Protein AF-A0A1V9Y6N4-F1 (afdb_monomer_lite)

Foldseek 3Di:
DFDWDKDFPVVVLVLQLLLVVLLVDDSVRSVQVQLLQCLQQLLVHPQHPLCSLPCVQRADPQCVPDPWDWPDDDLAETFIEHSRGRQSVRLLVQLVVQLVSCVVPQKHKYKYWDAGGQVLSSQLVLQLSQKKKKKWWFDPFAADAFPDQGRQGALTKMKIWHHAPPSNDTFMAIGGQAPDHPVVLVVCQVVVHFADWPFFAAPVRHIGRGSVRGPHTYGPPHNVSSVSRVVSCCSFCVVNVFDRPPNVVVVTIMMMMMIGRCCVVPVDSVVVNVVVVVVVVCQFPDDDDPPDPTRDGHPRSSVVSSVVCVVVSIDIDRPVSVVSSVQCSVVSNDDDDDDDDDYDDDDDDDDDDDDDDDDDDPDDDLQDQFAEEEEWQFDDQAFTFDLLLLVLLVVLNVVNNYHYAYEYAFAKTQFDAPPVVRDTDPDIDTHQVRVCVSVVNRYYYLVPDDLVVGQEYEYGDGCSLCGPQKVCVPQPLNMDGDVSSLVNVLVCQVVVGAYEYEALNVLVVLQNPAAAEEELADLDDPQAPCVSNQVSSVSSNYHYDHDHQQDWDAPNVSNYIYHNQCSRVPDDSVSSSNRSSVRSVSSSNRD

Secondary structure (DSSP, 8-state):
---EEEEEHHHHHHHHHHHHHHTT--HHHHHHHHHHHHHHHTTT-TTSGGGGTTTTTPPPGGGGTS--EEEEE-SSEEEEE-TT--HHHHHHHHHHHHHHHHHHHSEEEEEES---S-THHHHHHHHHTTSEEEEEE--SS-BPPTT--S--B----EEEEE--SSTTS-EEEEE-SBSS-HHHHHHHHHHTPPPPTTSEE-TTS-B---GGG-SEEPBTTTHHHHHHHHHHHIIIIIHHT--SSSHHHHT---EEEEEE-GGGTSSSHHHHHHHHHHHHHHHHTSPPPTT---PPPTTHHHHHHHHHHHHHTEEEEEHHHHHHHHHHHHTTT--------------------------S----------EEEEE---SSTTTS--HHHHHHHHHHHHHTT-EEEEEE--SB-S--B-TTT-PBPS---BHHHHHHHHTTT-EEEGGG--GGG-SEEEE--SHHHHHTSBSHHHHGGG--B-HHHHHHHHHHHHTT--EEEETTTHHHHHHHSTT-EE--S-SSBTTB--HHHHHHHHHTT-EE----TT--EEETTTTEEEE-GGGBTT--HHHHHHHHHHHHHHHHH--

Organism: NCBI:txid74557

Structure (mmCIF, N/CA/C/O backbone):
data_AF-A0A1V9Y6N4-F1
#
_entry.id   AF-A0A1V9Y6N4-F1
#
loop_
_atom_site.group_PDB
_atom_site.id
_atom_site.type_symbol
_atom_site.label_atom_id
_atom_site.label_alt_id
_atom_site.label_comp_id
_atom_site.label_asym_id
_atom_site.label_entity_id
_atom_site.label_seq_id
_atom_site.pdbx_PDB_ins_code
_atom_site.Cartn_x
_atom_site.Cartn_y
_atom_site.Cartn_z
_atom_site.occupancy
_atom_site.B_iso_or_equiv
_atom_site.auth_seq_id
_atom_site.auth_comp_id
_atom_site.auth_asym_id
_atom_site.auth_atom_id
_atom_site.pdbx_PDB_model_num
ATOM 1 N N . MET A 1 1 ? -0.474 -28.580 0.707 1.00 49.38 1 MET A N 1
ATOM 2 C CA . MET A 1 1 ? -0.864 -27.989 2.004 1.00 49.38 1 MET A CA 1
ATOM 3 C C . MET A 1 1 ? 0.300 -27.152 2.492 1.00 49.38 1 MET A C 1
ATOM 5 O O . MET A 1 1 ? 1.415 -27.664 2.476 1.00 49.38 1 MET A O 1
ATOM 9 N N . SER A 1 2 ? 0.067 -25.895 2.868 1.00 62.22 2 SER A N 1
ATOM 10 C CA . SER A 1 2 ? 1.105 -25.051 3.471 1.00 62.22 2 SER A CA 1
ATOM 11 C C . SER A 1 2 ? 1.609 -25.685 4.769 1.00 62.22 2 SER A C 1
ATOM 13 O O . SER A 1 2 ? 0.811 -26.102 5.612 1.00 62.22 2 SER A O 1
ATOM 15 N N . LYS A 1 3 ? 2.931 -25.797 4.918 1.00 84.81 3 LYS A N 1
ATOM 16 C CA . LYS A 1 3 ? 3.570 -26.317 6.130 1.00 84.81 3 LYS A CA 1
ATOM 17 C C . LYS A 1 3 ? 3.645 -25.201 7.172 1.00 84.81 3 LYS A C 1
ATOM 19 O O . LYS A 1 3 ? 4.099 -24.100 6.868 1.00 84.81 3 LYS A O 1
ATOM 24 N N . PHE A 1 4 ? 3.182 -25.486 8.388 1.00 90.62 4 PHE A N 1
ATOM 25 C CA . PHE A 1 4 ? 3.252 -24.564 9.522 1.00 90.62 4 PHE A CA 1
ATOM 26 C C . PHE A 1 4 ? 4.351 -24.996 10.486 1.00 90.62 4 PHE A C 1
ATOM 28 O O . PHE A 1 4 ? 4.463 -26.179 10.814 1.00 90.62 4 PHE A O 1
ATOM 35 N N . ILE A 1 5 ? 5.134 -24.031 10.959 1.00 93.62 5 ILE A N 1
ATOM 36 C CA . ILE A 1 5 ? 6.229 -24.235 11.906 1.00 93.62 5 ILE A CA 1
ATOM 37 C C . ILE A 1 5 ? 6.001 -23.407 13.179 1.00 93.62 5 ILE A C 1
ATOM 39 O O . ILE A 1 5 ? 5.442 -22.310 13.107 1.00 93.62 5 ILE A O 1
ATOM 43 N N . PRO A 1 6 ? 6.400 -23.910 14.359 1.00 96.06 6 PRO A N 1
ATOM 44 C CA . PRO A 1 6 ? 6.301 -23.151 15.598 1.00 96.06 6 PRO A CA 1
ATOM 45 C C . PRO A 1 6 ? 7.420 -22.103 15.678 1.00 96.06 6 PRO A C 1
ATOM 47 O O . PRO A 1 6 ? 8.599 -22.449 15.703 1.00 96.06 6 PRO A O 1
ATOM 50 N N . VAL A 1 7 ? 7.051 -20.828 15.778 1.00 96.00 7 VAL A N 1
ATOM 51 C CA . VAL A 1 7 ? 7.978 -19.692 15.885 1.00 96.00 7 VAL A CA 1
ATOM 52 C C . VAL A 1 7 ? 7.859 -19.060 17.275 1.00 96.00 7 VAL A C 1
ATOM 54 O O . VAL A 1 7 ? 6.737 -18.772 17.693 1.00 96.00 7 VAL A O 1
ATOM 57 N N . PRO A 1 8 ? 8.963 -18.828 18.015 1.00 97.25 8 PRO A N 1
ATOM 58 C CA . PRO A 1 8 ? 8.918 -18.088 19.276 1.00 97.25 8 PRO A CA 1
ATOM 59 C C . PRO A 1 8 ? 8.349 -16.677 19.098 1.00 97.25 8 PRO A C 1
ATOM 61 O O . PRO A 1 8 ? 8.761 -15.952 18.194 1.00 97.25 8 PRO A O 1
ATOM 64 N N . VAL A 1 9 ? 7.431 -16.264 19.975 1.00 95.81 9 VAL A N 1
ATOM 65 C CA . VAL A 1 9 ? 6.796 -14.933 19.902 1.00 95.81 9 VAL A CA 1
ATOM 66 C C . VAL A 1 9 ? 7.833 -13.817 20.055 1.00 95.81 9 VAL A C 1
ATOM 68 O O . VAL A 1 9 ? 7.803 -12.856 19.293 1.00 95.81 9 VAL A O 1
ATOM 71 N N . SER A 1 10 ? 8.803 -13.982 20.959 1.00 95.12 10 SER A N 1
ATOM 72 C CA . SER A 1 10 ? 9.911 -13.034 21.138 1.00 95.12 10 SER A CA 1
ATOM 73 C C . SER A 1 10 ? 10.754 -12.868 19.871 1.00 95.12 10 SER A C 1
ATOM 75 O O . SER A 1 10 ? 11.117 -11.754 19.504 1.00 95.12 10 SER A O 1
ATOM 77 N N . LEU A 1 11 ? 11.017 -13.966 19.159 1.00 94.75 11 LEU A N 1
ATOM 78 C CA . LEU A 1 11 ? 11.772 -13.933 17.909 1.00 94.75 11 LEU A CA 1
ATOM 79 C C . LEU A 1 11 ? 10.968 -13.262 16.786 1.00 94.75 11 LEU A C 1
ATOM 81 O O . LEU A 1 11 ? 11.525 -12.517 15.984 1.00 94.75 11 LEU A O 1
ATOM 85 N N . LEU A 1 12 ? 9.652 -13.486 16.734 1.00 95.31 12 LEU A N 1
ATOM 86 C CA . LEU A 1 12 ? 8.766 -12.789 15.802 1.00 95.31 12 LEU A CA 1
ATOM 87 C C . LEU A 1 12 ? 8.739 -11.274 16.069 1.00 95.31 12 LEU A C 1
ATOM 89 O O . LEU A 1 12 ? 8.775 -10.485 15.125 1.00 95.31 12 LEU A O 1
ATOM 93 N N . GLU A 1 13 ? 8.693 -10.864 17.338 1.00 94.75 13 GLU A N 1
ATOM 94 C CA . GLU A 1 13 ? 8.766 -9.461 17.767 1.00 94.75 13 GLU A CA 1
ATOM 95 C C . GLU A 1 13 ? 10.083 -8.795 17.360 1.00 94.75 13 GLU A C 1
ATOM 97 O O . GLU A 1 13 ? 10.074 -7.691 16.802 1.00 94.75 13 GLU A O 1
ATOM 102 N N . GLU A 1 14 ? 11.202 -9.480 17.599 1.00 93.69 14 GLU A N 1
ATOM 103 C CA . GLU A 1 14 ? 12.542 -9.043 17.207 1.00 93.69 14 GLU A CA 1
ATOM 104 C C . GLU A 1 14 ? 12.618 -8.843 15.690 1.00 93.69 14 GLU A C 1
ATOM 106 O O . GLU A 1 14 ? 12.914 -7.741 15.225 1.00 93.69 14 GLU A O 1
ATOM 111 N N . ARG A 1 15 ? 12.253 -9.869 14.910 1.00 93.44 15 ARG A N 1
ATOM 112 C CA . ARG A 1 15 ? 12.297 -9.827 13.440 1.00 93.44 15 ARG A CA 1
ATOM 113 C C . ARG A 1 15 ? 11.358 -8.777 12.858 1.00 93.44 15 ARG A C 1
ATOM 115 O O . ARG A 1 15 ? 11.724 -8.091 11.911 1.00 93.44 15 ARG A O 1
ATOM 122 N N . THR A 1 16 ? 10.181 -8.588 13.452 1.00 95.06 16 THR A N 1
ATOM 123 C CA . THR A 1 16 ? 9.254 -7.519 13.048 1.00 95.06 16 THR A CA 1
ATOM 124 C C . THR A 1 16 ? 9.869 -6.139 13.271 1.00 95.06 16 THR A C 1
ATOM 126 O O . THR A 1 16 ? 9.783 -5.279 12.400 1.00 95.06 16 THR A O 1
ATOM 129 N N . THR A 1 17 ? 10.508 -5.922 14.424 1.00 93.81 17 THR A N 1
ATOM 130 C CA . THR A 1 17 ? 11.173 -4.647 14.737 1.00 93.81 17 THR A CA 1
ATOM 131 C C . THR A 1 17 ? 12.322 -4.391 13.766 1.00 93.81 17 THR A C 1
ATOM 133 O O . THR A 1 17 ? 12.402 -3.321 13.174 1.00 93.81 17 THR A O 1
ATOM 136 N N . GLN A 1 18 ? 13.157 -5.406 13.545 1.00 91.75 18 GLN A N 1
ATOM 137 C CA . GLN A 1 18 ? 14.301 -5.337 12.645 1.00 91.75 18 GLN A CA 1
ATOM 138 C C . GLN A 1 18 ? 13.876 -5.032 11.201 1.00 91.75 18 GLN A C 1
ATOM 140 O O . GLN A 1 18 ? 14.476 -4.179 10.554 1.00 91.75 18 GLN A O 1
ATOM 145 N N . ALA A 1 19 ? 12.798 -5.661 10.721 1.00 91.75 19 ALA A N 1
ATOM 146 C CA . ALA A 1 19 ? 12.221 -5.375 9.411 1.00 91.75 19 ALA A CA 1
ATOM 147 C C . ALA A 1 19 ? 11.767 -3.910 9.286 1.00 91.75 19 ALA A C 1
ATOM 149 O O . ALA A 1 19 ? 12.049 -3.255 8.289 1.00 91.75 19 ALA A O 1
ATOM 150 N N . LEU A 1 20 ? 11.107 -3.361 10.309 1.00 93.75 20 LEU A N 1
ATOM 151 C CA . LEU A 1 20 ? 10.662 -1.964 10.299 1.00 93.75 20 LEU A CA 1
ATOM 152 C C . LEU A 1 20 ? 11.837 -0.976 10.323 1.00 93.75 20 LEU A C 1
ATOM 154 O O . LEU A 1 20 ? 11.789 0.040 9.636 1.00 93.75 20 LEU A O 1
ATOM 158 N N . THR A 1 21 ? 12.908 -1.287 11.055 1.00 91.06 21 THR A N 1
ATOM 159 C CA . THR A 1 21 ? 14.140 -0.486 11.033 1.00 91.06 21 THR A CA 1
ATOM 160 C C . THR A 1 21 ? 14.784 -0.483 9.647 1.00 91.06 21 THR A C 1
ATOM 162 O O . THR A 1 21 ? 15.179 0.573 9.164 1.00 91.06 21 THR A O 1
ATOM 165 N N . ILE A 1 22 ? 14.839 -1.639 8.980 1.00 89.19 22 ILE A N 1
ATOM 166 C CA . ILE A 1 22 ? 15.335 -1.764 7.600 1.00 89.19 22 ILE A CA 1
ATOM 167 C C . ILE A 1 22 ? 14.505 -0.918 6.624 1.00 89.19 22 ILE A C 1
ATOM 169 O O . ILE A 1 22 ? 15.060 -0.284 5.733 1.00 89.19 22 ILE A O 1
ATOM 173 N N . LEU A 1 23 ? 13.186 -0.854 6.824 1.00 88.44 23 LEU A N 1
ATOM 174 C CA . LEU A 1 23 ? 12.279 -0.007 6.040 1.00 88.44 23 LEU A CA 1
ATOM 175 C C . LEU A 1 23 ? 12.427 1.499 6.344 1.00 88.44 23 LEU A C 1
ATOM 177 O O . LEU A 1 23 ? 11.723 2.309 5.748 1.00 88.44 23 LEU A O 1
ATOM 181 N N . GLY A 1 24 ? 13.326 1.894 7.253 1.00 91.38 24 GLY A N 1
ATOM 182 C CA . GLY A 1 24 ? 13.641 3.292 7.554 1.00 91.38 24 GLY A CA 1
ATOM 183 C C . GLY A 1 24 ? 12.744 3.947 8.609 1.00 91.38 24 GLY A C 1
ATOM 184 O O . GLY A 1 24 ? 12.758 5.174 8.750 1.00 91.38 24 GLY A O 1
ATOM 185 N N . TYR A 1 25 ? 11.945 3.174 9.350 1.00 94.31 25 TYR A N 1
ATOM 186 C CA . TYR A 1 25 ? 11.146 3.703 10.461 1.00 94.31 25 TYR A CA 1
ATOM 187 C C . TYR A 1 25 ? 12.007 3.975 11.699 1.00 94.31 25 TYR A C 1
ATOM 189 O O . TYR A 1 25 ? 12.908 3.196 12.022 1.00 94.31 25 TYR A O 1
ATOM 197 N N . THR A 1 26 ? 11.707 5.057 12.426 1.00 93.81 26 THR A N 1
ATOM 198 C CA . THR A 1 26 ? 12.345 5.317 13.727 1.00 93.81 26 THR A CA 1
ATOM 199 C C . THR A 1 26 ? 11.920 4.269 14.758 1.00 93.81 26 THR A C 1
ATOM 201 O O . THR A 1 26 ? 10.938 3.548 14.570 1.00 93.81 26 THR A O 1
ATOM 204 N N . SER A 1 27 ? 12.627 4.190 15.885 1.00 94.06 27 SER A N 1
ATOM 205 C CA . SER A 1 27 ? 12.276 3.283 16.987 1.00 94.06 27 SER A CA 1
ATOM 206 C C . SER A 1 27 ? 10.843 3.495 17.496 1.00 94.06 27 SER A C 1
ATOM 208 O O . SER A 1 27 ? 10.132 2.529 17.799 1.00 94.06 27 SER A O 1
ATOM 210 N N . GLU A 1 28 ? 10.393 4.748 17.565 1.00 94.75 28 GLU A N 1
ATOM 211 C CA . GLU A 1 28 ? 9.040 5.121 17.978 1.00 94.75 28 GLU A CA 1
ATOM 212 C C . GLU A 1 28 ? 8.001 4.669 16.944 1.00 94.75 28 GLU A C 1
ATOM 214 O O . GLU A 1 28 ? 7.022 4.005 17.293 1.00 94.75 28 GLU A O 1
ATOM 219 N N . GLU A 1 29 ? 8.237 4.965 15.663 1.00 95.50 29 GLU A N 1
ATOM 220 C CA . GLU A 1 29 ? 7.353 4.568 14.563 1.00 95.50 29 GLU A CA 1
ATOM 221 C C . GLU A 1 29 ? 7.244 3.042 14.452 1.00 95.50 29 GLU A C 1
ATOM 223 O O . GLU A 1 29 ? 6.142 2.486 14.392 1.00 95.50 29 GLU A O 1
ATOM 228 N N . ALA A 1 30 ? 8.385 2.351 14.496 1.00 95.94 30 ALA A N 1
ATOM 229 C CA . ALA A 1 30 ? 8.461 0.899 14.442 1.00 95.94 30 ALA A CA 1
ATOM 230 C C . ALA A 1 30 ? 7.699 0.258 15.608 1.00 95.94 30 ALA A C 1
ATOM 232 O O . ALA A 1 30 ? 7.005 -0.743 15.423 1.00 95.94 30 ALA A O 1
ATOM 233 N N . THR A 1 31 ? 7.757 0.856 16.801 1.00 96.88 31 THR A N 1
ATOM 234 C CA . THR A 1 31 ? 6.995 0.380 17.962 1.00 96.88 31 THR A CA 1
ATOM 235 C C . THR A 1 31 ? 5.490 0.446 17.712 1.00 96.88 31 THR A C 1
ATOM 237 O O . THR A 1 31 ? 4.784 -0.521 18.011 1.00 96.88 31 THR A O 1
ATOM 240 N N . ILE A 1 32 ? 4.987 1.543 17.140 1.00 96.69 32 ILE A N 1
ATOM 241 C CA . ILE A 1 32 ? 3.559 1.702 16.827 1.00 96.69 32 ILE A CA 1
ATOM 242 C C . ILE A 1 32 ? 3.132 0.686 15.763 1.00 96.69 32 ILE A C 1
ATOM 244 O O . ILE A 1 32 ? 2.191 -0.078 15.983 1.00 96.69 32 ILE A O 1
ATOM 248 N N . ILE A 1 33 ? 3.852 0.621 14.640 1.00 96.94 33 ILE A N 1
ATOM 249 C CA . ILE A 1 33 ? 3.525 -0.278 13.524 1.00 96.94 33 ILE A CA 1
ATOM 250 C C . ILE A 1 33 ? 3.557 -1.743 13.984 1.00 96.94 33 ILE A C 1
ATOM 252 O O . ILE A 1 33 ? 2.618 -2.502 13.731 1.00 96.94 33 ILE A O 1
ATOM 256 N N . ARG A 1 34 ? 4.586 -2.140 14.746 1.00 96.88 34 ARG A N 1
ATOM 257 C CA . ARG A 1 34 ? 4.704 -3.490 15.313 1.00 96.88 34 ARG A CA 1
ATOM 258 C C . ARG A 1 34 ? 3.501 -3.858 16.178 1.00 96.88 34 ARG A C 1
ATOM 260 O O . ARG A 1 34 ? 3.019 -4.984 16.071 1.00 96.88 34 ARG A O 1
ATOM 267 N N . ARG A 1 35 ? 2.999 -2.950 17.027 1.00 96.69 35 ARG A N 1
ATOM 268 C CA . ARG A 1 35 ? 1.832 -3.231 17.890 1.00 96.69 35 ARG A CA 1
ATOM 269 C C . ARG A 1 35 ? 0.592 -3.566 17.064 1.00 96.69 35 ARG A C 1
ATOM 271 O O . ARG A 1 35 ? -0.084 -4.543 17.380 1.00 96.69 35 ARG A O 1
ATOM 278 N N . VAL A 1 36 ? 0.348 -2.833 15.976 1.00 96.81 36 VAL A N 1
ATOM 279 C CA . VAL A 1 36 ? -0.774 -3.096 15.057 1.00 96.81 36 VAL A CA 1
ATOM 280 C C . VAL A 1 36 ? -0.609 -4.452 14.359 1.00 96.81 36 VAL A C 1
ATOM 282 O O . VAL A 1 36 ? -1.537 -5.263 14.341 1.00 96.81 36 VAL A O 1
ATOM 285 N N . LEU A 1 37 ? 0.584 -4.735 13.822 1.00 96.12 37 LEU A N 1
ATOM 286 C CA . LEU A 1 37 ? 0.870 -5.992 13.120 1.00 96.12 37 LEU A CA 1
ATOM 287 C C . LEU A 1 37 ? 0.733 -7.211 14.040 1.00 96.12 37 LEU A C 1
ATOM 289 O O . LEU A 1 37 ? 0.093 -8.201 13.678 1.00 96.12 37 LEU A O 1
ATOM 293 N N . LEU A 1 38 ? 1.302 -7.147 15.244 1.00 96.38 38 LEU A N 1
ATOM 294 C CA . LEU A 1 38 ? 1.264 -8.258 16.194 1.00 96.38 38 LEU A CA 1
ATOM 295 C C . LEU A 1 38 ? -0.103 -8.426 16.849 1.00 96.38 38 LEU A C 1
ATOM 297 O O . LEU A 1 38 ? -0.488 -9.558 17.144 1.00 96.38 38 LEU A O 1
ATOM 301 N N . TYR A 1 39 ? -0.876 -7.345 17.008 1.00 96.06 39 TYR A N 1
ATOM 302 C CA . TYR A 1 39 ? -2.275 -7.449 17.417 1.00 96.06 39 TYR A CA 1
ATOM 303 C C . TYR A 1 39 ? -3.050 -8.381 16.482 1.00 96.06 39 TYR A C 1
ATOM 305 O O . TYR A 1 39 ? -3.769 -9.261 16.965 1.00 96.06 39 TYR A O 1
ATOM 313 N N . ALA A 1 40 ? -2.866 -8.214 15.167 1.00 94.25 40 ALA A N 1
ATOM 314 C CA . ALA A 1 40 ? -3.484 -9.053 14.151 1.00 94.25 40 ALA A CA 1
ATOM 315 C C . ALA A 1 40 ? -2.888 -10.470 14.145 1.00 94.25 40 ALA A C 1
ATOM 317 O O . ALA A 1 40 ? -3.621 -11.455 14.274 1.00 94.25 40 ALA A O 1
ATOM 318 N N . GLN A 1 41 ? -1.558 -10.572 14.053 1.00 94.38 41 GLN A N 1
ATOM 319 C CA . GLN A 1 41 ? -0.854 -11.843 13.889 1.00 94.38 41 GLN A CA 1
ATOM 320 C C . GLN A 1 41 ? -1.141 -12.812 15.041 1.00 94.38 41 GLN A C 1
ATOM 322 O O . GLN A 1 41 ? -1.514 -13.964 14.820 1.00 94.38 41 GLN A O 1
ATOM 327 N N . LEU A 1 42 ? -1.045 -12.335 16.284 1.00 95.31 42 LEU A N 1
ATOM 328 C CA . LEU A 1 42 ? -1.229 -13.178 17.463 1.00 95.31 42 LEU A CA 1
ATOM 329 C C . LEU A 1 42 ? -2.691 -13.592 17.684 1.00 95.31 42 LEU A C 1
ATOM 331 O O . LEU A 1 42 ? -2.933 -14.532 18.434 1.00 95.31 42 LEU A O 1
ATOM 335 N N . ARG A 1 43 ? -3.655 -12.942 17.019 1.00 94.50 43 ARG A N 1
ATOM 336 C CA . ARG A 1 43 ? -5.089 -13.287 17.047 1.00 94.50 43 ARG A CA 1
ATOM 337 C C . ARG A 1 43 ? -5.536 -14.123 15.844 1.00 94.50 43 ARG A C 1
ATOM 339 O O . ARG A 1 43 ? -6.724 -14.421 15.730 1.00 94.50 43 ARG A O 1
ATOM 346 N N . GLY A 1 44 ? -4.610 -14.506 14.961 1.00 89.56 44 GLY A N 1
ATOM 347 C CA . GLY A 1 44 ? -4.913 -15.267 13.745 1.00 89.56 44 GLY A CA 1
ATOM 348 C C . GLY A 1 44 ? -5.604 -14.441 12.653 1.00 89.56 44 GLY A C 1
ATOM 349 O O . GLY A 1 44 ? -6.357 -14.995 11.856 1.00 89.56 44 GLY A O 1
ATOM 350 N N . ASN A 1 45 ? -5.393 -13.123 12.633 1.00 86.88 45 ASN A N 1
ATOM 351 C CA . ASN A 1 45 ? -5.901 -12.220 11.600 1.00 86.88 45 ASN A CA 1
ATOM 352 C C . ASN A 1 45 ? -4.853 -12.046 10.481 1.00 86.88 45 ASN A C 1
ATOM 354 O O . ASN A 1 45 ? -3.652 -11.986 10.738 1.00 86.88 45 ASN A O 1
ATOM 358 N N . THR A 1 46 ? -5.307 -11.935 9.230 1.00 80.94 46 THR A N 1
ATOM 359 C CA . THR A 1 46 ? -4.458 -11.835 8.032 1.00 80.94 46 THR A CA 1
ATOM 360 C C . THR A 1 46 ? -3.811 -10.460 7.819 1.00 80.94 46 THR A C 1
ATOM 362 O O . THR A 1 46 ? -3.028 -10.303 6.891 1.00 80.94 46 THR A O 1
ATOM 365 N N . GLN A 1 47 ? -4.117 -9.451 8.641 1.00 86.06 47 GLN A N 1
ATOM 366 C CA . GLN A 1 47 ? -3.524 -8.104 8.562 1.00 86.06 47 GLN A CA 1
ATOM 367 C C . GLN A 1 47 ? -2.200 -7.965 9.352 1.00 86.06 47 GLN A C 1
ATOM 369 O O . GLN A 1 47 ? -1.805 -6.849 9.687 1.00 86.06 47 GLN A O 1
ATOM 374 N N . GLY A 1 48 ? -1.548 -9.088 9.683 1.00 89.88 48 GLY A N 1
ATOM 375 C CA . GLY A 1 48 ? -0.311 -9.157 10.469 1.00 89.88 48 GLY A CA 1
ATOM 376 C C . GLY A 1 48 ? 0.976 -9.006 9.650 1.00 89.88 48 GLY A C 1
ATOM 377 O O . GLY A 1 48 ? 1.035 -8.243 8.686 1.00 89.88 48 GLY A O 1
ATOM 378 N N . VAL A 1 49 ? 2.022 -9.751 10.027 1.00 91.56 49 VAL A N 1
ATOM 379 C CA . VAL A 1 49 ? 3.410 -9.540 9.553 1.00 91.56 49 VAL A CA 1
ATOM 380 C C . VAL A 1 49 ? 3.625 -9.782 8.058 1.00 91.56 49 VAL A C 1
ATOM 382 O O . VAL A 1 49 ? 4.633 -9.345 7.515 1.00 91.56 49 VAL A O 1
ATOM 385 N N . VAL A 1 50 ? 2.659 -10.391 7.363 1.00 84.81 50 VAL A N 1
ATOM 386 C CA . VAL A 1 50 ? 2.670 -10.518 5.895 1.00 84.81 50 VAL A CA 1
ATOM 387 C C . VAL A 1 50 ? 2.850 -9.169 5.193 1.00 84.81 50 VAL A C 1
ATOM 389 O O . VAL A 1 50 ? 3.494 -9.101 4.155 1.00 84.81 50 VAL A O 1
ATOM 392 N N . LYS A 1 51 ? 2.370 -8.069 5.788 1.00 86.06 51 LYS A N 1
ATOM 393 C CA . LYS A 1 51 ? 2.524 -6.724 5.217 1.00 86.06 51 LYS A CA 1
ATOM 394 C C . LYS A 1 51 ? 3.981 -6.254 5.113 1.00 86.06 51 LYS A C 1
ATOM 396 O O . LYS A 1 51 ? 4.255 -5.404 4.272 1.00 86.06 51 LYS A O 1
ATOM 401 N N . LEU A 1 52 ? 4.892 -6.804 5.922 1.00 86.38 52 LEU A N 1
ATOM 402 C CA . LEU A 1 52 ? 6.323 -6.464 5.896 1.00 86.38 52 LEU A CA 1
ATOM 403 C C . LEU A 1 52 ? 7.027 -6.996 4.645 1.00 86.38 52 LEU A C 1
ATOM 405 O O . LEU A 1 52 ? 8.010 -6.415 4.213 1.00 86.38 52 LEU A O 1
ATOM 409 N N . VAL A 1 53 ? 6.523 -8.086 4.057 1.00 77.56 53 VAL A N 1
ATOM 410 C CA . VAL A 1 53 ? 7.170 -8.765 2.920 1.00 77.56 53 VAL A CA 1
ATOM 411 C C . VAL A 1 53 ? 6.479 -8.483 1.580 1.00 77.56 53 VAL A C 1
ATOM 413 O O . VAL A 1 53 ? 6.893 -8.991 0.544 1.00 77.56 53 VAL A O 1
ATOM 416 N N . THR A 1 54 ? 5.426 -7.657 1.570 1.00 69.06 54 THR A N 1
ATOM 417 C CA . THR A 1 54 ? 4.623 -7.356 0.369 1.00 69.06 54 THR A CA 1
ATOM 418 C C . THR A 1 54 ? 4.777 -5.914 -0.134 1.00 69.06 54 THR A C 1
ATOM 420 O O . THR A 1 54 ? 3.862 -5.429 -0.792 1.00 69.06 54 THR A O 1
ATOM 423 N N . LYS A 1 55 ? 5.860 -5.197 0.217 1.00 69.00 55 LYS A N 1
ATOM 424 C CA . LYS A 1 55 ? 6.103 -3.759 -0.090 1.00 69.00 55 LYS A CA 1
ATOM 425 C C . LYS A 1 55 ? 5.018 -2.768 0.376 1.00 69.00 55 LYS A C 1
ATOM 427 O O . LYS A 1 55 ? 5.082 -1.575 0.115 1.00 69.00 55 LYS A O 1
ATOM 432 N N . ASN A 1 56 ? 4.011 -3.242 1.110 1.00 69.44 56 ASN A N 1
ATOM 433 C CA . ASN A 1 56 ? 2.868 -2.437 1.561 1.00 69.44 56 ASN A CA 1
ATOM 434 C C . ASN A 1 56 ? 3.206 -1.516 2.747 1.00 69.44 56 ASN A C 1
ATOM 436 O O . ASN A 1 56 ? 2.330 -0.800 3.230 1.00 69.44 56 ASN A O 1
ATOM 440 N N . LEU A 1 57 ? 4.433 -1.594 3.264 1.00 83.12 57 LEU A N 1
ATOM 441 C CA . LEU A 1 57 ? 4.942 -0.795 4.379 1.00 83.12 57 LEU A CA 1
ATOM 442 C C . LEU A 1 57 ? 6.262 -0.102 4.015 1.00 83.12 57 LEU A C 1
ATOM 444 O O . LEU A 1 57 ? 7.017 0.262 4.909 1.00 83.12 57 LEU A O 1
ATOM 448 N N . ASP A 1 58 ? 6.558 0.068 2.726 1.00 80.56 58 ASP A N 1
ATOM 449 C CA . ASP A 1 58 ? 7.721 0.850 2.309 1.00 80.56 58 ASP A CA 1
ATOM 450 C C . ASP A 1 58 ? 7.523 2.307 2.763 1.00 80.56 58 ASP A C 1
ATOM 452 O O . ASP A 1 58 ? 6.456 2.902 2.569 1.00 80.56 58 ASP A O 1
ATOM 456 N N . LYS A 1 59 ? 8.528 2.879 3.435 1.00 83.62 59 LYS A N 1
ATOM 457 C CA . LYS A 1 59 ? 8.430 4.235 3.978 1.00 83.62 59 LYS A CA 1
ATOM 458 C C . LYS A 1 59 ? 8.563 5.262 2.853 1.00 83.62 59 LYS A C 1
ATOM 460 O O . LYS A 1 59 ? 9.562 5.285 2.139 1.00 83.62 59 LYS A O 1
ATOM 465 N N . SER A 1 60 ? 7.565 6.136 2.717 1.00 85.56 60 SER A N 1
ATOM 466 C CA . SER A 1 60 ? 7.607 7.250 1.761 1.00 85.56 60 SER A CA 1
ATOM 467 C C . SER A 1 60 ? 8.714 8.247 2.146 1.00 85.56 60 SER A C 1
ATOM 469 O O . SER A 1 60 ? 8.778 8.649 3.314 1.00 85.56 60 SER A O 1
ATOM 471 N N . PRO A 1 61 ? 9.560 8.698 1.201 1.00 83.19 61 PRO A N 1
ATOM 472 C CA . PRO A 1 61 ? 10.547 9.749 1.454 1.00 83.19 61 PRO A CA 1
ATOM 473 C C . PRO A 1 61 ? 9.932 11.046 1.997 1.00 83.19 61 PRO A C 1
ATOM 475 O O . PRO A 1 61 ? 10.512 11.688 2.869 1.00 83.19 61 PRO A O 1
ATOM 478 N N . GLU A 1 62 ? 8.730 11.402 1.546 1.00 80.50 62 GLU A N 1
ATOM 479 C CA . GLU A 1 62 ? 7.990 12.596 1.959 1.00 80.50 62 GLU A CA 1
ATOM 480 C C . GLU A 1 62 ? 7.642 12.580 3.450 1.00 80.50 62 GLU A C 1
ATOM 482 O O . GLU A 1 62 ? 7.626 13.641 4.081 1.00 80.50 62 GLU A O 1
ATOM 487 N N . SER A 1 63 ? 7.451 11.388 4.029 1.00 85.12 63 SER A N 1
ATOM 488 C CA . SER A 1 63 ? 7.217 11.226 5.467 1.00 85.12 63 SER A CA 1
ATOM 489 C C . SER A 1 63 ? 8.434 11.589 6.329 1.00 85.12 63 SER A C 1
ATOM 491 O O . SER A 1 63 ? 8.270 11.948 7.490 1.00 85.12 63 SER A O 1
ATOM 493 N N . ASN A 1 64 ? 9.652 11.586 5.770 1.00 81.06 64 ASN A N 1
ATOM 494 C CA . ASN A 1 64 ? 10.854 12.016 6.498 1.00 81.06 64 ASN A CA 1
ATOM 495 C C . ASN A 1 64 ? 10.977 13.541 6.607 1.00 81.06 64 ASN A C 1
ATOM 497 O O . ASN A 1 64 ? 11.726 14.034 7.447 1.00 81.06 64 ASN A O 1
ATOM 501 N N . VAL A 1 65 ? 10.280 14.286 5.745 1.00 85.56 65 VAL A N 1
ATOM 502 C CA . VAL A 1 65 ? 10.433 15.744 5.628 1.00 85.56 65 VAL A CA 1
ATOM 503 C C . VAL A 1 65 ? 9.228 16.481 6.209 1.00 85.56 65 VAL A C 1
ATOM 505 O O . VAL A 1 65 ? 9.385 17.550 6.795 1.00 85.56 65 VAL A O 1
ATOM 508 N N . ASN A 1 66 ? 8.025 15.912 6.083 1.00 88.69 66 ASN A N 1
ATOM 509 C CA . ASN A 1 66 ? 6.779 16.572 6.469 1.00 88.69 66 ASN A CA 1
ATOM 510 C C . ASN A 1 66 ? 6.049 15.785 7.561 1.00 88.69 66 ASN A C 1
ATOM 512 O O . ASN A 1 66 ? 5.623 14.674 7.274 1.00 88.69 66 ASN A O 1
ATOM 516 N N . PRO A 1 67 ? 5.812 16.336 8.767 1.00 92.62 67 PRO A N 1
ATOM 517 C CA . PRO A 1 67 ? 5.192 15.598 9.868 1.00 92.62 67 PRO A CA 1
ATOM 518 C C . PRO A 1 67 ? 3.699 15.329 9.634 1.00 92.62 67 PRO A C 1
ATOM 520 O O . PRO A 1 67 ? 3.038 16.032 8.871 1.00 92.62 67 PRO A O 1
ATOM 523 N N . ILE A 1 68 ? 3.135 14.362 10.361 1.00 94.94 68 ILE A N 1
ATOM 524 C CA . ILE A 1 68 ? 1.676 14.207 10.498 1.00 94.94 68 ILE A CA 1
ATOM 525 C C . ILE A 1 68 ? 1.125 15.421 11.263 1.00 94.94 68 ILE A C 1
ATOM 527 O O . ILE A 1 68 ? 1.607 15.727 12.357 1.00 94.94 68 ILE A O 1
ATOM 531 N N . TYR A 1 69 ? 0.093 16.087 10.740 1.00 94.75 69 TYR A N 1
ATOM 532 C CA . TYR A 1 69 ? -0.475 17.290 11.362 1.00 94.75 69 TYR A CA 1
ATOM 533 C C . TYR A 1 69 ? -2.006 17.355 11.265 1.00 94.75 69 TYR A C 1
ATOM 535 O O . TYR A 1 69 ? -2.641 16.601 10.528 1.00 94.75 69 TYR A O 1
ATOM 543 N N . ILE A 1 70 ? -2.609 18.247 12.056 1.00 97.62 70 ILE A N 1
ATOM 544 C CA . ILE A 1 70 ? -4.053 18.506 12.052 1.00 97.62 70 ILE A CA 1
ATOM 545 C C . ILE A 1 70 ? -4.333 19.659 11.080 1.00 97.62 70 ILE A C 1
ATOM 547 O O . ILE A 1 70 ? -3.835 20.763 11.276 1.00 97.62 70 ILE A O 1
ATOM 551 N N . GLU A 1 71 ? -5.130 19.413 10.043 1.00 95.44 71 GLU A N 1
ATOM 552 C CA . GLU A 1 71 ? -5.521 20.424 9.048 1.00 95.44 71 GLU A CA 1
ATOM 553 C C . GLU A 1 71 ? -6.664 21.312 9.529 1.00 95.44 71 GLU A C 1
ATOM 555 O O . GLU A 1 71 ? -6.707 22.506 9.240 1.00 95.44 71 GLU A O 1
ATOM 560 N N . LYS A 1 72 ? -7.629 20.710 10.227 1.00 95.75 72 LYS A N 1
ATOM 561 C CA . LYS A 1 72 ? -8.814 21.386 10.756 1.00 95.75 72 LYS A CA 1
ATOM 562 C C . LYS A 1 72 ? -9.117 20.847 12.135 1.00 95.75 72 LYS A C 1
ATOM 564 O O . LYS A 1 72 ? -9.068 19.636 12.340 1.00 95.75 72 LYS A O 1
ATOM 569 N N . GLU A 1 73 ? -9.472 21.736 13.053 1.00 97.50 73 GLU A N 1
ATOM 570 C CA . GLU A 1 73 ? -9.728 21.376 14.442 1.00 97.50 73 GLU A CA 1
ATOM 571 C C . GLU A 1 73 ? -10.899 22.164 15.035 1.00 97.50 73 GLU A C 1
ATOM 573 O O . GLU A 1 73 ? -11.047 23.365 14.820 1.00 97.50 73 GLU A O 1
ATOM 578 N N . SER A 1 74 ? -11.717 21.468 15.819 1.00 97.81 74 SER A N 1
ATOM 579 C CA . SER A 1 74 ? -12.667 22.034 16.776 1.00 97.81 74 SER A CA 1
ATOM 580 C C . SER A 1 74 ? -12.556 21.261 18.104 1.00 97.81 74 SER A C 1
ATOM 582 O O . SER A 1 74 ? -11.799 20.284 18.180 1.00 97.81 74 SER A O 1
ATOM 584 N N . PRO A 1 75 ? -13.289 21.633 19.171 1.00 98.38 75 PRO A N 1
ATOM 585 C CA . PRO A 1 75 ? -13.252 20.885 20.429 1.00 98.38 75 PRO A CA 1
ATOM 586 C C . PRO A 1 75 ? -13.549 19.385 20.263 1.00 98.38 75 PRO A C 1
ATOM 588 O O . PRO A 1 75 ? -12.894 18.560 20.897 1.00 98.38 75 PRO A O 1
ATOM 591 N N . THR A 1 76 ? -14.471 19.026 19.367 1.00 98.50 76 THR A N 1
ATOM 592 C CA . THR A 1 76 ? -14.919 17.641 19.146 1.00 98.50 76 THR A CA 1
ATOM 593 C C . THR A 1 76 ? -14.486 17.058 17.798 1.00 98.50 76 THR A C 1
ATOM 595 O O . THR A 1 76 ? -14.614 15.856 17.599 1.00 98.50 76 THR A O 1
ATOM 598 N N . ILE A 1 77 ? -13.954 17.852 16.863 1.00 98.25 77 ILE A N 1
ATOM 599 C CA . ILE A 1 77 ? -13.627 17.389 15.503 1.00 98.25 77 ILE A CA 1
ATOM 600 C C . ILE A 1 77 ? -12.146 17.606 15.185 1.00 98.25 77 ILE A C 1
ATOM 602 O O . ILE A 1 77 ? -11.559 18.606 15.600 1.00 98.25 77 ILE A O 1
ATOM 606 N N . ALA A 1 78 ? -11.546 16.694 14.417 1.00 98.31 78 ALA A N 1
ATOM 607 C CA . ALA A 1 78 ? -10.281 16.951 13.728 1.00 98.31 78 ALA A CA 1
ATOM 608 C C . ALA A 1 78 ? -10.208 16.288 12.341 1.00 98.31 78 ALA A C 1
ATOM 610 O O . ALA A 1 78 ? -10.748 15.203 12.122 1.00 98.31 78 ALA A O 1
ATOM 611 N N . THR A 1 79 ? -9.479 16.917 11.423 1.00 97.88 79 THR A N 1
ATOM 612 C CA . THR A 1 79 ? -9.015 16.301 10.172 1.00 97.88 79 THR A CA 1
ATOM 613 C C . THR A 1 79 ? -7.499 16.217 10.209 1.00 97.88 79 THR A C 1
ATOM 615 O O . THR A 1 79 ? -6.830 17.228 10.409 1.00 97.88 79 THR A O 1
ATOM 618 N N . VAL A 1 80 ? -6.961 15.009 10.061 1.00 97.31 80 VAL A N 1
ATOM 619 C CA . VAL A 1 80 ? -5.531 14.709 10.155 1.00 97.31 80 VAL A CA 1
ATOM 620 C C . VAL A 1 80 ? -4.981 14.415 8.766 1.00 97.31 80 VAL A C 1
ATOM 622 O O . VAL A 1 80 ? -5.453 13.504 8.079 1.00 97.31 80 VAL A O 1
ATOM 625 N N . ASN A 1 81 ? -3.937 15.145 8.386 1.00 93.19 81 ASN A N 1
ATOM 626 C CA . ASN A 1 81 ? -3.160 14.865 7.190 1.00 93.19 81 ASN A CA 1
ATOM 627 C C . ASN A 1 81 ? -1.940 14.021 7.552 1.00 93.19 81 ASN A C 1
ATOM 629 O O . ASN A 1 81 ? -1.149 14.365 8.433 1.00 93.19 81 ASN A O 1
ATOM 633 N N . GLY A 1 82 ? -1.821 12.884 6.871 1.00 91.19 82 GLY A N 1
ATOM 634 C CA . GLY A 1 82 ? -0.748 11.929 7.090 1.00 91.19 82 GLY A CA 1
ATOM 635 C C . GLY A 1 82 ? 0.573 12.286 6.413 1.00 91.19 82 GLY A C 1
ATOM 636 O O . GLY A 1 82 ? 1.573 11.672 6.757 1.00 91.19 82 GLY A O 1
ATOM 637 N N . ASN A 1 83 ? 0.609 13.216 5.452 1.00 89.56 83 ASN A N 1
ATOM 638 C CA . ASN A 1 83 ? 1.798 13.537 4.651 1.00 89.56 83 ASN A CA 1
ATOM 639 C C . ASN A 1 83 ? 2.528 12.276 4.147 1.00 89.56 83 ASN A C 1
ATOM 641 O O . ASN A 1 83 ? 3.731 12.118 4.327 1.00 89.56 83 ASN A O 1
ATOM 645 N N . GLN A 1 84 ? 1.760 11.341 3.575 1.00 86.62 84 GLN A N 1
ATOM 646 C CA . GLN A 1 84 ? 2.238 10.051 3.054 1.00 86.62 84 GLN A CA 1
ATOM 647 C C . GLN A 1 84 ? 2.918 9.121 4.083 1.00 86.62 84 GLN A C 1
ATOM 649 O O . GLN A 1 84 ? 3.509 8.109 3.710 1.00 86.62 84 GLN A O 1
ATOM 654 N N . HIS A 1 85 ? 2.799 9.396 5.386 1.00 92.25 85 HIS A N 1
ATOM 655 C CA . HIS A 1 85 ? 3.210 8.446 6.418 1.00 92.25 85 HIS A CA 1
ATOM 656 C C . HIS A 1 85 ? 2.446 7.126 6.306 1.00 92.25 85 HIS A C 1
ATOM 658 O O . HIS A 1 85 ? 1.299 7.071 5.853 1.00 92.25 85 HIS A O 1
ATOM 664 N N . CYS A 1 86 ? 3.062 6.065 6.833 1.00 92.75 86 CYS A N 1
ATOM 665 C CA . CYS A 1 86 ? 2.407 4.775 7.005 1.00 92.75 86 CYS A CA 1
ATOM 666 C C . CYS A 1 86 ? 1.044 4.949 7.678 1.00 92.75 86 CYS A C 1
ATOM 668 O O . CYS A 1 86 ? 0.940 5.527 8.765 1.00 92.75 86 CYS A O 1
ATOM 670 N N . GLY A 1 87 ? 0.004 4.382 7.066 1.00 93.12 87 GLY A N 1
ATOM 671 C CA . GLY A 1 87 ? -1.358 4.526 7.564 1.00 93.12 87 GLY A CA 1
ATOM 672 C C . GLY A 1 87 ? -1.542 4.075 9.012 1.00 93.12 87 GLY A C 1
ATOM 673 O O . GLY A 1 87 ? -2.398 4.605 9.712 1.00 93.12 87 GLY A O 1
ATOM 674 N N . MET A 1 88 ? -0.704 3.150 9.502 1.00 95.44 88 MET A N 1
ATOM 675 C CA . MET A 1 88 ? -0.777 2.688 10.887 1.00 95.44 88 MET A CA 1
ATOM 676 C C . MET A 1 88 ? -0.397 3.789 11.880 1.00 95.44 88 MET A C 1
ATOM 678 O O . MET A 1 88 ? -1.003 3.867 12.947 1.00 95.44 88 MET A O 1
ATOM 682 N N . LEU A 1 89 ? 0.555 4.652 11.509 1.00 95.88 89 LEU A N 1
ATOM 683 C CA . LEU A 1 89 ? 0.976 5.815 12.293 1.00 95.88 89 LEU A CA 1
ATOM 684 C C . LEU A 1 89 ? -0.099 6.902 12.267 1.00 95.88 89 LEU A C 1
ATOM 686 O O . LEU A 1 89 ? -0.478 7.435 13.308 1.00 95.88 89 LEU A O 1
ATOM 690 N N . VAL A 1 90 ? -0.636 7.193 11.080 1.00 96.06 90 VAL A N 1
ATOM 691 C CA . VAL A 1 90 ? -1.660 8.230 10.886 1.00 96.06 90 VAL A CA 1
ATOM 692 C C . VAL A 1 90 ? -2.957 7.862 11.609 1.00 96.06 90 VAL A C 1
ATOM 694 O O . VAL A 1 90 ? -3.550 8.701 12.292 1.00 96.06 90 VAL A O 1
ATOM 697 N N . LEU A 1 91 ? -3.385 6.600 11.521 1.00 96.69 91 LEU A N 1
ATOM 698 C CA . LEU A 1 91 ? -4.597 6.125 12.184 1.00 96.69 91 LEU A CA 1
ATOM 699 C C . LEU A 1 91 ? -4.405 5.984 13.703 1.00 96.69 91 LEU A C 1
ATOM 701 O O . LEU A 1 91 ? -5.330 6.302 14.451 1.00 96.69 91 LEU A O 1
ATOM 705 N N . GLN A 1 92 ? -3.201 5.634 14.184 1.00 97.69 92 GLN A N 1
ATOM 706 C CA . GLN A 1 92 ? -2.866 5.725 15.614 1.00 97.69 92 GLN A CA 1
ATOM 707 C C . GLN A 1 92 ? -2.967 7.173 16.105 1.00 97.69 92 GLN A C 1
ATOM 709 O O . GLN A 1 92 ? -3.669 7.438 17.075 1.00 97.69 92 GLN A O 1
ATOM 714 N N . ARG A 1 93 ? -2.343 8.128 15.403 1.00 97.69 93 ARG A N 1
ATOM 715 C CA . ARG A 1 93 ? -2.398 9.548 15.775 1.00 97.69 93 ARG A CA 1
ATOM 716 C C . ARG A 1 93 ? -3.835 10.071 15.802 1.00 97.69 93 ARG A C 1
ATOM 718 O O . ARG A 1 93 ? -4.212 10.787 16.726 1.00 97.69 93 ARG A O 1
ATOM 725 N N . SER A 1 94 ? -4.641 9.679 14.817 1.00 98.25 94 SER A N 1
ATOM 726 C CA . SER A 1 94 ? -6.070 10.012 14.748 1.00 98.25 94 SER A CA 1
ATOM 727 C C . SER A 1 94 ? -6.848 9.427 15.932 1.00 98.25 94 SER A C 1
ATOM 729 O O . SER A 1 94 ? -7.704 10.098 16.504 1.00 98.25 94 SER A O 1
ATOM 731 N N . THR A 1 95 ? -6.506 8.203 16.339 1.00 98.56 95 THR A N 1
ATOM 732 C CA . THR A 1 95 ? -7.082 7.519 17.505 1.00 98.56 95 THR A CA 1
ATOM 733 C C . THR A 1 95 ? -6.747 8.239 18.809 1.00 98.56 95 THR A C 1
ATOM 735 O O . THR A 1 95 ? -7.645 8.503 19.607 1.00 98.56 95 THR A O 1
ATOM 738 N N . ASP A 1 96 ? -5.489 8.635 19.004 1.00 98.56 96 ASP A N 1
ATOM 739 C CA . ASP A 1 96 ? -5.053 9.361 20.202 1.00 98.56 96 ASP A CA 1
ATOM 740 C C . ASP A 1 96 ? -5.773 10.713 20.333 1.00 98.56 96 ASP A C 1
ATOM 742 O O . ASP A 1 96 ? -6.257 11.070 21.411 1.00 98.56 96 ASP A O 1
ATOM 746 N N . ILE A 1 97 ? -5.908 11.443 19.217 1.00 98.75 97 ILE A N 1
ATOM 747 C CA . ILE A 1 97 ? -6.658 12.706 19.155 1.00 98.75 97 ILE A CA 1
ATOM 748 C C . ILE A 1 97 ? -8.133 12.470 19.500 1.00 98.75 97 ILE A C 1
ATOM 750 O O . ILE A 1 97 ? -8.709 13.231 20.282 1.00 98.75 97 ILE A O 1
ATOM 754 N N . ALA A 1 98 ? -8.746 11.414 18.956 1.00 98.81 98 ALA A N 1
ATOM 755 C CA . ALA A 1 98 ? -10.142 11.089 19.225 1.00 98.81 98 ALA A CA 1
ATOM 756 C C . ALA A 1 98 ? -10.377 10.798 20.715 1.00 98.81 98 ALA A C 1
ATOM 758 O O . ALA A 1 98 ? -11.314 11.343 21.302 1.00 98.81 98 ALA A O 1
ATOM 759 N N . ILE A 1 99 ? -9.505 10.006 21.346 1.00 98.81 99 ILE A N 1
ATOM 760 C CA . ILE A 1 99 ? -9.578 9.686 22.779 1.00 98.81 99 ILE A CA 1
ATOM 761 C C . ILE A 1 99 ? -9.445 10.957 23.620 1.00 98.81 99 ILE A C 1
ATOM 763 O O . ILE A 1 99 ? -10.269 11.196 24.503 1.00 98.81 99 ILE A O 1
ATOM 767 N N . ALA A 1 100 ? -8.439 11.790 23.339 1.00 98.75 100 ALA A N 1
ATOM 768 C CA . ALA A 1 100 ? -8.208 13.025 24.084 1.00 98.75 100 ALA A CA 1
ATOM 769 C C . ALA A 1 100 ? -9.416 13.973 24.005 1.00 98.75 100 ALA A C 1
ATOM 771 O O . ALA A 1 100 ? -9.885 14.468 25.031 1.00 98.75 100 ALA A O 1
ATOM 772 N N . LYS A 1 101 ? -9.968 14.175 22.803 1.00 98.69 101 LYS A N 1
ATOM 773 C CA . LYS A 1 101 ? -11.150 15.024 22.594 1.00 98.69 101 LYS A CA 1
ATOM 774 C C . LYS A 1 101 ? -12.405 14.447 23.243 1.00 98.69 101 LYS A C 1
ATOM 776 O O . LYS A 1 101 ? -13.140 15.195 23.877 1.00 98.69 101 LYS A O 1
ATOM 781 N N . ALA A 1 102 ? -12.633 13.136 23.150 1.00 98.69 102 ALA A N 1
ATOM 782 C CA . ALA A 1 102 ? -13.794 12.499 23.771 1.00 98.69 102 ALA A CA 1
ATOM 783 C C . ALA A 1 102 ? -13.746 12.585 25.301 1.00 98.69 102 ALA A C 1
ATOM 785 O O . ALA A 1 102 ? -14.759 12.892 25.913 1.00 98.69 102 ALA A O 1
ATOM 786 N N . LYS A 1 103 ? -12.575 12.416 25.924 1.00 98.06 103 LYS A N 1
ATOM 787 C CA . LYS A 1 103 ? -12.422 12.621 27.376 1.00 98.06 103 LYS A CA 1
ATOM 788 C C . LYS A 1 103 ? -12.645 14.075 27.795 1.00 98.06 103 LYS A C 1
ATOM 790 O O . LYS A 1 103 ? -13.122 14.334 28.893 1.00 98.06 103 LYS A O 1
ATOM 795 N N . ALA A 1 104 ? -12.289 15.027 26.935 1.00 98.06 104 ALA A N 1
ATOM 796 C CA . ALA A 1 104 ? -12.448 16.447 27.230 1.00 98.06 104 ALA A CA 1
ATOM 797 C C . ALA A 1 104 ? -13.877 16.965 26.987 1.00 98.06 104 ALA A C 1
ATOM 799 O O . ALA A 1 104 ? -14.324 17.859 27.697 1.00 98.06 104 ALA A O 1
ATOM 800 N N . GLN A 1 105 ? -14.567 16.454 25.963 1.00 98.19 105 GLN A N 1
ATOM 801 C CA . GLN A 1 105 ? -15.819 17.023 25.438 1.00 98.19 105 GLN A CA 1
ATOM 802 C C . GLN A 1 105 ? -16.976 16.018 25.369 1.00 98.19 105 GLN A C 1
ATOM 804 O O . GLN A 1 105 ? -18.056 16.336 24.879 1.00 98.19 105 GLN A O 1
ATOM 809 N N . GLY A 1 106 ? -16.755 14.780 25.798 1.00 97.94 106 GLY A N 1
ATOM 810 C CA . GLY A 1 106 ? -17.737 13.705 25.774 1.00 97.94 106 GLY A CA 1
ATOM 811 C C . GLY A 1 106 ? -17.816 12.915 24.468 1.00 97.94 106 GLY A C 1
ATOM 812 O O . GLY A 1 106 ? -18.067 11.712 24.493 1.00 97.94 106 GLY A O 1
ATOM 813 N N . VAL A 1 107 ? -17.583 13.557 23.323 1.00 98.62 107 VAL A N 1
ATOM 814 C CA . VAL A 1 107 ? -17.611 12.913 22.002 1.00 98.62 107 VAL A CA 1
ATOM 815 C C . VAL A 1 107 ? -16.565 13.517 21.076 1.00 98.62 107 VAL A C 1
ATOM 817 O O . VAL A 1 107 ? -16.254 14.705 21.165 1.00 98.62 107 VAL A O 1
ATOM 820 N N . SER A 1 108 ? -16.033 12.710 20.162 1.00 98.81 108 SER A N 1
ATOM 821 C CA . SER A 1 108 ? -15.168 13.191 19.095 1.00 98.81 108 SER A CA 1
ATOM 822 C C . SER A 1 108 ? -15.394 12.486 17.761 1.00 98.81 108 SER A C 1
ATOM 824 O O . SER A 1 108 ? -15.829 11.336 17.722 1.00 98.81 108 SER A O 1
ATOM 826 N N . VAL A 1 109 ? -15.078 13.189 16.669 1.00 98.69 109 VAL A N 1
ATOM 827 C CA . VAL A 1 109 ? -15.033 12.662 15.299 1.00 98.69 109 VAL A CA 1
ATOM 828 C C . VAL A 1 109 ? -13.728 13.111 14.647 1.00 98.69 109 VAL A C 1
ATOM 830 O O . VAL A 1 109 ? -13.494 14.303 14.454 1.00 98.69 109 VAL A O 1
ATOM 833 N N . VAL A 1 110 ? -12.866 12.162 14.303 1.00 98.75 110 VAL A N 1
ATOM 834 C CA . VAL A 1 110 ? -11.558 12.421 13.699 1.00 98.75 110 VAL A CA 1
ATOM 835 C C . VAL A 1 110 ? -11.464 11.710 12.360 1.00 98.75 110 VAL A C 1
ATOM 837 O O . VAL A 1 110 ? -11.740 10.519 12.258 1.00 98.75 110 VAL A O 1
ATOM 840 N N . THR A 1 111 ? -11.066 12.439 11.326 1.00 98.19 111 THR A N 1
ATOM 841 C CA . THR A 1 111 ? -10.923 11.927 9.957 1.00 98.19 111 THR A CA 1
ATOM 842 C C . THR A 1 111 ? -9.469 11.953 9.522 1.00 98.19 111 THR A C 1
ATOM 844 O O . THR A 1 111 ? -8.716 12.831 9.943 1.00 98.19 111 THR A O 1
ATOM 847 N N . CYS A 1 112 ? -9.065 11.011 8.673 1.00 96.31 112 CYS A N 1
ATOM 848 C CA . CYS A 1 112 ? -7.743 11.019 8.055 1.00 96.31 112 CYS A CA 1
ATOM 849 C C . CYS A 1 112 ? -7.749 10.332 6.689 1.00 96.31 112 CYS A C 1
ATOM 851 O O . CYS A 1 112 ? -8.520 9.402 6.450 1.00 96.31 112 CYS A O 1
ATOM 853 N N . ARG A 1 113 ? -6.864 10.775 5.791 1.00 90.19 113 ARG A N 1
ATOM 854 C CA . ARG A 1 113 ? -6.678 10.184 4.456 1.00 90.19 113 ARG A CA 1
ATOM 855 C C . ARG A 1 113 ? -5.688 9.026 4.509 1.00 90.19 113 ARG A C 1
ATOM 857 O O . ARG A 1 113 ? -4.533 9.141 4.111 1.00 90.19 113 ARG A O 1
ATOM 864 N N . THR A 1 114 ? -6.126 7.933 5.121 1.00 86.00 114 THR A N 1
ATOM 865 C CA . THR A 1 114 ? -5.461 6.633 5.034 1.00 86.00 114 THR A CA 1
ATOM 866 C C . THR A 1 114 ? -6.432 5.497 5.367 1.00 86.00 114 THR A C 1
ATOM 868 O O . THR A 1 114 ? -7.503 5.730 5.928 1.00 86.00 114 THR A O 1
ATOM 871 N N . SER A 1 115 ? -6.042 4.253 5.099 1.00 80.69 115 SER A N 1
ATOM 872 C CA . SER A 1 115 ? -6.699 3.046 5.609 1.00 80.69 115 SER A CA 1
ATOM 873 C C . SER A 1 115 ? -5.694 1.897 5.656 1.00 80.69 115 SER A C 1
ATOM 875 O O . SER A 1 115 ? -5.013 1.625 4.671 1.00 80.69 115 SER A O 1
ATOM 877 N N . THR A 1 116 ? -5.546 1.230 6.807 1.00 83.62 116 THR A N 1
ATOM 878 C CA . THR A 1 116 ? -4.679 0.046 6.920 1.00 83.62 116 THR A CA 1
ATOM 879 C C . THR A 1 116 ? -4.857 -0.692 8.253 1.00 83.62 116 THR A C 1
ATOM 881 O O . THR A 1 116 ? -5.435 -0.181 9.209 1.00 83.62 116 THR A O 1
ATOM 884 N N . GLY A 1 117 ? -4.277 -1.893 8.318 1.00 84.50 117 GLY A N 1
ATOM 885 C CA . GLY A 1 117 ? -4.159 -2.709 9.526 1.00 84.50 117 GLY A CA 1
ATOM 886 C C . GLY A 1 117 ? -5.435 -3.443 9.934 1.00 84.50 117 GLY A C 1
ATOM 887 O O . GLY A 1 117 ? -6.440 -3.449 9.226 1.00 84.50 117 GLY A O 1
ATOM 888 N N . ALA A 1 118 ? -5.371 -4.114 11.085 1.00 92.25 118 ALA A N 1
ATOM 889 C CA . ALA A 1 118 ? -6.556 -4.650 11.745 1.00 92.25 118 ALA A CA 1
ATOM 890 C C . ALA A 1 118 ? -7.233 -3.517 12.519 1.00 92.25 118 ALA A C 1
ATOM 892 O O . ALA A 1 118 ? -6.761 -3.138 13.591 1.00 92.25 118 ALA A O 1
ATOM 893 N N . ILE A 1 119 ? -8.323 -2.966 11.983 1.00 95.94 119 ILE A N 1
ATOM 894 C CA . ILE A 1 119 ? -8.955 -1.774 12.563 1.00 95.94 119 ILE A CA 1
ATOM 895 C C . ILE A 1 119 ? -9.540 -2.015 13.965 1.00 95.94 119 ILE A C 1
ATOM 897 O O . ILE A 1 119 ? -9.666 -1.072 14.750 1.00 95.94 119 ILE A O 1
ATOM 901 N N . GLY A 1 120 ? -9.794 -3.278 14.334 1.00 96.94 120 GLY A N 1
ATOM 902 C CA . GLY A 1 120 ? -10.117 -3.678 15.702 1.00 96.94 120 GLY A CA 1
ATOM 903 C C . GLY A 1 120 ? -9.050 -3.298 16.734 1.00 96.94 120 GLY A C 1
ATOM 904 O O . GLY A 1 120 ? -9.393 -3.090 17.894 1.00 96.94 120 GLY A O 1
ATOM 905 N N . TYR A 1 121 ? -7.782 -3.132 16.335 1.00 97.69 121 TYR A N 1
ATOM 906 C CA . TYR A 1 121 ? -6.722 -2.624 17.213 1.00 97.69 121 TYR A CA 1
ATOM 907 C C . TYR A 1 121 ? -7.032 -1.205 17.712 1.00 97.69 121 TYR A C 1
ATOM 909 O O . TYR A 1 121 ? -6.959 -0.946 18.909 1.00 97.69 121 TYR A O 1
ATOM 917 N N . TYR A 1 122 ? -7.443 -0.295 16.827 1.00 98.25 122 TYR A N 1
ATOM 918 C CA . TYR A 1 122 ? -7.736 1.090 17.210 1.00 98.25 122 TYR A CA 1
ATOM 919 C C . TYR A 1 122 ? -8.998 1.173 18.071 1.00 98.25 122 TYR A C 1
ATOM 921 O O . TYR A 1 122 ? -9.009 1.849 19.097 1.00 98.25 122 TYR A O 1
ATOM 929 N N . ALA A 1 123 ? -10.037 0.406 17.720 1.00 98.38 123 ALA A N 1
ATOM 930 C CA . ALA A 1 123 ? -11.239 0.279 18.544 1.00 98.38 123 ALA A CA 1
ATOM 931 C C . ALA A 1 123 ? -10.920 -0.279 19.946 1.00 98.38 123 ALA A C 1
ATOM 933 O O . ALA A 1 123 ? -11.456 0.199 20.947 1.00 98.38 123 ALA A O 1
ATOM 934 N N . ASN A 1 124 ? -10.014 -1.261 20.024 1.00 97.88 124 ASN A N 1
ATOM 935 C CA . ASN A 1 124 ? -9.504 -1.813 21.275 1.00 97.88 124 ASN A CA 1
ATOM 936 C C . ASN A 1 124 ? -8.795 -0.744 22.117 1.00 97.88 124 ASN A C 1
ATOM 938 O O . ASN A 1 124 ? -9.093 -0.630 23.301 1.00 97.88 124 ASN A O 1
ATOM 942 N N . GLU A 1 125 ? -7.905 0.059 21.528 1.00 98.12 125 GLU A N 1
ATOM 943 C CA . GLU A 1 125 ? -7.200 1.125 22.255 1.00 98.12 125 GLU A CA 1
ATOM 944 C C . GLU A 1 125 ? -8.162 2.182 22.819 1.00 98.12 125 GLU A C 1
ATOM 946 O O . GLU A 1 125 ? -8.039 2.558 23.986 1.00 98.12 125 GLU A O 1
ATOM 951 N N . ILE A 1 126 ? -9.173 2.600 22.048 1.00 98.75 126 ILE A N 1
ATOM 952 C CA . ILE A 1 126 ? -10.207 3.537 22.526 1.00 98.75 126 ILE A CA 1
ATOM 953 C C . ILE A 1 126 ? -10.955 2.945 23.732 1.00 98.75 126 ILE A C 1
ATOM 955 O O . ILE A 1 126 ? -11.113 3.612 24.759 1.00 98.75 126 ILE A O 1
ATOM 959 N N . ALA A 1 127 ? -11.346 1.671 23.644 1.00 98.62 127 ALA A N 1
ATOM 960 C CA . ALA A 1 127 ? -12.067 0.964 24.702 1.00 98.62 127 ALA A CA 1
ATOM 961 C C . ALA A 1 127 ? -11.245 0.764 25.977 1.00 98.62 127 ALA A C 1
ATOM 963 O O . ALA A 1 127 ? -11.761 0.957 27.080 1.00 98.62 127 ALA A O 1
ATOM 964 N N . ARG A 1 128 ? -9.952 0.450 25.842 1.00 97.81 128 ARG A N 1
ATOM 965 C CA . ARG A 1 128 ? -9.011 0.359 26.971 1.00 97.81 128 ARG A CA 1
ATOM 966 C C . ARG A 1 128 ? -8.859 1.686 27.708 1.00 97.81 128 ARG A C 1
ATOM 968 O O . ARG A 1 128 ? -8.613 1.698 28.908 1.00 97.81 128 ARG A O 1
ATOM 975 N N . GLN A 1 129 ? -9.041 2.800 27.003 1.00 98.00 129 GLN A N 1
ATOM 976 C CA . GLN A 1 129 ? -9.012 4.144 27.575 1.00 98.00 129 GLN A CA 1
ATOM 977 C C . GLN A 1 129 ? -10.346 4.579 28.199 1.00 98.00 129 GLN A C 1
ATOM 979 O O . GLN A 1 129 ? -10.453 5.724 28.642 1.00 98.00 129 GLN A O 1
ATOM 984 N N . GLY A 1 130 ? -11.333 3.680 28.274 1.00 97.81 130 GLY A N 1
ATOM 985 C CA . GLY A 1 130 ? -12.639 3.937 28.875 1.00 97.81 130 GLY A CA 1
ATOM 986 C C . GLY A 1 130 ? -13.648 4.585 27.928 1.00 97.81 130 GLY A C 1
ATOM 987 O O . GLY A 1 130 ? -14.738 4.923 28.367 1.00 97.81 130 GLY A O 1
ATOM 988 N N . CYS A 1 131 ? -13.335 4.737 26.641 1.00 98.69 131 CYS A N 1
ATOM 989 C CA . CYS A 1 131 ? -14.248 5.319 25.657 1.00 98.69 131 CYS A CA 1
ATOM 990 C C . CYS A 1 131 ? -14.885 4.232 24.780 1.00 98.69 131 CYS A C 1
ATOM 992 O O . CYS A 1 131 ? -14.267 3.217 24.489 1.00 98.69 131 CYS A O 1
ATOM 994 N N . ILE A 1 132 ? -16.106 4.435 24.295 1.00 98.81 132 ILE A N 1
ATOM 995 C CA . ILE A 1 132 ? -16.654 3.622 23.201 1.00 98.81 132 ILE A CA 1
ATOM 996 C C . ILE A 1 132 ? -16.014 4.109 21.903 1.00 98.81 132 ILE A C 1
ATOM 998 O O . ILE A 1 132 ? -16.030 5.309 21.634 1.00 98.81 132 ILE A O 1
ATOM 1002 N N . GLY A 1 133 ? -15.457 3.197 21.110 1.00 98.69 133 GLY A N 1
ATOM 1003 C CA . GLY A 1 133 ? -14.795 3.519 19.846 1.00 98.69 133 GLY A CA 1
ATOM 1004 C C . GLY A 1 133 ? -15.547 2.977 18.640 1.00 98.69 133 GLY A C 1
ATOM 1005 O O . GLY A 1 133 ? -15.997 1.835 18.672 1.00 98.69 133 GLY A O 1
ATOM 1006 N N . PHE A 1 134 ? -15.623 3.764 17.569 1.00 98.69 134 PHE A N 1
ATOM 1007 C CA . PHE A 1 134 ? -16.066 3.331 16.245 1.00 98.69 134 PHE A CA 1
ATOM 1008 C C . PHE A 1 134 ? -14.998 3.693 15.218 1.00 98.69 134 PHE A C 1
ATOM 1010 O O . PHE A 1 134 ? -14.541 4.834 15.181 1.00 98.69 134 PHE A O 1
ATOM 1017 N N . ILE A 1 135 ? -14.623 2.734 14.378 1.00 98.31 135 ILE A N 1
ATOM 1018 C CA . ILE A 1 135 ? -13.666 2.922 13.288 1.00 98.31 135 ILE A CA 1
ATOM 1019 C C . ILE A 1 135 ? -14.350 2.532 11.984 1.00 98.31 135 ILE A C 1
ATOM 1021 O O . ILE A 1 135 ? -14.879 1.425 11.877 1.00 98.31 135 ILE A O 1
ATOM 1025 N N . PHE A 1 136 ? -14.314 3.423 10.999 1.00 97.88 136 PHE A N 1
ATOM 1026 C CA . PHE A 1 136 ? -14.824 3.198 9.650 1.00 97.88 136 PHE A CA 1
ATOM 1027 C C . PHE A 1 136 ? -13.703 3.453 8.653 1.00 97.88 136 PHE A C 1
ATOM 1029 O O . PHE A 1 136 ? -13.098 4.522 8.671 1.00 97.88 136 PHE A O 1
ATOM 1036 N N . THR A 1 137 ? -13.431 2.487 7.782 1.00 95.69 137 THR A N 1
ATOM 1037 C CA . THR A 1 137 ? -12.269 2.527 6.891 1.00 95.69 137 THR A CA 1
ATOM 1038 C C . THR A 1 137 ? -12.686 2.183 5.461 1.00 95.69 137 THR A C 1
ATOM 1040 O O . THR A 1 137 ? -13.307 1.147 5.225 1.00 95.69 137 THR A O 1
ATOM 1043 N N . GLY A 1 138 ? -12.320 3.036 4.503 1.00 92.69 138 GLY A N 1
ATOM 1044 C CA . GLY A 1 138 ? -12.476 2.778 3.071 1.00 92.69 138 GLY A CA 1
ATOM 1045 C C . GLY A 1 138 ? -11.382 1.852 2.528 1.00 92.69 138 GLY A C 1
ATOM 1046 O O . GLY A 1 138 ? -10.321 1.691 3.127 1.00 92.69 138 GLY A O 1
ATOM 1047 N N . SER A 1 139 ? -11.623 1.208 1.387 1.00 89.62 139 SER A N 1
ATOM 1048 C CA . SER A 1 139 ? -10.612 0.393 0.684 1.00 89.62 139 SER A CA 1
ATOM 1049 C C . SER A 1 139 ? -10.881 0.379 -0.832 1.00 89.62 139 SER A C 1
ATOM 1051 O O . SER A 1 139 ? -11.958 0.831 -1.236 1.00 89.62 139 SER A O 1
ATOM 1053 N N . PRO A 1 140 ? -9.941 -0.113 -1.667 1.00 89.25 140 PRO A N 1
ATOM 1054 C CA . PRO A 1 140 ? -10.125 -0.214 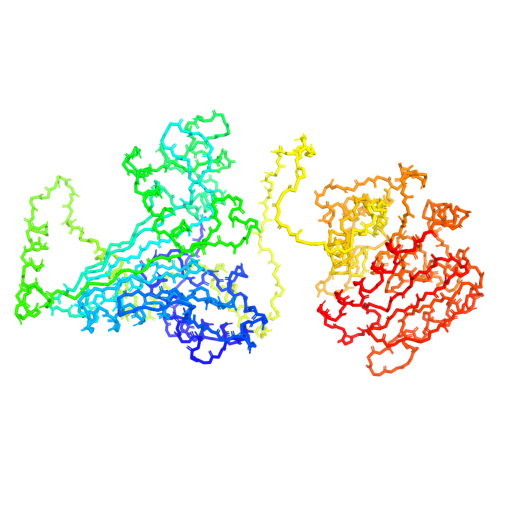-3.119 1.00 89.25 140 PRO A CA 1
ATOM 1055 C C . PRO A 1 140 ? -11.391 -0.970 -3.527 1.00 89.25 140 PRO A C 1
ATOM 1057 O O . PRO A 1 140 ? -11.824 -1.868 -2.805 1.00 89.25 140 PRO A O 1
ATOM 1060 N N . GLU A 1 141 ? -11.971 -0.640 -4.683 1.00 92.81 141 GLU A N 1
ATOM 1061 C CA . GLU A 1 141 ? -13.234 -1.203 -5.166 1.00 92.81 141 GLU A CA 1
ATOM 1062 C C . GLU A 1 141 ? -13.134 -2.710 -5.463 1.00 92.81 141 GLU A C 1
ATOM 1064 O O . GLU A 1 141 ? -12.546 -3.151 -6.449 1.00 92.81 141 GLU A O 1
ATOM 1069 N N . LEU A 1 142 ? -13.753 -3.522 -4.604 1.00 94.44 142 LEU A N 1
ATOM 1070 C CA . LEU A 1 142 ? -13.695 -4.990 -4.635 1.00 94.44 142 LEU A CA 1
ATOM 1071 C C . LEU A 1 142 ? -15.069 -5.651 -4.449 1.00 94.44 142 LEU A C 1
ATOM 1073 O O . LEU A 1 142 ? -15.244 -6.832 -4.757 1.00 94.44 142 LEU A O 1
ATOM 1077 N N . VAL A 1 143 ? -16.042 -4.909 -3.923 1.00 96.88 143 VAL A N 1
ATOM 1078 C CA . VAL A 1 143 ? -17.355 -5.396 -3.500 1.00 96.88 143 VAL A CA 1
ATOM 1079 C C . VAL A 1 143 ? -18.439 -4.743 -4.348 1.00 96.88 143 VAL A C 1
ATOM 1081 O O . VAL A 1 143 ? -18.485 -3.518 -4.495 1.00 96.88 143 VAL A O 1
ATOM 1084 N N . ALA A 1 144 ? -19.329 -5.566 -4.900 1.00 97.56 144 ALA A N 1
ATOM 1085 C CA . ALA A 1 144 ? -20.491 -5.085 -5.631 1.00 97.56 144 ALA A CA 1
ATOM 1086 C C . ALA A 1 144 ? -21.661 -4.824 -4.666 1.00 97.56 144 ALA A C 1
ATOM 1088 O O . ALA A 1 144 ? -21.974 -5.691 -3.845 1.00 97.56 144 ALA A O 1
ATOM 1089 N N . PRO A 1 145 ? -22.343 -3.665 -4.742 1.00 96.88 145 PRO A N 1
ATOM 1090 C CA . PRO A 1 145 ? -23.572 -3.458 -3.989 1.00 96.88 145 PRO A CA 1
ATOM 1091 C C . PRO A 1 145 ? -24.637 -4.473 -4.399 1.00 96.88 145 PRO A C 1
ATOM 1093 O O . PRO A 1 145 ? -24.647 -4.979 -5.523 1.00 96.88 145 PRO A O 1
ATOM 1096 N N . THR A 1 146 ? -25.576 -4.751 -3.494 1.00 96.00 146 THR A N 1
ATOM 1097 C CA . THR A 1 146 ? -26.683 -5.669 -3.797 1.00 96.00 146 THR A CA 1
ATOM 1098 C C . THR A 1 146 ? -27.463 -5.188 -5.021 1.00 96.00 146 THR A C 1
ATOM 1100 O O . THR A 1 146 ? -27.892 -4.040 -5.072 1.00 96.00 146 THR A O 1
ATOM 1103 N N . GLY A 1 147 ? -27.644 -6.079 -6.000 1.00 93.62 147 GLY A N 1
ATOM 1104 C CA . GLY A 1 147 ? -28.282 -5.770 -7.285 1.00 93.62 147 GLY A CA 1
ATOM 1105 C C . GLY A 1 147 ? -27.312 -5.345 -8.395 1.00 93.62 147 GLY A C 1
ATOM 1106 O O . GLY A 1 147 ? -27.738 -5.200 -9.536 1.00 93.62 147 GLY A O 1
ATOM 1107 N N . SER A 1 148 ? -26.019 -5.192 -8.098 1.00 95.94 148 SER A N 1
ATOM 1108 C CA . SER A 1 148 ? -24.969 -4.895 -9.076 1.00 95.94 148 SER A CA 1
ATOM 1109 C C . SER A 1 148 ? -23.982 -6.057 -9.207 1.00 95.94 148 SER A C 1
ATOM 1111 O O . SER A 1 148 ? -23.815 -6.862 -8.294 1.00 95.94 148 SER A O 1
ATOM 1113 N N . LYS A 1 149 ? -23.286 -6.109 -10.344 1.00 94.00 149 LYS A N 1
ATOM 1114 C CA . LYS A 1 149 ? -22.087 -6.939 -10.556 1.00 94.00 149 LYS A CA 1
ATOM 1115 C C . LYS A 1 149 ? -20.792 -6.127 -10.619 1.00 94.00 149 LYS A C 1
ATOM 1117 O O . LYS A 1 149 ? -19.716 -6.702 -10.708 1.00 94.00 149 LYS A O 1
ATOM 1122 N N . MET A 1 150 ? -20.905 -4.800 -10.624 1.00 95.50 150 MET A N 1
ATOM 1123 C CA . MET A 1 150 ? -19.773 -3.883 -10.697 1.00 95.50 150 MET A CA 1
ATOM 1124 C C . MET A 1 150 ? -19.199 -3.675 -9.290 1.00 95.50 150 MET A C 1
ATOM 1126 O O . MET A 1 150 ? -19.971 -3.306 -8.399 1.00 95.50 150 MET A O 1
ATOM 1130 N N . PRO A 1 151 ? -17.888 -3.882 -9.070 1.00 94.94 151 PRO A N 1
ATOM 1131 C CA . PRO A 1 151 ? -17.255 -3.533 -7.805 1.00 94.94 151 PRO A CA 1
ATOM 1132 C C . PRO A 1 151 ? -17.242 -2.007 -7.654 1.00 94.94 151 PRO A C 1
ATOM 1134 O O . PRO A 1 151 ? -16.749 -1.303 -8.529 1.00 94.94 151 PRO A O 1
ATOM 1137 N N . LEU A 1 152 ? -17.824 -1.503 -6.566 1.00 93.38 152 LEU A N 1
ATOM 1138 C CA . LEU A 1 152 ? -17.942 -0.061 -6.285 1.00 93.38 152 LEU A CA 1
ATOM 1139 C C . LEU A 1 152 ? -17.476 0.299 -4.873 1.00 93.38 152 LEU A C 1
ATOM 1141 O O . LEU A 1 152 ? -16.969 1.393 -4.629 1.00 93.38 152 LEU A O 1
ATOM 1145 N N . PHE A 1 153 ? -17.649 -0.625 -3.931 1.00 93.75 153 PHE A N 1
ATOM 1146 C CA . PHE A 1 153 ? -17.187 -0.467 -2.560 1.00 93.75 153 PHE A CA 1
ATOM 1147 C C . PHE A 1 153 ? -15.925 -1.275 -2.351 1.00 93.75 153 PHE A C 1
ATOM 1149 O O . PHE A 1 153 ? -15.707 -2.286 -3.021 1.00 93.75 153 PHE A O 1
ATOM 1156 N N . GLY A 1 154 ? -15.117 -0.878 -1.381 1.00 92.88 154 GLY A N 1
ATOM 1157 C CA . GLY A 1 154 ? -14.128 -1.794 -0.854 1.00 92.88 154 GLY A CA 1
ATOM 1158 C C . GLY A 1 154 ? -14.734 -2.824 0.085 1.00 92.88 154 GLY A C 1
ATOM 1159 O O . GLY A 1 154 ? -15.946 -2.909 0.283 1.00 92.88 154 GLY A O 1
ATOM 1160 N N . THR A 1 155 ? -13.866 -3.617 0.710 1.00 93.62 155 THR A N 1
ATOM 1161 C CA . THR A 1 155 ? -14.283 -4.504 1.811 1.00 93.62 155 THR A CA 1
ATOM 1162 C C . THR A 1 155 ? -14.814 -3.734 3.024 1.00 93.62 155 THR A C 1
ATOM 1164 O O . THR A 1 155 ? -15.433 -4.353 3.893 1.00 93.62 155 THR A O 1
ATOM 1167 N N . ASN A 1 156 ? -14.571 -2.415 3.046 1.00 94.94 156 ASN A N 1
ATOM 1168 C CA . ASN A 1 156 ? -15.169 -1.386 3.892 1.00 94.94 156 ASN A CA 1
ATOM 1169 C C . ASN A 1 156 ? -15.439 -1.883 5.316 1.00 94.94 156 ASN A C 1
ATOM 1171 O O . ASN A 1 156 ? -16.602 -2.077 5.688 1.00 94.94 156 ASN A O 1
ATOM 1175 N N . PRO A 1 157 ? -14.380 -2.202 6.080 1.00 95.38 157 PRO A N 1
ATOM 1176 C CA . PRO A 1 157 ? -14.536 -2.725 7.420 1.00 95.38 157 PRO A CA 1
ATOM 1177 C C . PRO A 1 157 ? -15.027 -1.656 8.398 1.00 95.38 157 PRO A C 1
ATOM 1179 O O . PRO A 1 157 ? -14.775 -0.456 8.243 1.00 95.38 157 PRO A O 1
ATOM 1182 N N . LEU A 1 158 ? -15.712 -2.135 9.435 1.00 96.62 158 LEU A N 1
ATOM 1183 C CA . LEU A 1 158 ? -16.088 -1.354 10.604 1.00 96.62 158 LEU A CA 1
ATOM 1184 C C . LEU A 1 158 ? -15.676 -2.084 11.883 1.00 96.62 158 LEU A C 1
ATOM 1186 O O . LEU A 1 158 ? -15.827 -3.305 11.990 1.00 96.62 158 LEU A O 1
ATOM 1190 N N . ALA A 1 159 ? -15.177 -1.328 12.858 1.00 97.94 159 ALA A N 1
ATOM 1191 C CA . ALA A 1 159 ? -14.836 -1.858 14.169 1.00 97.94 159 ALA A CA 1
ATOM 1192 C C . ALA A 1 159 ? -15.466 -1.048 15.297 1.00 97.94 159 ALA A C 1
ATOM 1194 O O . ALA A 1 159 ? -15.549 0.176 15.221 1.00 97.94 159 ALA A O 1
ATOM 1195 N N . LEU A 1 160 ? -15.919 -1.750 16.336 1.00 98.56 160 LEU A N 1
ATOM 1196 C CA . LEU A 1 160 ? -16.509 -1.166 17.534 1.00 98.56 160 LEU A CA 1
ATOM 1197 C C . LEU A 1 160 ? -15.805 -1.699 18.775 1.00 98.56 160 LEU A C 1
ATOM 1199 O O . LEU A 1 160 ? -15.623 -2.909 18.910 1.00 98.56 160 LEU A O 1
ATOM 1203 N N . GLY A 1 161 ? -15.453 -0.805 19.692 1.00 98.44 161 GLY A N 1
ATOM 1204 C CA . GLY A 1 161 ? -14.824 -1.129 20.967 1.00 98.44 161 GLY A CA 1
ATOM 1205 C C . GLY A 1 161 ? -15.686 -0.655 22.127 1.00 98.44 161 GLY A C 1
ATOM 1206 O O . GLY A 1 161 ? -16.079 0.509 22.156 1.00 98.44 161 GLY A O 1
ATOM 1207 N N . PHE A 1 162 ? -15.960 -1.535 23.091 1.00 98.56 162 PHE A N 1
ATOM 1208 C CA . PHE A 1 162 ? -16.714 -1.198 24.299 1.00 98.56 162 PHE A CA 1
ATOM 1209 C C . PHE A 1 162 ? -15.884 -1.479 25.559 1.00 98.56 162 PHE A C 1
ATOM 1211 O O . PHE A 1 162 ? -15.395 -2.607 25.719 1.00 98.56 162 PHE A O 1
ATOM 1218 N N . PRO A 1 163 ? -15.748 -0.491 26.466 1.00 98.06 163 PRO A N 1
ATOM 1219 C CA . PRO A 1 163 ? -15.135 -0.693 27.773 1.00 98.06 163 PRO A CA 1
ATOM 1220 C C . PRO A 1 163 ? -15.844 -1.792 28.569 1.00 98.06 163 PRO A C 1
ATOM 1222 O O . PRO A 1 163 ? -17.072 -1.901 28.558 1.00 98.06 163 PRO A O 1
ATOM 1225 N N . ARG A 1 164 ? -15.053 -2.587 29.286 1.00 96.94 164 ARG A N 1
ATOM 1226 C CA . ARG A 1 164 ? -15.505 -3.662 30.177 1.00 96.94 164 ARG A CA 1
ATOM 1227 C C . ARG A 1 164 ? -14.985 -3.439 31.588 1.00 96.94 164 ARG A C 1
ATOM 1229 O O . ARG A 1 164 ? -14.162 -2.553 31.810 1.00 96.94 164 ARG A O 1
ATOM 1236 N N . SER A 1 165 ? -15.479 -4.220 32.548 1.00 96.06 165 SER A N 1
ATOM 1237 C CA . SER A 1 165 ? -15.029 -4.108 33.944 1.00 96.06 165 SER A CA 1
ATOM 1238 C C . SER A 1 165 ? -13.532 -4.411 34.078 1.00 96.06 165 SER A C 1
ATOM 1240 O O . SER A 1 165 ? -12.825 -3.728 34.814 1.00 96.06 165 SER A O 1
ATOM 1242 N N . ASN A 1 166 ? -13.039 -5.378 33.299 1.00 93.31 166 ASN A N 1
ATOM 1243 C CA . ASN A 1 166 ? -11.620 -5.560 33.035 1.00 93.31 166 ASN A CA 1
ATOM 1244 C C . ASN A 1 166 ? -11.196 -4.674 31.854 1.00 93.31 166 ASN A C 1
ATOM 1246 O O . ASN A 1 166 ? -11.471 -5.006 30.697 1.00 93.31 166 ASN A O 1
ATOM 1250 N N . SER A 1 167 ? -10.493 -3.575 32.139 1.00 88.19 167 SER A N 1
ATOM 1251 C CA . SER A 1 167 ? -10.001 -2.641 31.117 1.00 88.19 167 SER A CA 1
ATOM 1252 C C . SER A 1 167 ? -9.032 -3.285 30.127 1.00 88.19 167 SER A C 1
ATOM 1254 O O . SER A 1 167 ? -8.862 -2.766 29.029 1.00 88.19 167 SER A O 1
ATOM 1256 N N . GLU A 1 168 ? -8.413 -4.417 30.478 1.00 89.06 168 GLU A N 1
ATOM 1257 C CA . GLU A 1 168 ? -7.466 -5.114 29.608 1.00 89.06 168 GLU A CA 1
ATOM 1258 C C . GLU A 1 168 ? -8.137 -5.954 28.513 1.00 89.06 168 GLU A C 1
ATOM 1260 O O . GLU A 1 168 ? -7.505 -6.256 27.498 1.00 89.06 168 GLU A O 1
ATOM 1265 N N . GLU A 1 169 ? -9.413 -6.309 28.686 1.00 91.06 169 GLU A N 1
ATOM 1266 C CA . GLU A 1 169 ? -10.162 -7.185 27.780 1.00 91.06 169 GLU A CA 1
ATOM 1267 C C . GLU A 1 169 ? -11.462 -6.520 27.290 1.00 91.06 169 GLU A C 1
ATOM 1269 O O . GLU A 1 169 ? -12.548 -7.038 27.565 1.00 91.06 169 GLU A O 1
ATOM 1274 N N . PRO A 1 170 ? -11.399 -5.391 26.556 1.00 96.00 170 PRO A N 1
ATOM 1275 C CA . PRO A 1 170 ? -12.597 -4.766 26.004 1.00 96.00 170 PRO A CA 1
ATOM 1276 C C . PRO A 1 170 ? -13.330 -5.702 25.034 1.00 96.00 170 PRO A C 1
ATOM 1278 O O . PRO A 1 170 ? -12.747 -6.615 24.438 1.00 96.00 170 PRO A O 1
ATOM 1281 N N . LEU A 1 171 ? -14.624 -5.451 24.836 1.00 97.75 171 LEU A N 1
ATOM 1282 C CA . LEU A 1 171 ? -15.372 -6.108 23.767 1.00 97.75 171 LEU A CA 1
ATOM 1283 C C . LEU A 1 171 ? -15.034 -5.421 22.443 1.00 97.75 171 LEU A C 1
ATOM 1285 O O . LEU A 1 171 ? -15.270 -4.223 22.304 1.00 97.75 171 LEU A O 1
ATOM 1289 N N . VAL A 1 172 ? -14.531 -6.183 21.471 1.00 97.88 172 VAL A N 1
ATOM 1290 C CA . VAL A 1 172 ? -14.150 -5.655 20.156 1.00 97.88 172 VAL A CA 1
ATOM 1291 C C . VAL A 1 172 ? -14.886 -6.411 19.061 1.00 97.88 172 VAL A C 1
ATOM 1293 O O . VAL A 1 172 ? -14.771 -7.631 18.931 1.00 97.88 172 VAL A O 1
ATOM 1296 N N . MET A 1 173 ? -15.636 -5.669 18.258 1.00 96.56 173 MET A N 1
ATOM 1297 C CA . MET A 1 173 ? -16.216 -6.132 17.004 1.00 96.56 173 MET A CA 1
ATOM 1298 C C . MET A 1 173 ? -15.317 -5.623 15.882 1.00 96.56 173 MET A C 1
ATOM 1300 O O . MET A 1 173 ? -15.050 -4.431 15.834 1.00 96.56 173 MET A O 1
ATOM 1304 N N . ASP A 1 174 ? -14.844 -6.505 15.009 1.00 95.25 174 ASP A N 1
ATOM 1305 C CA . ASP A 1 174 ? -14.006 -6.157 13.856 1.00 95.25 174 ASP A CA 1
ATOM 1306 C C . ASP A 1 174 ? -14.451 -7.030 12.682 1.00 95.25 174 ASP A C 1
ATOM 1308 O O . ASP A 1 174 ? -14.319 -8.258 12.732 1.00 95.25 174 ASP A O 1
ATOM 1312 N N . LEU A 1 175 ? -15.081 -6.413 11.681 1.00 92.88 175 LEU A N 1
ATOM 1313 C CA . LEU A 1 175 ? -15.649 -7.121 10.541 1.00 92.88 175 LEU A CA 1
ATOM 1314 C C . LEU A 1 175 ? -15.558 -6.311 9.247 1.00 92.88 175 LEU A C 1
ATOM 1316 O O . LEU A 1 175 ? -15.729 -5.093 9.230 1.00 92.88 175 LEU A O 1
ATOM 1320 N N . ALA A 1 176 ? -15.358 -7.025 8.141 1.00 94.38 176 ALA A N 1
ATOM 1321 C CA . ALA A 1 176 ? -15.586 -6.493 6.805 1.00 94.38 176 ALA A CA 1
ATOM 1322 C C . ALA A 1 176 ? -17.090 -6.460 6.486 1.00 94.38 176 ALA A C 1
ATOM 1324 O O . ALA A 1 176 ? -17.867 -7.251 7.023 1.00 94.38 176 ALA A O 1
ATOM 1325 N N . THR A 1 177 ? -17.498 -5.586 5.564 1.00 96.94 177 THR A N 1
ATOM 1326 C CA . THR A 1 177 ? -18.871 -5.561 5.015 1.00 96.94 177 THR A CA 1
ATOM 1327 C C . THR A 1 177 ? -19.082 -6.536 3.854 1.00 96.94 177 THR A C 1
ATOM 1329 O O . THR A 1 177 ? -20.212 -6.814 3.445 1.00 96.94 177 THR A O 1
ATOM 1332 N N . SER A 1 178 ? -17.991 -7.133 3.378 1.00 96.62 178 SER A N 1
ATOM 1333 C CA . SER A 1 178 ? -17.972 -8.230 2.411 1.00 96.62 178 SER A CA 1
ATOM 1334 C C . SER A 1 178 ? -18.271 -9.588 3.056 1.00 96.62 178 SER A C 1
ATOM 1336 O O . SER A 1 178 ? -17.970 -9.823 4.223 1.00 96.62 178 SER A O 1
ATOM 1338 N N . ALA A 1 179 ? -18.842 -10.507 2.276 1.00 96.25 179 ALA A N 1
ATOM 1339 C CA . ALA A 1 179 ? -19.132 -11.878 2.701 1.00 96.25 179 ALA A CA 1
ATOM 1340 C C . ALA A 1 179 ? -17.865 -12.729 2.907 1.00 96.25 179 ALA A C 1
ATOM 1342 O O . ALA A 1 179 ? -17.889 -13.722 3.631 1.00 96.25 179 ALA A O 1
ATOM 1343 N N . ILE A 1 180 ? -16.757 -12.341 2.274 1.00 92.50 180 ILE A N 1
ATOM 1344 C CA . ILE A 1 180 ? -15.440 -12.959 2.408 1.00 92.50 180 ILE A CA 1
ATOM 1345 C C . ILE A 1 180 ? -14.364 -11.880 2.255 1.00 92.50 180 ILE A C 1
ATOM 1347 O O . ILE A 1 180 ? -14.554 -10.914 1.518 1.00 92.50 180 ILE A O 1
ATOM 1351 N N . SER A 1 181 ? -13.222 -12.032 2.928 1.00 88.00 181 SER A N 1
ATOM 1352 C CA . SER A 1 181 ? -12.108 -11.101 2.741 1.00 88.00 181 SER A CA 1
ATOM 1353 C C . SER A 1 181 ? -11.461 -11.281 1.365 1.00 88.00 181 SER A C 1
ATOM 1355 O O . SER A 1 181 ? -11.369 -12.392 0.840 1.00 88.00 181 SER A O 1
ATOM 1357 N N . TYR A 1 182 ? -10.936 -10.192 0.800 1.00 86.00 182 TYR A N 1
ATOM 1358 C CA . TYR A 1 182 ? -10.194 -10.246 -0.462 1.00 86.00 182 TYR A CA 1
ATOM 1359 C C . TYR A 1 182 ? -9.007 -11.217 -0.397 1.00 86.00 182 TYR A C 1
ATOM 1361 O O . TYR A 1 182 ? -8.834 -12.057 -1.277 1.00 86.00 182 TYR A O 1
ATOM 1369 N N . PHE A 1 183 ? -8.241 -11.184 0.697 1.00 81.12 183 PHE A N 1
ATOM 1370 C CA . PHE A 1 183 ? -7.123 -12.107 0.892 1.00 81.12 183 PHE A CA 1
ATOM 1371 C C . PHE A 1 183 ? -7.557 -13.575 0.961 1.00 81.12 183 PHE A C 1
ATOM 1373 O O . PHE A 1 183 ? -6.823 -14.428 0.476 1.00 81.12 183 PHE A O 1
ATOM 1380 N N . ALA A 1 184 ? -8.744 -13.896 1.483 1.00 82.06 184 ALA A N 1
ATOM 1381 C CA . ALA A 1 184 ? -9.242 -15.270 1.447 1.00 82.06 184 ALA A CA 1
ATOM 1382 C C . ALA A 1 184 ? -9.554 -15.738 0.012 1.00 82.06 184 ALA A C 1
ATOM 1384 O O . ALA A 1 184 ? -9.289 -16.893 -0.314 1.00 82.06 184 ALA A O 1
ATOM 1385 N N . VAL A 1 185 ? -10.022 -14.848 -0.874 1.00 87.44 185 VAL A N 1
ATOM 1386 C CA . VAL A 1 185 ? -10.164 -15.157 -2.312 1.00 87.44 185 VAL A CA 1
ATOM 1387 C C . VAL A 1 185 ? -8.795 -15.403 -2.955 1.00 87.44 185 VAL A C 1
ATOM 1389 O O . VAL A 1 185 ? -8.631 -16.369 -3.701 1.00 87.44 185 VAL A O 1
ATOM 1392 N N . ILE A 1 186 ? -7.794 -14.575 -2.635 1.00 80.94 186 ILE A N 1
ATOM 1393 C CA . ILE A 1 186 ? -6.418 -14.746 -3.127 1.00 80.94 186 ILE A CA 1
ATOM 1394 C C . ILE A 1 186 ? -5.819 -16.078 -2.660 1.00 80.94 186 ILE A C 1
ATOM 1396 O O . ILE A 1 186 ? -5.285 -16.825 -3.480 1.00 80.94 186 ILE A O 1
ATOM 1400 N N . LEU A 1 187 ? -5.957 -16.417 -1.377 1.00 74.31 187 LEU A N 1
ATOM 1401 C CA . LEU A 1 187 ? -5.474 -17.684 -0.824 1.00 74.31 187 LEU A CA 1
ATOM 1402 C C . LEU A 1 187 ? -6.161 -18.885 -1.482 1.00 74.31 187 LEU A C 1
ATOM 1404 O O . LEU A 1 187 ? -5.475 -19.818 -1.893 1.00 74.31 187 LEU A O 1
ATOM 1408 N N . ALA A 1 188 ? -7.483 -18.840 -1.673 1.00 82.06 188 ALA A N 1
ATOM 1409 C CA . ALA A 1 188 ? -8.211 -19.890 -2.384 1.00 82.06 188 ALA A CA 1
ATOM 1410 C C . ALA A 1 188 ? -7.730 -20.038 -3.840 1.00 82.06 188 ALA A C 1
ATOM 1412 O O . ALA A 1 188 ? -7.579 -21.157 -4.331 1.00 82.06 188 ALA A O 1
ATOM 1413 N N . LYS A 1 189 ? -7.419 -18.926 -4.526 1.00 83.81 189 LYS A N 1
ATOM 1414 C CA . LYS A 1 189 ? -6.848 -18.944 -5.884 1.00 83.81 189 LYS A CA 1
ATOM 1415 C C . LYS A 1 189 ? -5.490 -19.648 -5.921 1.00 83.81 189 LYS A C 1
ATOM 1417 O O . LYS A 1 189 ? -5.267 -20.471 -6.806 1.00 83.81 189 LYS A O 1
ATOM 1422 N N . ILE A 1 190 ? -4.610 -19.346 -4.965 1.00 72.50 190 ILE A N 1
ATOM 1423 C CA . ILE A 1 190 ? -3.277 -19.959 -4.845 1.00 72.50 190 ILE A CA 1
ATOM 1424 C C . ILE A 1 190 ? -3.398 -21.453 -4.523 1.00 72.50 190 ILE A C 1
ATOM 1426 O O . ILE A 1 190 ? -2.765 -22.282 -5.176 1.00 72.50 190 ILE A O 1
ATOM 1430 N N . ALA A 1 191 ? -4.255 -21.803 -3.562 1.00 76.25 191 ALA A N 1
ATOM 1431 C CA . ALA A 1 191 ? -4.499 -23.181 -3.146 1.00 76.25 191 ALA A CA 1
ATOM 1432 C C . ALA A 1 191 ? -5.277 -24.006 -4.189 1.00 76.25 191 ALA A C 1
ATOM 1434 O O . ALA A 1 191 ? -5.354 -25.227 -4.066 1.00 76.25 191 ALA A O 1
ATOM 1435 N N . LYS A 1 192 ? -5.832 -23.356 -5.225 1.00 86.50 192 LYS A N 1
ATOM 1436 C CA . LYS A 1 192 ? -6.762 -23.946 -6.203 1.00 86.50 192 LYS A CA 1
ATOM 1437 C C . LYS A 1 192 ? -7.991 -24.573 -5.528 1.00 86.50 192 LYS A C 1
ATOM 1439 O O . LYS A 1 192 ? -8.521 -25.583 -5.987 1.00 86.50 192 LYS A O 1
ATOM 1444 N N . GLU A 1 193 ? -8.447 -23.953 -4.445 1.00 88.62 193 GLU A N 1
ATOM 1445 C CA . GLU A 1 193 ? -9.609 -24.373 -3.666 1.00 88.62 193 GLU A CA 1
ATOM 1446 C C . GLU A 1 193 ? -10.842 -23.535 -4.023 1.00 88.62 193 GLU A C 1
ATOM 1448 O O . GLU A 1 193 ? -10.743 -22.411 -4.517 1.00 88.62 193 GLU A O 1
ATOM 1453 N N . LYS A 1 194 ? -12.036 -24.086 -3.788 1.00 95.19 194 LYS A N 1
ATOM 1454 C CA . LYS A 1 194 ? -13.289 -23.352 -3.992 1.00 95.19 194 LYS A CA 1
ATOM 1455 C C . LYS A 1 194 ? -13.523 -22.373 -2.842 1.00 95.19 194 LYS A C 1
ATOM 1457 O O . LYS A 1 194 ? -13.334 -22.731 -1.683 1.00 95.19 194 LYS A O 1
ATOM 1462 N N . ILE A 1 195 ? -14.006 -21.172 -3.158 1.00 95.94 195 ILE A N 1
ATOM 1463 C CA . ILE A 1 195 ? -14.578 -20.268 -2.148 1.00 95.94 195 ILE A CA 1
ATOM 1464 C C . ILE A 1 195 ? -16.014 -20.701 -1.813 1.00 95.94 195 ILE A C 1
ATOM 1466 O O . ILE A 1 195 ? -16.645 -21.375 -2.635 1.00 95.94 195 ILE A O 1
ATOM 1470 N N . PRO A 1 196 ? -16.548 -20.334 -0.632 1.00 96.69 196 PRO A N 1
ATOM 1471 C CA . PRO A 1 196 ? -17.929 -20.639 -0.273 1.00 96.69 196 PRO A CA 1
ATOM 1472 C C . PRO A 1 196 ? -18.933 -20.126 -1.312 1.00 96.69 196 PRO A C 1
ATOM 1474 O O . PRO A 1 196 ? -18.709 -19.112 -1.970 1.00 96.69 196 PRO A O 1
ATOM 1477 N N . GLU A 1 197 ? -20.057 -20.818 -1.456 1.00 95.00 197 GLU A N 1
ATOM 1478 C CA . GLU A 1 197 ? -21.129 -20.384 -2.350 1.00 95.00 197 GLU A CA 1
ATOM 1479 C C . GLU A 1 197 ? -21.770 -19.072 -1.867 1.00 95.00 197 GLU A C 1
ATOM 1481 O O . GLU A 1 197 ? -21.855 -18.807 -0.668 1.00 95.00 197 GLU A O 1
ATOM 1486 N N . GLY A 1 198 ? -22.207 -18.230 -2.809 1.00 94.00 198 GLY A N 1
ATOM 1487 C CA . GLY A 1 198 ? -22.933 -16.992 -2.508 1.00 94.00 198 GLY A CA 1
ATOM 1488 C C . GLY A 1 198 ? -22.077 -15.817 -2.021 1.00 94.00 198 GLY A C 1
ATOM 1489 O O . GLY A 1 198 ? -22.638 -14.796 -1.631 1.00 94.00 198 GLY A O 1
ATOM 1490 N N . VAL A 1 199 ? -20.742 -15.919 -2.050 1.00 97.06 199 VAL A N 1
ATOM 1491 C CA . VAL A 1 199 ? -19.846 -14.844 -1.571 1.00 97.06 199 VAL A CA 1
ATOM 1492 C C . VAL A 1 199 ? -19.252 -13.976 -2.682 1.00 97.06 199 VAL A C 1
ATOM 1494 O O . VAL A 1 199 ? -18.678 -12.933 -2.382 1.00 97.06 199 VAL A O 1
ATOM 1497 N N . ALA A 1 200 ? -19.358 -14.377 -3.951 1.00 97.56 200 ALA A N 1
ATOM 1498 C CA . ALA A 1 200 ? -18.765 -13.657 -5.077 1.00 97.56 200 ALA A CA 1
ATOM 1499 C C . ALA A 1 200 ? -19.486 -13.940 -6.403 1.00 97.56 200 ALA A C 1
ATOM 1501 O O . ALA A 1 200 ? -20.164 -14.962 -6.551 1.00 97.56 200 ALA A O 1
ATOM 1502 N N . VAL A 1 201 ? -19.291 -13.044 -7.374 1.00 97.75 201 VAL A N 1
ATOM 1503 C CA . VAL A 1 201 ? -19.826 -13.146 -8.739 1.00 97.75 201 VAL A CA 1
ATOM 1504 C C . VAL A 1 201 ? -18.737 -12.997 -9.800 1.00 97.75 201 VAL A C 1
ATOM 1506 O O . VAL A 1 201 ? -17.695 -12.384 -9.559 1.00 97.75 201 VAL A O 1
ATOM 1509 N N . ASP A 1 202 ? -18.983 -13.560 -10.981 1.00 97.31 202 ASP A N 1
ATOM 1510 C CA . ASP A 1 202 ? -18.150 -13.393 -12.175 1.00 97.31 202 ASP A CA 1
ATOM 1511 C C . ASP A 1 202 ? -18.454 -12.087 -12.946 1.00 97.31 202 ASP A C 1
ATOM 1513 O O . ASP A 1 202 ? -19.271 -11.259 -12.535 1.00 97.31 202 ASP A O 1
ATOM 1517 N N . LYS A 1 203 ? -17.792 -11.883 -14.096 1.00 96.56 203 LYS A N 1
ATOM 1518 C CA . LYS A 1 203 ? -17.980 -10.691 -14.953 1.00 96.56 203 LYS A CA 1
ATOM 1519 C C . LYS A 1 203 ? -19.400 -10.580 -15.534 1.00 96.56 203 LYS A C 1
ATOM 1521 O O . LYS A 1 203 ? -19.844 -9.499 -15.940 1.00 96.56 203 LYS A O 1
ATOM 1526 N N . GLN A 1 204 ? -20.122 -11.691 -15.625 1.00 96.69 204 GLN A N 1
ATOM 1527 C CA . GLN A 1 204 ? -21.494 -11.745 -16.117 1.00 96.69 204 GLN A CA 1
ATOM 1528 C C . GLN A 1 204 ? -22.495 -11.448 -14.994 1.00 96.69 204 GLN A C 1
ATOM 1530 O O . GLN A 1 204 ? -23.580 -10.954 -15.297 1.00 96.69 204 GLN A O 1
ATOM 1535 N N . GLY A 1 205 ? -22.084 -11.600 -13.733 1.00 95.69 205 GLY A N 1
ATOM 1536 C CA . GLY A 1 205 ? -22.908 -11.433 -12.539 1.00 95.69 205 GLY A CA 1
ATOM 1537 C C . GLY A 1 205 ? -23.424 -12.760 -11.979 1.00 95.69 205 GLY A C 1
ATOM 1538 O O . GLY A 1 205 ? -24.260 -12.744 -11.079 1.00 95.69 205 GLY A O 1
ATOM 1539 N N . ASN A 1 206 ? -22.948 -13.901 -12.487 1.00 97.31 206 ASN A N 1
ATOM 1540 C CA . ASN A 1 206 ? -23.331 -15.210 -11.965 1.00 97.31 206 ASN A CA 1
ATOM 1541 C C . ASN A 1 206 ? -22.544 -15.511 -10.689 1.00 97.31 206 ASN A C 1
ATOM 1543 O O . ASN A 1 206 ? -21.351 -15.210 -10.608 1.00 97.31 206 ASN A O 1
ATOM 1547 N N . VAL A 1 207 ? -23.190 -16.148 -9.709 1.00 96.75 207 VAL A N 1
ATOM 1548 C CA . VAL A 1 207 ? -22.517 -16.628 -8.494 1.00 96.75 207 VAL A CA 1
ATOM 1549 C C . VAL A 1 207 ? -21.420 -17.621 -8.876 1.00 96.75 207 VAL A C 1
ATOM 1551 O O . VAL A 1 207 ? -21.644 -18.524 -9.680 1.00 96.75 207 VAL A O 1
ATOM 1554 N N . THR A 1 208 ? -20.233 -17.471 -8.287 1.00 97.12 208 THR A N 1
ATOM 1555 C CA . THR A 1 208 ? -19.092 -18.351 -8.557 1.00 97.12 208 THR A CA 1
ATOM 1556 C C . THR A 1 208 ? -18.420 -18.817 -7.272 1.00 97.12 208 THR A C 1
ATOM 1558 O O . THR A 1 208 ? -18.187 -18.038 -6.351 1.00 97.12 208 THR A O 1
ATOM 1561 N N . THR A 1 209 ? -18.061 -20.101 -7.230 1.00 97.44 209 THR A N 1
ATOM 1562 C CA . THR A 1 209 ? -17.170 -20.674 -6.208 1.00 97.44 209 THR A CA 1
ATOM 1563 C C . THR A 1 209 ? -15.727 -20.783 -6.703 1.00 97.44 209 THR A C 1
ATOM 1565 O O . THR A 1 209 ? -14.862 -21.270 -5.980 1.00 97.44 209 THR A O 1
ATOM 1568 N N . ASN A 1 210 ? -15.456 -20.418 -7.961 1.00 96.88 210 ASN A N 1
ATOM 1569 C CA . ASN A 1 210 ? -14.117 -20.460 -8.535 1.00 96.88 210 ASN A CA 1
ATOM 1570 C C . ASN A 1 210 ? -13.407 -19.124 -8.253 1.00 96.88 210 ASN A C 1
ATOM 1572 O O . ASN A 1 210 ? -13.763 -18.123 -8.883 1.00 96.88 210 ASN A O 1
ATOM 1576 N N . PRO A 1 211 ? -12.381 -19.085 -7.381 1.00 94.00 211 PRO A N 1
ATOM 1577 C CA . PRO A 1 211 ? -11.689 -17.842 -7.038 1.00 94.00 211 PRO A CA 1
ATOM 1578 C C . PRO A 1 211 ? -11.021 -17.161 -8.243 1.00 94.00 211 PRO A C 1
ATOM 1580 O O . PRO A 1 211 ? -10.862 -15.945 -8.246 1.00 94.00 211 PRO A O 1
ATOM 1583 N N . ALA A 1 212 ? -10.660 -17.902 -9.298 1.00 94.56 212 ALA A N 1
ATOM 1584 C CA . ALA A 1 212 ? -10.079 -17.322 -10.510 1.00 94.56 212 ALA A CA 1
ATOM 1585 C C . ALA A 1 212 ? -11.109 -16.605 -11.404 1.00 94.56 212 ALA A C 1
ATOM 1587 O O . ALA A 1 212 ? -10.719 -15.799 -12.246 1.00 94.56 212 ALA A O 1
ATOM 1588 N N . ALA A 1 213 ? -12.402 -16.894 -11.228 1.00 96.06 213 ALA A N 1
ATOM 1589 C CA . ALA A 1 213 ? -13.494 -16.277 -11.978 1.00 96.06 213 ALA A CA 1
ATOM 1590 C C . ALA A 1 213 ? -14.115 -15.069 -11.256 1.00 96.06 213 ALA A C 1
ATOM 1592 O O . ALA A 1 213 ? -14.980 -14.410 -11.829 1.00 96.06 213 ALA A O 1
ATOM 1593 N N . VAL A 1 214 ? -13.699 -14.782 -10.017 1.00 96.94 214 VAL A N 1
ATOM 1594 C CA . VAL A 1 214 ? -14.245 -13.683 -9.212 1.00 96.94 214 VAL A CA 1
ATOM 1595 C C . VAL A 1 214 ? -13.976 -12.345 -9.895 1.00 96.94 214 VAL A C 1
ATOM 1597 O O . VAL A 1 214 ? -12.828 -11.967 -10.125 1.00 96.94 214 VAL A O 1
ATOM 1600 N N . HIS A 1 215 ? -15.054 -11.626 -10.198 1.00 95.81 215 HIS A N 1
ATOM 1601 C CA . HIS A 1 215 ? -15.024 -10.237 -10.640 1.00 95.81 215 HIS A CA 1
ATOM 1602 C C . HIS A 1 215 ? -15.300 -9.274 -9.485 1.00 95.81 215 HIS A C 1
ATOM 1604 O O . HIS A 1 215 ? -14.612 -8.264 -9.370 1.00 95.81 215 HIS A O 1
ATOM 1610 N N . ALA A 1 216 ? -16.275 -9.602 -8.634 1.00 97.38 216 ALA A N 1
ATOM 1611 C CA . ALA A 1 216 ? -16.623 -8.821 -7.455 1.00 97.38 216 ALA A CA 1
ATOM 1612 C C . ALA A 1 216 ? -17.042 -9.734 -6.296 1.00 97.38 216 ALA A C 1
ATOM 1614 O O . ALA A 1 216 ? -17.664 -10.782 -6.494 1.00 97.38 216 ALA A O 1
ATOM 1615 N N . ILE A 1 217 ? -16.713 -9.317 -5.077 1.00 97.94 217 ILE A N 1
ATOM 1616 C CA . ILE A 1 217 ? -17.185 -9.943 -3.841 1.00 97.94 217 ILE A CA 1
ATOM 1617 C C . ILE A 1 217 ? -18.595 -9.421 -3.532 1.00 97.94 217 ILE A C 1
ATOM 1619 O O . ILE A 1 217 ? -18.920 -8.270 -3.827 1.00 97.94 217 ILE A O 1
ATOM 1623 N N . LEU A 1 218 ? -19.443 -10.260 -2.940 1.00 98.00 218 LEU A N 1
ATOM 1624 C CA . LEU A 1 218 ? -20.777 -9.873 -2.491 1.00 98.00 218 LEU A CA 1
ATOM 1625 C C . LEU A 1 218 ? -20.763 -9.397 -1.028 1.00 98.00 218 LEU A C 1
ATOM 1627 O O . LEU A 1 218 ? -19.922 -9.844 -0.242 1.00 98.00 218 LEU A O 1
ATOM 1631 N N . PRO A 1 219 ? -21.691 -8.518 -0.616 1.00 97.62 219 PRO A N 1
ATOM 1632 C CA . PRO A 1 219 ? -21.798 -8.083 0.771 1.00 97.62 219 PRO A CA 1
ATOM 1633 C C . PRO A 1 219 ? -22.336 -9.200 1.671 1.00 97.62 219 PRO A C 1
ATOM 1635 O O . PRO A 1 219 ? -23.165 -10.011 1.242 1.00 97.62 219 PRO A O 1
ATOM 1638 N N . PHE A 1 220 ? -21.927 -9.230 2.942 1.00 96.25 220 PHE A N 1
ATOM 1639 C CA . PHE A 1 220 ? -22.489 -10.206 3.877 1.00 96.25 220 PHE A CA 1
ATOM 1640 C C . PHE A 1 220 ? -23.990 -9.947 4.078 1.00 96.25 220 PHE A C 1
ATOM 1642 O O . PHE A 1 220 ? -24.441 -8.805 4.167 1.00 96.25 220 PHE A O 1
ATOM 1649 N N . GLY A 1 221 ? -24.800 -11.003 4.157 1.00 94.88 221 GLY A N 1
ATOM 1650 C CA . GLY A 1 221 ? -26.242 -10.850 4.387 1.00 94.88 221 GLY A CA 1
ATOM 1651 C C . GLY A 1 221 ? -26.977 -10.014 3.322 1.00 94.88 221 GLY A C 1
ATOM 1652 O O . GLY A 1 221 ? -28.032 -9.449 3.618 1.00 94.88 221 GLY A O 1
ATOM 1653 N N . GLY A 1 222 ? -26.428 -9.902 2.105 1.00 95.06 222 GLY A N 1
ATOM 1654 C CA . GLY A 1 222 ? -27.043 -9.195 0.980 1.00 95.06 222 GLY A CA 1
ATOM 1655 C C . GLY A 1 222 ? -27.209 -7.693 1.229 1.00 95.06 222 GLY A C 1
ATOM 1656 O O . GLY A 1 222 ? -26.253 -6.995 1.570 1.00 95.06 222 GLY A O 1
ATOM 1657 N N . HIS A 1 223 ? -28.438 -7.183 1.075 1.00 96.44 223 HIS A N 1
ATOM 1658 C CA . HIS A 1 223 ? -28.729 -5.743 1.136 1.00 96.44 223 HIS A CA 1
ATOM 1659 C C . HIS A 1 223 ? -28.300 -5.081 2.456 1.00 96.44 223 HIS A C 1
ATOM 1661 O O . HIS A 1 223 ? -27.980 -3.896 2.462 1.00 96.44 223 HIS A O 1
ATOM 1667 N N . LYS A 1 224 ? -28.240 -5.831 3.566 1.00 97.56 224 LYS A N 1
ATOM 1668 C CA . LYS A 1 224 ? -27.798 -5.307 4.869 1.00 97.56 224 LYS A CA 1
ATOM 1669 C C . LYS A 1 224 ? -26.298 -5.015 4.894 1.00 97.56 224 LYS A C 1
ATOM 1671 O O . LYS A 1 224 ? -25.911 -3.913 5.273 1.00 97.56 224 LYS A O 1
ATOM 1676 N N . GLY A 1 225 ? -25.463 -5.954 4.442 1.00 97.12 225 GLY A N 1
ATOM 1677 C CA . GLY A 1 225 ? -24.027 -5.709 4.288 1.00 97.12 225 GLY A CA 1
ATOM 1678 C C . GLY A 1 225 ? -23.756 -4.620 3.257 1.00 97.12 225 GLY A C 1
ATOM 1679 O O . GLY A 1 225 ? -22.893 -3.780 3.475 1.00 97.12 225 GLY A O 1
ATOM 1680 N N . SER A 1 226 ? -24.556 -4.561 2.186 1.00 97.75 226 SER A N 1
ATOM 1681 C CA . SER A 1 226 ? -24.469 -3.492 1.183 1.00 97.75 226 SER A CA 1
ATOM 1682 C C . SER A 1 226 ? -24.752 -2.110 1.777 1.00 97.75 226 SER A C 1
ATOM 1684 O O . SER A 1 226 ? -24.060 -1.152 1.445 1.00 97.75 226 SER A O 1
ATOM 1686 N N . ALA A 1 227 ? -25.759 -1.997 2.648 1.00 98.00 227 ALA A N 1
ATOM 1687 C CA . ALA A 1 227 ? -26.095 -0.745 3.321 1.00 98.00 227 ALA A CA 1
ATOM 1688 C C . ALA A 1 227 ? -24.989 -0.311 4.295 1.00 98.00 227 ALA A C 1
ATOM 1690 O O . ALA A 1 227 ? -24.642 0.867 4.347 1.00 98.00 227 ALA A O 1
ATOM 1691 N N . LEU A 1 228 ? -24.391 -1.260 5.022 1.00 98.00 228 LEU A N 1
ATOM 1692 C CA . LEU A 1 228 ? -23.252 -0.979 5.895 1.00 98.00 228 LEU A CA 1
ATOM 1693 C C . LEU A 1 228 ? -21.999 -0.588 5.099 1.00 98.00 228 LEU A C 1
ATOM 1695 O O . LEU A 1 228 ? -21.324 0.361 5.484 1.00 98.00 228 LEU A O 1
ATOM 1699 N N . ALA A 1 229 ? -21.720 -1.247 3.969 1.00 97.31 229 ALA A N 1
ATOM 1700 C CA . ALA A 1 229 ? -20.611 -0.885 3.084 1.00 97.31 229 ALA A CA 1
ATOM 1701 C C . ALA A 1 229 ? -20.737 0.562 2.586 1.00 97.31 229 ALA A C 1
ATOM 1703 O O . ALA A 1 229 ? -19.751 1.298 2.604 1.00 97.31 229 ALA A O 1
ATOM 1704 N N . LEU A 1 230 ? -21.954 0.981 2.212 1.00 97.50 230 LEU A N 1
ATOM 1705 C CA . LEU A 1 230 ? -22.254 2.359 1.825 1.00 97.50 230 LEU A CA 1
ATOM 1706 C C . LEU A 1 230 ? -22.091 3.337 2.997 1.00 97.50 230 LEU A C 1
ATOM 1708 O O . LEU A 1 230 ? -21.522 4.408 2.821 1.00 97.50 230 LEU A O 1
ATOM 1712 N N . ALA A 1 231 ? -22.554 2.982 4.198 1.00 97.88 231 ALA A N 1
ATOM 1713 C CA . ALA A 1 231 ? -22.376 3.829 5.376 1.00 97.88 231 ALA A CA 1
ATOM 1714 C C . ALA A 1 231 ? -20.888 4.053 5.694 1.00 97.88 231 ALA A C 1
ATOM 1716 O O . ALA A 1 231 ? -20.482 5.185 5.946 1.00 97.88 231 ALA A O 1
ATOM 1717 N N . VAL A 1 232 ? -20.069 2.997 5.619 1.00 97.19 232 VAL A N 1
ATOM 1718 C CA . VAL A 1 232 ? -18.611 3.099 5.771 1.00 97.19 232 VAL A CA 1
ATOM 1719 C C . VAL A 1 232 ? -18.021 3.989 4.683 1.00 97.19 232 VAL A C 1
ATOM 1721 O O . VAL A 1 232 ? -17.234 4.869 5.002 1.00 97.19 232 VAL A O 1
ATOM 1724 N N . GLU A 1 233 ? -18.417 3.811 3.422 1.00 95.31 233 GLU A N 1
ATOM 1725 C CA . GLU A 1 233 ? -17.946 4.620 2.289 1.00 95.31 233 GLU A CA 1
ATOM 1726 C C . GLU A 1 233 ? -18.203 6.123 2.504 1.00 95.31 233 GLU A C 1
ATOM 1728 O O . GLU A 1 233 ? -17.322 6.954 2.284 1.00 95.31 233 GLU A O 1
ATOM 1733 N N . LEU A 1 234 ? -19.398 6.468 2.994 1.00 96.81 234 LEU A N 1
ATOM 1734 C CA . LEU A 1 234 ? -19.791 7.851 3.260 1.00 96.81 234 LEU A CA 1
ATOM 1735 C C . LEU A 1 234 ? -19.075 8.438 4.482 1.00 96.81 234 LEU A C 1
ATOM 1737 O O . LEU A 1 234 ? -18.614 9.575 4.435 1.00 96.81 234 LEU A O 1
ATOM 1741 N N . LEU A 1 235 ? -18.965 7.672 5.571 1.00 96.06 235 LEU A N 1
ATOM 1742 C CA . LEU A 1 235 ? -18.308 8.121 6.804 1.00 96.06 235 LEU A CA 1
ATOM 1743 C C . LEU A 1 235 ? -16.787 8.186 6.680 1.00 96.06 235 LEU A C 1
ATOM 1745 O O . LEU A 1 235 ? -16.163 8.950 7.406 1.00 96.06 235 LEU A O 1
ATOM 1749 N N . SER A 1 236 ? -16.197 7.385 5.796 1.00 94.06 236 SER A N 1
ATOM 1750 C CA . SER A 1 236 ? -14.763 7.389 5.522 1.00 94.06 236 SER A CA 1
ATOM 1751 C C . SER A 1 236 ? -14.447 8.288 4.327 1.00 94.06 236 SER A C 1
ATOM 1753 O O . SER A 1 236 ? -14.250 9.482 4.517 1.00 94.06 236 SER A O 1
ATOM 1755 N N . ASN A 1 237 ? -14.437 7.759 3.105 1.00 92.31 237 ASN A N 1
ATOM 1756 C CA . ASN A 1 237 ? -13.973 8.459 1.907 1.00 92.31 237 ASN A CA 1
ATOM 1757 C C . ASN A 1 237 ? -14.721 9.772 1.644 1.00 92.31 237 ASN A C 1
ATOM 1759 O O . ASN A 1 237 ? -14.072 10.802 1.488 1.00 92.31 237 ASN A O 1
ATOM 1763 N N . ALA A 1 238 ? -16.058 9.783 1.656 1.00 94.38 238 ALA A N 1
ATOM 1764 C CA . ALA A 1 238 ? -16.792 11.012 1.335 1.00 94.38 238 ALA A CA 1
ATOM 1765 C C . ALA A 1 238 ? -16.607 12.108 2.402 1.00 94.38 238 ALA A C 1
ATOM 1767 O O . ALA A 1 238 ? -16.379 13.268 2.062 1.00 94.38 238 ALA A O 1
ATOM 1768 N N . LEU A 1 239 ? -16.674 11.751 3.690 1.00 94.44 239 LEU A N 1
ATOM 1769 C CA . LEU A 1 239 ? -16.520 12.703 4.795 1.00 94.44 239 LEU A CA 1
ATOM 1770 C C . LEU A 1 239 ? -15.079 13.213 4.942 1.00 94.44 239 LEU A C 1
ATOM 1772 O O . LEU A 1 239 ? -14.868 14.398 5.190 1.00 94.44 239 LEU A O 1
ATOM 1776 N N . ALA A 1 240 ? -14.094 12.325 4.814 1.00 91.38 240 ALA A N 1
ATOM 1777 C CA . ALA A 1 240 ? -12.679 12.631 5.017 1.00 91.38 240 ALA A CA 1
ATOM 1778 C C . ALA A 1 240 ? -11.962 13.109 3.738 1.00 91.38 240 ALA A C 1
ATOM 1780 O O . ALA A 1 240 ? -10.761 13.375 3.777 1.00 91.38 240 ALA A O 1
ATOM 1781 N N . GLY A 1 241 ? -12.681 13.219 2.614 1.00 88.12 241 GLY A N 1
ATOM 1782 C CA . GLY A 1 241 ? -12.148 13.713 1.342 1.00 88.12 241 GLY A CA 1
ATOM 1783 C C . GLY A 1 241 ? -11.205 12.740 0.625 1.00 88.12 241 GLY A C 1
ATOM 1784 O O . GLY A 1 241 ? -10.287 13.189 -0.056 1.00 88.12 241 GLY A O 1
ATOM 1785 N N . GLY A 1 242 ? -11.403 11.432 0.806 1.00 88.06 242 GLY A N 1
ATOM 1786 C CA . GLY A 1 242 ? -10.724 10.391 0.030 1.00 88.06 242 GLY A CA 1
ATOM 1787 C C . GLY A 1 242 ? -11.363 10.173 -1.345 1.00 88.06 242 GLY A C 1
ATOM 1788 O O . GLY A 1 242 ? -12.446 10.693 -1.638 1.00 88.06 242 GLY A O 1
ATOM 1789 N N . ALA A 1 243 ? -10.717 9.369 -2.189 1.00 88.12 243 ALA A N 1
ATOM 1790 C CA . ALA A 1 243 ? -11.215 9.087 -3.528 1.00 88.12 243 ALA A CA 1
ATOM 1791 C C . ALA A 1 243 ? -12.559 8.336 -3.497 1.00 88.12 243 ALA A C 1
ATOM 1793 O O . ALA A 1 243 ? -12.804 7.445 -2.680 1.00 88.12 243 ALA A O 1
ATOM 1794 N N . ILE A 1 244 ? -13.440 8.697 -4.432 1.00 87.38 244 ILE A N 1
ATOM 1795 C CA . ILE A 1 244 ? -14.765 8.077 -4.608 1.00 87.38 244 ILE A CA 1
ATOM 1796 C C . ILE A 1 244 ? -14.755 7.090 -5.784 1.00 87.38 244 ILE A C 1
ATOM 1798 O O . ILE A 1 244 ? -15.513 6.122 -5.781 1.00 87.38 244 ILE A O 1
ATOM 1802 N N . HIS A 1 245 ? -13.887 7.324 -6.766 1.00 87.25 245 HIS A N 1
ATOM 1803 C CA . HIS A 1 245 ? -13.700 6.501 -7.955 1.00 87.25 245 HIS A CA 1
ATOM 1804 C C . HIS A 1 245 ? -12.216 6.220 -8.165 1.00 87.25 245 HIS A C 1
ATOM 1806 O O . HIS A 1 245 ? -11.378 7.055 -7.827 1.00 87.25 245 HIS A O 1
ATOM 1812 N N . ASP A 1 246 ? -11.925 5.070 -8.766 1.00 85.31 246 ASP A N 1
ATOM 1813 C CA . ASP A 1 246 ? -10.576 4.653 -9.148 1.00 85.31 246 ASP A CA 1
ATOM 1814 C C . ASP A 1 246 ? -9.589 4.705 -7.969 1.00 85.31 246 ASP A C 1
ATOM 1816 O O . ASP A 1 246 ? -8.447 5.154 -8.086 1.00 85.31 246 ASP A O 1
ATOM 1820 N N . LYS A 1 247 ? -10.065 4.274 -6.792 1.00 84.56 247 LYS A N 1
ATOM 1821 C CA . LYS A 1 247 ? -9.384 4.472 -5.500 1.00 84.56 247 LYS A CA 1
ATOM 1822 C C . LYS A 1 247 ? -8.037 3.768 -5.435 1.00 84.56 247 LYS A C 1
ATOM 1824 O O . LYS A 1 247 ? -7.137 4.231 -4.737 1.00 84.56 247 LYS A O 1
ATOM 1829 N N . ASP A 1 248 ? -7.915 2.644 -6.135 1.00 82.00 248 ASP A N 1
ATOM 1830 C CA . ASP A 1 248 ? -6.664 1.891 -6.228 1.00 82.00 248 ASP A CA 1
ATOM 1831 C C . ASP A 1 248 ? -5.599 2.689 -6.993 1.00 82.00 248 ASP A C 1
ATOM 1833 O O . ASP A 1 248 ? -4.493 2.877 -6.493 1.00 82.00 248 ASP A O 1
ATOM 1837 N N . ASN A 1 249 ? -5.950 3.253 -8.157 1.00 81.50 249 ASN A N 1
ATOM 1838 C CA . ASN A 1 249 ? -5.026 4.074 -8.945 1.00 81.50 249 ASN A CA 1
ATOM 1839 C C . ASN A 1 249 ? -4.722 5.414 -8.265 1.00 81.50 249 ASN A C 1
ATOM 1841 O O . ASN A 1 249 ? -3.588 5.883 -8.325 1.00 81.50 249 ASN A O 1
ATOM 1845 N N . ALA A 1 250 ? -5.717 6.026 -7.615 1.00 79.69 250 ALA A N 1
ATOM 1846 C CA . ALA A 1 250 ? -5.528 7.251 -6.844 1.00 79.69 250 ALA A CA 1
ATOM 1847 C C . ALA A 1 250 ? -4.673 7.030 -5.581 1.00 79.69 250 ALA A C 1
ATOM 1849 O O . ALA A 1 250 ? -4.146 7.998 -5.036 1.00 79.69 250 ALA A O 1
ATOM 1850 N N . ASN A 1 251 ? -4.550 5.777 -5.115 1.00 83.19 251 ASN A N 1
ATOM 1851 C CA . ASN A 1 251 ? -3.920 5.398 -3.848 1.00 83.19 251 ASN A CA 1
ATOM 1852 C C . ASN A 1 251 ? -4.402 6.267 -2.668 1.00 83.19 251 ASN A C 1
ATOM 1854 O O . ASN A 1 251 ? -3.623 6.698 -1.818 1.00 83.19 251 ASN A O 1
ATOM 1858 N N . ASP A 1 252 ? -5.701 6.571 -2.656 1.00 83.00 252 ASP A N 1
ATOM 1859 C CA . ASP A 1 252 ? -6.293 7.571 -1.770 1.00 83.00 252 ASP A CA 1
ATOM 1860 C C . ASP A 1 252 ? -7.558 7.033 -1.115 1.00 83.00 252 ASP A C 1
ATOM 1862 O O . ASP A 1 252 ? -8.656 7.058 -1.673 1.00 83.00 252 ASP A O 1
ATOM 1866 N N . TRP A 1 253 ? -7.387 6.512 0.091 1.00 88.81 253 TRP A N 1
ATOM 1867 C CA . TRP A 1 253 ? -8.462 5.965 0.907 1.00 88.81 253 TRP A CA 1
ATOM 1868 C C . TRP A 1 253 ? -8.471 6.709 2.231 1.00 88.81 253 TRP A C 1
ATOM 1870 O O . TRP A 1 253 ? -7.443 7.228 2.666 1.00 88.81 253 TRP A O 1
ATOM 1880 N N . ALA A 1 254 ? -9.610 6.722 2.905 1.00 94.12 254 ALA A N 1
ATOM 1881 C CA . ALA A 1 254 ? -9.758 7.456 4.141 1.00 94.12 254 ALA A CA 1
ATOM 1882 C C . ALA A 1 254 ? -10.370 6.620 5.260 1.00 94.12 254 ALA A C 1
ATOM 1884 O O . ALA A 1 254 ? -10.893 5.520 5.055 1.00 94.12 254 ALA A O 1
ATOM 1885 N N . SER A 1 255 ? -10.284 7.164 6.468 1.00 97.12 255 SER A N 1
ATOM 1886 C CA . SER A 1 255 ? -10.821 6.572 7.682 1.00 97.12 255 SER A CA 1
ATOM 1887 C C . SER A 1 255 ? -11.465 7.632 8.565 1.00 97.12 255 SER A C 1
ATOM 1889 O O . SER A 1 255 ? -11.106 8.811 8.537 1.00 97.12 255 SER A O 1
ATOM 1891 N N . CYS A 1 256 ? -12.416 7.182 9.372 1.00 98.12 256 CYS A N 1
ATOM 1892 C CA . CYS A 1 256 ? -13.102 7.976 10.374 1.00 98.12 256 CYS A CA 1
ATOM 1893 C C . CYS A 1 256 ? -13.089 7.234 11.709 1.00 98.12 256 CYS A C 1
ATOM 1895 O O . CYS A 1 256 ? -13.395 6.042 11.781 1.00 98.12 256 CYS A O 1
ATOM 1897 N N . VAL A 1 257 ? -12.711 7.960 12.754 1.00 98.69 257 VAL A N 1
ATOM 1898 C CA . VAL A 1 257 ? -12.607 7.500 14.133 1.00 98.69 257 VAL A CA 1
ATOM 1899 C C . VAL A 1 257 ? -13.581 8.312 14.971 1.00 98.69 257 VAL A C 1
ATOM 1901 O O . VAL A 1 257 ? -13.486 9.536 15.029 1.00 98.69 257 VAL A O 1
ATOM 1904 N N . ILE A 1 258 ? -14.502 7.636 15.646 1.00 98.81 258 ILE A N 1
ATOM 1905 C CA . ILE A 1 258 ? -15.434 8.252 16.589 1.00 98.81 258 ILE A CA 1
ATOM 1906 C C . ILE A 1 258 ? -15.144 7.686 17.971 1.00 98.81 258 ILE A C 1
ATOM 1908 O O . ILE A 1 258 ? -15.053 6.468 18.132 1.00 98.81 258 ILE A O 1
ATOM 1912 N N . ALA A 1 259 ? -15.029 8.555 18.970 1.00 98.88 259 ALA A N 1
ATOM 1913 C CA . ALA A 1 259 ? -14.922 8.147 20.364 1.00 98.88 259 ALA A CA 1
ATOM 1914 C C . ALA A 1 259 ? -16.007 8.829 21.204 1.00 98.88 259 ALA A C 1
ATOM 1916 O O . ALA A 1 259 ? -16.302 10.007 21.015 1.00 98.88 259 ALA A O 1
ATOM 1917 N N . ILE A 1 260 ? -16.607 8.083 22.127 1.00 98.88 260 ILE A N 1
ATOM 1918 C CA . ILE A 1 260 ? -17.640 8.566 23.050 1.00 98.88 260 ILE A CA 1
ATOM 1919 C C . ILE A 1 260 ? -17.204 8.210 24.464 1.00 98.88 260 ILE A C 1
ATOM 1921 O O . ILE A 1 260 ? -16.863 7.060 24.718 1.00 98.88 260 ILE A O 1
ATOM 1925 N N . ASP A 1 261 ? -17.232 9.163 25.386 1.00 98.50 261 ASP A N 1
ATOM 1926 C CA . ASP A 1 261 ? -16.997 8.920 26.806 1.00 98.50 261 ASP A CA 1
ATOM 1927 C C . ASP A 1 261 ? -18.320 8.534 27.510 1.00 98.50 261 ASP A C 1
ATOM 1929 O O . ASP A 1 261 ? -19.214 9.373 27.657 1.00 98.50 261 ASP A O 1
ATOM 1933 N N . PRO A 1 262 ? -18.483 7.276 27.970 1.00 98.25 262 PRO A N 1
ATOM 1934 C CA . PRO A 1 262 ? -19.678 6.830 28.685 1.00 98.25 262 PRO A CA 1
ATOM 1935 C C . PRO A 1 262 ? -19.971 7.604 29.973 1.00 98.25 262 PRO A C 1
ATOM 1937 O O . PRO A 1 262 ? -21.120 7.608 30.418 1.00 98.25 262 PRO A O 1
ATOM 1940 N N . THR A 1 263 ? -18.972 8.255 30.581 1.00 96.81 263 THR A N 1
ATOM 1941 C CA . THR A 1 263 ? -19.163 9.014 31.830 1.00 96.81 263 THR A CA 1
ATOM 1942 C C . THR A 1 263 ? -20.043 10.252 31.650 1.00 96.81 263 THR A C 1
ATOM 1944 O O . THR A 1 263 ? -20.588 10.774 32.616 1.00 96.81 263 THR A O 1
ATOM 1947 N N . GLN A 1 264 ? -20.288 10.666 30.404 1.00 97.06 264 GLN A N 1
ATOM 1948 C CA . GLN A 1 264 ? -21.273 11.703 30.087 1.00 97.06 264 GLN A CA 1
ATOM 1949 C C . GLN A 1 264 ? -22.722 11.243 30.302 1.00 97.06 264 GLN A C 1
ATOM 1951 O O . GLN A 1 264 ? -23.626 12.065 30.417 1.00 97.06 264 GLN A O 1
ATOM 1956 N N . PHE A 1 265 ? -22.952 9.928 30.352 1.00 96.81 265 PHE A N 1
ATOM 1957 C CA . PHE A 1 265 ? -24.272 9.320 30.540 1.00 96.81 265 PHE A CA 1
ATOM 1958 C C . PHE A 1 265 ? -24.406 8.607 31.889 1.00 96.81 265 PHE A C 1
ATOM 1960 O O . PHE A 1 265 ? -25.522 8.379 32.355 1.00 96.81 265 PHE A O 1
ATOM 1967 N N . TYR A 1 266 ? -23.281 8.251 32.514 1.00 95.31 266 TYR A N 1
ATOM 1968 C CA . TYR A 1 266 ? -23.223 7.562 33.798 1.00 95.31 266 TYR A CA 1
ATOM 1969 C C . TYR A 1 266 ? -22.315 8.312 34.776 1.00 95.31 266 TYR A C 1
ATOM 1971 O O . TYR A 1 266 ? -21.156 8.550 34.445 1.00 95.31 266 TYR A O 1
ATOM 1979 N N . PRO A 1 267 ? -22.772 8.590 36.010 1.00 90.81 267 PRO A N 1
ATOM 1980 C CA . PRO A 1 267 ? -21.947 9.226 37.038 1.00 90.81 267 PRO A CA 1
ATOM 1981 C C . PRO A 1 267 ? -20.606 8.527 37.309 1.00 90.81 267 PRO A C 1
ATOM 1983 O O . PRO A 1 267 ? -19.628 9.185 37.663 1.00 90.81 267 PRO A O 1
ATOM 1986 N N . GLN A 1 268 ? -20.546 7.196 37.179 1.00 94.12 268 GLN A N 1
ATOM 1987 C CA . GLN A 1 268 ? -19.309 6.424 37.296 1.00 94.12 268 GLN A CA 1
ATOM 1988 C C . GLN A 1 268 ? -19.181 5.385 36.178 1.00 94.12 268 GLN A C 1
ATOM 1990 O O . GLN A 1 268 ? -20.133 4.666 35.873 1.00 94.12 268 GLN A O 1
ATOM 1995 N N . MET A 1 269 ? -17.959 5.213 35.656 1.00 96.06 269 MET A N 1
ATOM 1996 C CA . MET A 1 269 ? -17.635 4.202 34.635 1.00 96.06 269 MET A CA 1
ATOM 1997 C C . MET A 1 269 ? -18.089 2.787 35.028 1.00 96.06 269 MET A C 1
ATOM 1999 O O . MET A 1 269 ? -18.577 2.037 34.186 1.00 96.06 269 MET A O 1
ATOM 2003 N N . ALA A 1 270 ? -17.988 2.437 36.314 1.00 97.31 270 ALA A N 1
ATOM 2004 C CA . ALA A 1 270 ? -18.397 1.132 36.831 1.00 97.31 270 ALA A CA 1
ATOM 2005 C C . ALA A 1 270 ? -19.875 0.807 36.549 1.00 97.31 270 ALA A C 1
ATOM 2007 O O . ALA A 1 270 ? -20.207 -0.337 36.277 1.00 97.31 270 ALA A O 1
ATOM 2008 N N . GLN A 1 271 ? -20.768 1.802 36.557 1.00 97.88 271 GLN A N 1
ATOM 2009 C CA . GLN A 1 271 ? -22.192 1.574 36.288 1.00 97.88 271 GLN A CA 1
ATOM 2010 C C . GLN A 1 271 ? -22.431 1.185 34.826 1.00 97.88 271 GLN A C 1
ATOM 2012 O O . GLN A 1 271 ? -23.212 0.275 34.537 1.00 97.88 271 GLN A O 1
ATOM 2017 N N . PHE A 1 272 ? -21.729 1.852 33.905 1.00 98.00 272 PHE A N 1
ATOM 2018 C CA . PHE A 1 272 ? -21.746 1.491 32.494 1.00 98.00 272 PHE A CA 1
ATOM 2019 C C . PHE A 1 272 ? -21.170 0.086 32.286 1.00 98.00 272 PHE A C 1
ATOM 2021 O O . PHE A 1 272 ? -21.827 -0.760 31.678 1.00 98.00 272 PHE A O 1
ATOM 2028 N N . THR A 1 273 ? -19.981 -0.198 32.831 1.00 98.19 273 THR A N 1
ATOM 2029 C CA . THR A 1 273 ? -19.327 -1.496 32.624 1.00 98.19 273 THR A CA 1
ATOM 2030 C C . THR A 1 273 ? -20.085 -2.645 33.283 1.00 98.19 273 THR A C 1
ATOM 2032 O O . THR A 1 273 ? -20.162 -3.709 32.682 1.00 98.19 273 THR A O 1
ATOM 2035 N N . THR A 1 274 ? -20.749 -2.446 34.429 1.00 98.25 274 THR A N 1
ATOM 2036 C CA . THR A 1 274 ? -21.671 -3.442 35.005 1.00 98.25 274 THR A CA 1
ATOM 2037 C C . THR A 1 274 ? -22.792 -3.797 34.029 1.00 98.25 274 THR A C 1
ATOM 2039 O O . THR A 1 274 ? -23.033 -4.978 33.790 1.00 98.25 274 THR A O 1
ATOM 2042 N N . ARG A 1 275 ? -23.433 -2.809 33.389 1.00 97.94 275 ARG A N 1
ATOM 2043 C CA . ARG A 1 275 ? -24.475 -3.072 32.379 1.00 97.94 275 ARG A CA 1
ATOM 2044 C C . ARG A 1 275 ? -23.937 -3.785 31.141 1.00 97.94 275 ARG A C 1
ATOM 2046 O O . ARG A 1 275 ? -24.641 -4.615 30.557 1.00 97.94 275 ARG A O 1
ATOM 2053 N N . VAL A 1 276 ? -22.704 -3.476 30.738 1.00 98.06 276 VAL A N 1
ATOM 2054 C CA . VAL A 1 276 ? -22.010 -4.217 29.677 1.00 98.06 276 VAL A CA 1
ATOM 2055 C C . VAL A 1 276 ? -21.828 -5.673 30.106 1.00 98.06 276 VAL A C 1
ATOM 2057 O O . VAL A 1 276 ? -22.287 -6.557 29.389 1.00 98.06 276 VAL A O 1
ATOM 2060 N N . GLU A 1 277 ? -21.260 -5.942 31.284 1.00 98.25 277 GLU A N 1
ATOM 2061 C CA . GLU A 1 277 ? -21.050 -7.311 31.778 1.00 98.25 277 GLU A CA 1
ATOM 2062 C C . GLU A 1 277 ? -22.357 -8.101 31.898 1.00 98.25 277 GLU A C 1
ATOM 2064 O O . GLU A 1 277 ? -22.425 -9.237 31.437 1.00 98.25 277 GLU A O 1
ATOM 2069 N N . GLU A 1 278 ? -23.424 -7.500 32.427 1.00 98.38 278 GLU A N 1
ATOM 2070 C CA . GLU A 1 278 ? -24.747 -8.131 32.491 1.00 98.38 278 GLU A CA 1
ATOM 2071 C C . GLU A 1 278 ? -25.269 -8.506 31.097 1.00 98.38 278 GLU A C 1
ATOM 2073 O O . GLU A 1 278 ? -25.792 -9.603 30.886 1.00 98.38 278 GLU A O 1
ATOM 2078 N N . THR A 1 279 ? -25.101 -7.616 30.116 1.00 98.19 279 THR A N 1
ATOM 2079 C CA . THR A 1 279 ? -25.522 -7.860 28.729 1.00 98.19 279 THR A CA 1
ATOM 2080 C C . THR A 1 279 ? -24.712 -8.989 28.093 1.00 98.19 279 THR A C 1
ATOM 2082 O O . THR A 1 279 ? -25.281 -9.888 27.471 1.00 98.19 279 THR A O 1
ATOM 2085 N N . LEU A 1 280 ? -23.392 -8.978 28.275 1.00 97.50 280 LEU A N 1
ATOM 2086 C CA . LEU A 1 280 ? -22.498 -10.008 27.753 1.00 97.50 280 LEU A CA 1
ATOM 2087 C C . LEU A 1 280 ? -22.761 -11.363 28.409 1.00 97.50 280 LEU A C 1
ATOM 2089 O O . LEU A 1 280 ? -22.830 -12.376 27.711 1.00 97.50 280 LEU A O 1
ATOM 2093 N N . GLN A 1 281 ? -22.993 -11.382 29.721 1.00 97.56 281 GLN A N 1
ATOM 2094 C CA . GLN A 1 281 ? -23.320 -12.595 30.455 1.00 97.56 281 GLN A CA 1
ATOM 2095 C C . GLN A 1 281 ? -24.622 -13.215 29.946 1.00 97.56 281 GLN A C 1
ATOM 2097 O O . GLN A 1 281 ? -24.645 -14.414 29.683 1.00 97.56 281 GLN A O 1
ATOM 2102 N N . ARG A 1 282 ? -25.667 -12.408 29.704 1.00 97.94 282 ARG A N 1
ATOM 2103 C CA . ARG A 1 282 ? -26.931 -12.890 29.115 1.00 97.94 282 ARG A CA 1
ATOM 2104 C C . ARG A 1 282 ? -26.722 -13.590 27.773 1.00 97.94 282 ARG A C 1
ATOM 2106 O O . ARG A 1 282 ? -27.367 -14.601 27.516 1.00 97.94 282 ARG A O 1
ATOM 2113 N N . VAL A 1 283 ? -25.825 -13.077 26.928 1.00 97.25 283 VAL A N 1
ATOM 2114 C CA . VAL A 1 283 ? -25.478 -13.724 25.652 1.00 97.25 283 VAL A CA 1
ATOM 2115 C C . VAL A 1 283 ? -24.701 -15.021 25.891 1.00 97.25 283 VAL A C 1
ATOM 2117 O O . VAL A 1 283 ? -25.014 -16.043 25.285 1.00 97.25 283 VAL A O 1
ATOM 2120 N N . LYS A 1 284 ? -23.708 -15.016 26.789 1.00 96.00 284 LYS A N 1
ATOM 2121 C CA . LYS A 1 284 ? -22.872 -16.193 27.090 1.00 96.00 284 LYS A CA 1
ATOM 2122 C C . LYS A 1 284 ? -23.648 -17.353 27.709 1.00 96.00 284 LYS A C 1
ATOM 2124 O O . LYS A 1 284 ? -23.271 -18.503 27.481 1.00 96.00 284 LYS A O 1
ATOM 2129 N N . THR A 1 285 ? -24.686 -17.061 28.490 1.00 96.25 285 THR A N 1
ATOM 2130 C CA . THR A 1 285 ? -25.511 -18.063 29.179 1.00 96.25 285 THR A CA 1
ATOM 2131 C C . THR A 1 285 ? -26.795 -18.414 28.439 1.00 96.25 285 THR A C 1
ATOM 2133 O O . THR A 1 285 ? -27.595 -19.169 28.981 1.00 96.25 285 THR A O 1
ATOM 2136 N N . ALA A 1 286 ? -27.024 -17.867 27.243 1.00 97.31 286 ALA A N 1
ATOM 2137 C CA . ALA A 1 286 ? -28.177 -18.238 26.436 1.00 97.31 286 ALA A CA 1
ATOM 2138 C C . ALA A 1 286 ? -28.139 -19.731 26.067 1.00 97.31 286 ALA A C 1
ATOM 2140 O O . ALA A 1 286 ? -27.064 -20.334 25.944 1.00 97.31 286 ALA A O 1
ATOM 2141 N N . ASP A 1 287 ? -29.322 -20.311 25.856 1.00 97.56 287 ASP A N 1
ATOM 2142 C CA . ASP A 1 287 ? -29.446 -21.697 25.419 1.00 97.56 287 ASP A CA 1
ATOM 2143 C C . ASP A 1 287 ? -28.710 -21.907 24.095 1.00 97.56 287 ASP A C 1
ATOM 2145 O O . ASP A 1 287 ? -28.871 -21.170 23.117 1.00 97.56 287 ASP A O 1
ATOM 2149 N N . LYS A 1 288 ? -27.855 -22.927 24.075 1.00 97.31 288 LYS A N 1
ATOM 2150 C CA . LYS A 1 288 ? -27.022 -23.247 22.918 1.00 97.31 288 LYS A CA 1
ATOM 2151 C C . LYS A 1 288 ? -27.835 -24.066 21.924 1.00 97.31 288 LYS A C 1
ATOM 2153 O O . LYS A 1 288 ? -28.564 -24.978 22.306 1.00 97.31 288 LYS A O 1
ATOM 2158 N N . MET A 1 289 ? -27.643 -23.799 20.635 1.00 96.75 289 MET A N 1
ATOM 2159 C CA . MET A 1 289 ? -28.144 -24.689 19.586 1.00 96.75 289 MET A CA 1
ATOM 2160 C C . MET A 1 289 ? -27.510 -26.091 19.701 1.00 96.75 289 MET A C 1
ATOM 2162 O O . MET A 1 289 ? -26.403 -26.221 20.242 1.00 96.75 289 MET A O 1
ATOM 2166 N N . PRO A 1 290 ? -28.153 -27.141 19.152 1.00 97.12 290 PRO A N 1
ATOM 2167 C CA . PRO A 1 290 ? -27.561 -28.473 19.083 1.00 97.12 290 PRO A CA 1
ATOM 2168 C C . PRO A 1 290 ? -26.136 -28.437 18.517 1.00 97.12 290 PRO A C 1
ATOM 2170 O O . PRO A 1 290 ? -25.861 -27.745 17.538 1.00 97.12 290 PRO A O 1
ATOM 2173 N N . ASN A 1 291 ? -25.224 -29.193 19.135 1.00 94.56 291 ASN A N 1
ATOM 2174 C CA . ASN A 1 291 ? -23.804 -29.294 18.765 1.00 94.56 291 ASN A CA 1
ATOM 2175 C C . ASN A 1 291 ? -22.955 -28.014 18.945 1.00 94.56 291 ASN A C 1
ATOM 2177 O O . ASN A 1 291 ? -21.764 -28.024 18.624 1.00 94.56 291 ASN A O 1
ATOM 2181 N N . VAL A 1 292 ? -23.497 -26.933 19.519 1.00 95.25 292 VAL A N 1
ATOM 2182 C CA . VAL A 1 292 ? -22.717 -25.735 19.875 1.00 95.25 292 VAL A CA 1
ATOM 2183 C C . VAL A 1 292 ? -22.148 -25.876 21.289 1.00 95.25 292 VAL A C 1
ATOM 2185 O O . VAL A 1 292 ? -22.878 -25.877 22.276 1.00 95.25 292 VAL A O 1
ATOM 2188 N N . LYS A 1 293 ? -20.814 -25.960 21.413 1.00 93.88 293 LYS A N 1
ATOM 2189 C CA . LYS A 1 293 ? -20.134 -26.083 22.722 1.00 93.88 293 LYS A CA 1
ATOM 2190 C C . LYS A 1 293 ? -20.084 -24.765 23.498 1.00 93.88 293 LYS A C 1
ATOM 2192 O O . LYS A 1 293 ? -20.223 -24.757 24.723 1.00 93.88 293 LYS A O 1
ATOM 2197 N N . THR A 1 294 ? -19.881 -23.650 22.801 1.00 93.75 294 THR A N 1
ATOM 2198 C CA . THR A 1 294 ? -19.736 -22.321 23.406 1.00 93.75 294 THR A CA 1
ATOM 2199 C C . THR A 1 294 ? -20.293 -21.243 22.481 1.00 93.75 294 THR A C 1
ATOM 2201 O O . THR A 1 294 ? -20.153 -21.347 21.262 1.00 93.75 294 THR A O 1
ATOM 2204 N N . ILE A 1 295 ? -20.915 -20.220 23.066 1.00 95.94 295 ILE A N 1
ATOM 2205 C CA . ILE A 1 295 ? -21.302 -18.990 22.371 1.00 95.94 295 ILE A CA 1
ATOM 2206 C C . ILE A 1 295 ? -20.113 -18.039 22.483 1.00 95.94 295 ILE A C 1
ATOM 2208 O O . ILE A 1 295 ? -19.637 -17.776 23.588 1.00 95.94 295 ILE A O 1
ATOM 2212 N N . TRP A 1 296 ? -19.608 -17.558 21.352 1.00 95.00 296 TRP A N 1
ATOM 2213 C CA . TRP A 1 296 ? -18.493 -16.614 21.314 1.00 95.00 296 TRP A CA 1
ATOM 2214 C C . TRP A 1 296 ? -19.024 -15.187 21.262 1.00 95.00 296 TRP A C 1
ATOM 2216 O O . TRP A 1 296 ? -19.834 -14.866 20.393 1.00 95.00 296 TRP A O 1
ATOM 2226 N N . LEU A 1 297 ? -18.539 -14.326 22.153 1.00 96.50 297 LEU A N 1
ATOM 2227 C CA . LEU A 1 297 ? -18.695 -12.885 21.978 1.00 96.50 297 LEU A CA 1
ATOM 2228 C C . LEU A 1 297 ? -17.707 -12.385 20.913 1.00 96.50 297 LEU A C 1
ATOM 2230 O O . LEU A 1 297 ? -16.646 -12.996 20.718 1.00 96.50 297 LEU A O 1
ATOM 2234 N N . PRO A 1 298 ? -18.014 -11.267 20.235 1.00 95.19 298 PRO A N 1
ATOM 2235 C CA . PRO A 1 298 ? -17.056 -10.606 19.358 1.00 95.19 298 PRO A CA 1
ATOM 2236 C C . PRO A 1 298 ? -15.688 -10.416 20.032 1.00 95.19 298 PRO A C 1
ATOM 2238 O O . PRO A 1 298 ? -15.599 -10.002 21.187 1.00 95.19 298 PRO A O 1
ATOM 2241 N N . GLY A 1 299 ? -14.620 -10.797 19.327 1.00 91.81 299 GLY A N 1
ATOM 2242 C CA . GLY A 1 299 ? -13.240 -10.713 19.816 1.00 91.81 299 GLY A CA 1
ATOM 2243 C C . GLY A 1 299 ? -12.764 -11.890 20.683 1.00 91.81 299 GLY A C 1
ATOM 2244 O O . GLY A 1 299 ? -11.570 -12.195 20.665 1.00 91.81 299 GLY A O 1
ATOM 2245 N N . GLU A 1 300 ? -13.647 -12.632 21.368 1.00 94.12 300 GLU A N 1
ATOM 2246 C CA . GLU A 1 300 ? -13.230 -13.709 22.290 1.00 94.12 300 GLU A CA 1
ATOM 2247 C C . GLU A 1 300 ? -12.424 -14.815 21.600 1.00 94.12 300 GLU A C 1
ATOM 2249 O O . GLU A 1 300 ? -11.457 -15.319 22.172 1.00 94.12 300 GLU A O 1
ATOM 2254 N N . ARG A 1 301 ? -12.788 -15.185 20.364 1.00 93.25 301 ARG A N 1
ATOM 2255 C CA . ARG A 1 301 ? -12.058 -16.209 19.602 1.00 93.25 301 ARG A CA 1
ATOM 2256 C C . ARG A 1 301 ? -10.613 -15.778 19.335 1.00 93.25 301 ARG A C 1
ATOM 2258 O O . ARG A 1 301 ? -9.697 -16.563 19.558 1.00 93.25 301 ARG A O 1
ATOM 2265 N N . GLY A 1 302 ? -10.413 -14.534 18.897 1.00 93.56 302 GLY A N 1
ATOM 2266 C CA . GLY A 1 302 ? -9.080 -13.972 18.666 1.00 93.56 302 GLY A CA 1
ATOM 2267 C C . GLY A 1 302 ? -8.285 -13.855 19.966 1.00 93.56 302 GLY A C 1
ATOM 2268 O O . GLY A 1 302 ? -7.131 -14.267 20.019 1.00 93.56 302 GLY A O 1
ATOM 2269 N N . ASN A 1 303 ? -8.916 -13.386 21.046 1.00 93.19 303 ASN A N 1
ATOM 2270 C CA . ASN A 1 303 ? -8.278 -13.277 22.360 1.00 93.19 303 ASN A CA 1
ATOM 2271 C C . ASN A 1 303 ? -7.898 -14.647 22.950 1.00 93.19 303 ASN A C 1
ATOM 2273 O O . ASN A 1 303 ? -6.867 -14.767 23.608 1.00 93.19 303 ASN A O 1
ATOM 2277 N N . ALA A 1 304 ? -8.680 -15.700 22.700 1.00 93.88 304 ALA A N 1
ATOM 2278 C CA . ALA A 1 304 ? -8.316 -17.063 23.084 1.00 93.88 304 ALA A CA 1
ATOM 2279 C C . ALA A 1 304 ? -7.064 -17.556 22.336 1.00 93.88 304 ALA A C 1
ATOM 2281 O O . ALA A 1 304 ? -6.178 -18.136 22.960 1.00 93.88 304 ALA A O 1
ATOM 2282 N N . ILE A 1 305 ? -6.963 -17.276 21.031 1.00 95.25 305 ILE A N 1
ATOM 2283 C CA . ILE A 1 305 ? -5.774 -17.585 20.218 1.00 95.25 305 ILE A CA 1
ATOM 2284 C C . ILE A 1 305 ? -4.556 -16.800 20.731 1.00 95.25 305 ILE A C 1
ATOM 2286 O O . ILE A 1 305 ? -3.506 -17.390 20.967 1.00 95.25 305 ILE A O 1
ATOM 2290 N N . TYR A 1 306 ? -4.719 -15.500 20.991 1.00 94.94 306 TYR A N 1
ATOM 2291 C CA . TYR A 1 306 ? -3.672 -14.650 21.563 1.00 94.94 306 TYR A CA 1
ATOM 2292 C C . TYR A 1 306 ? -3.154 -15.197 22.896 1.00 94.94 306 TYR A C 1
ATOM 2294 O O . TYR A 1 306 ? -1.954 -15.420 23.038 1.00 94.94 306 TYR A O 1
ATOM 2302 N N . ARG A 1 307 ? -4.050 -15.481 23.852 1.00 94.31 307 ARG A N 1
ATOM 2303 C CA . ARG A 1 307 ? -3.669 -16.024 25.167 1.00 94.31 307 ARG A CA 1
ATOM 2304 C C . ARG A 1 307 ? -2.925 -17.347 25.036 1.00 94.31 307 ARG A C 1
ATOM 2306 O O . ARG A 1 307 ? -1.931 -17.542 25.725 1.00 94.31 307 ARG A O 1
ATOM 2313 N N . LYS A 1 308 ? -3.359 -18.222 24.123 1.00 95.25 308 LYS A N 1
ATOM 2314 C CA . LYS A 1 308 ? -2.651 -19.469 23.827 1.00 95.25 308 LYS A CA 1
ATOM 2315 C C . LYS A 1 308 ? -1.211 -19.198 23.373 1.00 95.25 308 LYS A C 1
ATOM 2317 O O . LYS A 1 308 ? -0.291 -19.748 23.965 1.00 95.25 308 LYS A O 1
ATOM 2322 N N . HIS A 1 309 ? -1.010 -18.325 22.385 1.00 94.81 309 HIS A N 1
ATOM 2323 C CA . HIS A 1 309 ? 0.330 -18.013 21.871 1.00 94.81 309 HIS A CA 1
ATOM 2324 C C . HIS A 1 309 ? 1.237 -17.355 22.916 1.00 94.81 309 HIS A C 1
ATOM 2326 O O . HIS A 1 309 ? 2.426 -17.659 22.969 1.00 94.81 309 HIS A O 1
ATOM 2332 N N . VAL A 1 310 ? 0.684 -16.482 23.762 1.00 90.56 310 VAL A N 1
ATOM 2333 C CA . VAL A 1 310 ? 1.432 -15.842 24.855 1.00 90.56 310 VAL A CA 1
ATOM 2334 C C . VAL A 1 310 ? 1.858 -16.868 25.905 1.00 90.56 310 VAL A C 1
ATOM 2336 O O . VAL A 1 310 ? 3.021 -16.884 26.291 1.00 90.56 310 VAL A O 1
ATOM 2339 N N . VAL A 1 311 ? 0.950 -17.752 26.334 1.00 93.81 311 VAL A N 1
ATOM 2340 C CA . VAL A 1 311 ? 1.247 -18.790 27.338 1.00 93.81 311 VAL A CA 1
ATOM 2341 C C . VAL A 1 311 ? 2.249 -19.817 26.810 1.00 93.81 311 VAL A C 1
ATOM 2343 O O . VAL A 1 311 ? 3.159 -20.215 27.531 1.00 93.81 311 VAL A O 1
ATOM 2346 N N . GLU A 1 312 ? 2.112 -20.240 25.554 1.00 94.50 312 GLU A N 1
ATOM 2347 C CA . GLU A 1 312 ? 3.031 -21.197 24.923 1.00 94.50 312 GLU A CA 1
ATOM 2348 C C . GLU A 1 312 ? 4.371 -20.555 24.512 1.00 94.50 312 GLU A C 1
ATOM 2350 O O . GLU A 1 312 ? 5.330 -21.263 24.199 1.00 94.50 312 GLU A O 1
ATOM 2355 N N . GLY A 1 313 ? 4.440 -19.219 24.472 1.00 94.88 313 GLY A N 1
ATOM 2356 C CA . GLY A 1 313 ? 5.592 -18.453 23.992 1.00 94.88 313 GLY A CA 1
ATOM 2357 C C . GLY A 1 313 ? 5.898 -18.651 22.503 1.00 94.88 313 GLY A C 1
ATOM 2358 O O . GLY A 1 313 ? 6.975 -18.267 22.042 1.00 94.88 313 GLY A O 1
ATOM 2359 N N . LYS A 1 314 ? 4.989 -19.277 21.742 1.00 95.94 314 LYS A N 1
ATOM 2360 C CA . LYS A 1 314 ? 5.166 -19.658 20.333 1.00 95.94 314 LYS A CA 1
ATOM 2361 C C . LYS A 1 314 ? 3.869 -19.488 19.539 1.00 95.94 314 LYS A C 1
ATOM 2363 O O . LYS A 1 314 ? 2.774 -19.618 20.078 1.00 95.94 314 LYS A O 1
ATOM 2368 N N . ILE A 1 315 ? 4.002 -19.250 18.237 1.00 95.44 315 ILE A N 1
ATOM 2369 C CA . ILE A 1 315 ? 2.905 -19.139 17.270 1.00 95.44 315 ILE A CA 1
ATOM 2370 C C . ILE A 1 315 ? 3.176 -20.047 16.057 1.00 95.44 315 ILE A C 1
ATOM 2372 O O . ILE A 1 315 ? 4.304 -20.075 15.562 1.00 95.44 315 ILE A O 1
ATOM 2376 N N . PRO A 1 316 ? 2.180 -20.795 15.546 1.00 94.19 316 PRO A N 1
ATOM 2377 C CA . PRO A 1 316 ? 2.293 -21.451 14.251 1.00 94.19 316 PRO A CA 1
ATOM 2378 C C . PRO A 1 316 ? 2.327 -20.407 13.126 1.00 94.19 316 PRO A C 1
ATOM 2380 O O . PRO A 1 316 ? 1.381 -19.643 12.943 1.00 94.19 316 PRO A O 1
ATOM 2383 N N . MET A 1 317 ? 3.405 -20.406 12.350 1.00 90.50 317 MET A N 1
ATOM 2384 C CA . MET A 1 317 ? 3.593 -19.556 11.174 1.00 90.50 317 MET A CA 1
ATOM 2385 C C . MET A 1 317 ? 3.696 -20.419 9.923 1.00 90.50 317 MET A C 1
ATOM 2387 O O . MET A 1 317 ? 4.268 -21.507 9.972 1.00 90.50 317 MET A O 1
ATOM 2391 N N . GLU A 1 318 ? 3.166 -19.939 8.800 1.00 88.94 318 GLU A N 1
ATOM 2392 C CA . GLU A 1 318 ? 3.445 -20.562 7.507 1.00 88.94 318 GLU A CA 1
ATOM 2393 C C . GLU A 1 318 ? 4.950 -20.469 7.219 1.00 88.94 318 GLU A C 1
ATOM 2395 O O . GLU A 1 318 ? 5.536 -19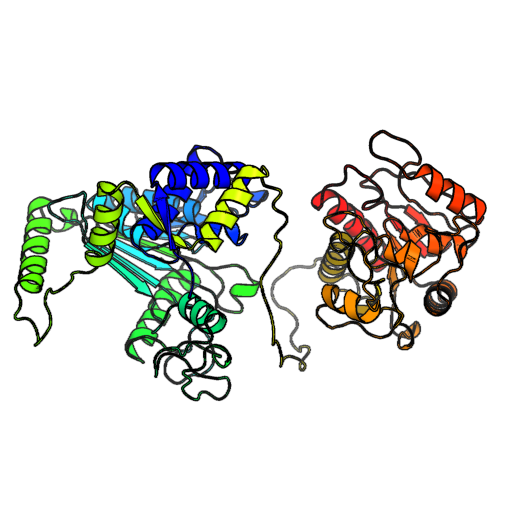.390 7.302 1.00 88.94 318 GLU A O 1
ATOM 2400 N N . GLU A 1 319 ? 5.571 -21.604 6.891 1.00 87.38 319 GLU A N 1
ATOM 2401 C CA . GLU A 1 319 ? 7.023 -21.718 6.709 1.00 87.38 319 GLU A CA 1
ATOM 2402 C C . GLU A 1 319 ? 7.547 -20.756 5.635 1.00 87.38 319 GLU A C 1
ATOM 2404 O O . GLU A 1 319 ? 8.559 -20.098 5.852 1.00 87.38 319 GLU A O 1
ATOM 2409 N N . GLY A 1 320 ? 6.820 -20.592 4.524 1.00 85.12 320 GLY A N 1
ATOM 2410 C CA . GLY A 1 320 ? 7.187 -19.648 3.463 1.00 85.12 320 GLY A CA 1
ATOM 2411 C C . GLY A 1 320 ? 7.195 -18.191 3.934 1.00 85.12 320 GLY A C 1
ATOM 2412 O O . GLY A 1 320 ? 8.169 -17.480 3.703 1.00 85.12 320 GLY A O 1
ATOM 2413 N N . LEU A 1 321 ? 6.153 -17.762 4.656 1.00 84.31 321 LEU A N 1
ATOM 2414 C CA . LEU A 1 321 ? 6.080 -16.411 5.220 1.00 84.31 321 LEU A CA 1
ATOM 2415 C C . LEU A 1 321 ? 7.191 -16.170 6.252 1.00 84.31 321 LEU A C 1
ATOM 2417 O O . LEU A 1 321 ? 7.794 -15.099 6.280 1.00 84.31 321 LEU A O 1
ATOM 2421 N N . TRP A 1 322 ? 7.470 -17.161 7.102 1.00 92.06 322 TRP A N 1
ATOM 2422 C CA . TRP A 1 322 ? 8.549 -17.057 8.082 1.00 92.06 322 TRP A CA 1
ATOM 2423 C C . TRP A 1 322 ? 9.922 -16.947 7.413 1.00 92.06 322 TRP A C 1
ATOM 2425 O O . TRP A 1 322 ? 10.723 -16.103 7.808 1.00 92.06 322 TRP A O 1
ATOM 2435 N N . ASN A 1 323 ? 10.184 -17.749 6.379 1.00 88.38 323 ASN A N 1
ATOM 2436 C CA . ASN A 1 323 ? 11.441 -17.698 5.634 1.00 88.38 323 ASN A CA 1
ATOM 2437 C C . ASN A 1 323 ? 11.627 -16.350 4.931 1.00 88.38 323 ASN A C 1
ATOM 2439 O O . ASN A 1 323 ? 12.674 -15.739 5.104 1.00 88.38 323 ASN A O 1
ATOM 2443 N N . GLN A 1 324 ? 10.594 -15.827 4.263 1.00 84.44 324 GLN A N 1
ATOM 2444 C CA . GLN A 1 324 ? 10.644 -14.498 3.639 1.00 84.44 324 GLN A CA 1
ATOM 2445 C C . GLN A 1 324 ? 10.946 -13.387 4.651 1.00 84.44 324 GLN A C 1
ATOM 2447 O O . GLN A 1 324 ? 11.754 -12.502 4.379 1.00 84.44 324 GLN A O 1
ATOM 2452 N N . LEU A 1 325 ? 10.330 -13.433 5.839 1.00 87.00 325 LEU A N 1
ATOM 2453 C CA . LEU A 1 325 ? 10.611 -12.457 6.893 1.00 87.00 325 LEU A CA 1
ATOM 2454 C C . LEU A 1 325 ? 12.054 -12.579 7.408 1.00 87.00 325 LEU A C 1
ATOM 2456 O O . LEU A 1 325 ? 12.711 -11.564 7.632 1.00 87.00 325 LEU A O 1
ATOM 2460 N N . GLN A 1 326 ? 12.562 -13.802 7.581 1.00 86.50 326 GLN A N 1
ATOM 2461 C CA . GLN A 1 326 ? 13.949 -14.025 7.996 1.00 86.50 326 GLN A CA 1
ATOM 2462 C C . GLN A 1 326 ? 14.945 -13.523 6.950 1.00 86.50 326 GLN A C 1
ATOM 2464 O O . GLN A 1 326 ? 15.858 -12.780 7.307 1.00 86.50 326 GLN A O 1
ATOM 2469 N N . GLU A 1 327 ? 14.746 -13.873 5.679 1.00 83.06 327 GLU A N 1
ATOM 2470 C CA . GLU A 1 327 ? 15.552 -13.386 4.557 1.00 83.06 327 GLU A CA 1
ATOM 2471 C C . GLU A 1 327 ? 15.568 -11.852 4.542 1.00 83.06 327 GLU A C 1
ATOM 2473 O O . GLU A 1 327 ? 16.646 -11.255 4.494 1.00 83.06 327 GLU A O 1
ATOM 2478 N N . PHE A 1 328 ? 14.397 -11.215 4.701 1.00 78.56 328 PHE A N 1
ATOM 2479 C CA . PHE A 1 328 ? 14.250 -9.752 4.740 1.00 78.56 328 PHE A CA 1
ATOM 2480 C C . PHE A 1 328 ? 15.127 -9.105 5.805 1.00 78.56 328 PHE A C 1
ATOM 2482 O O . PHE A 1 328 ? 15.829 -8.129 5.540 1.00 78.56 328 PHE A O 1
ATOM 2489 N N . THR A 1 329 ? 15.145 -9.696 6.996 1.00 81.06 329 THR A N 1
ATOM 2490 C CA . THR A 1 329 ? 15.947 -9.196 8.116 1.00 81.06 329 THR A CA 1
ATOM 2491 C C . THR A 1 329 ? 17.436 -9.539 8.036 1.00 81.06 329 THR A C 1
ATOM 2493 O O . THR A 1 329 ? 18.249 -8.784 8.564 1.00 81.06 329 THR A O 1
ATOM 2496 N N . ALA A 1 330 ? 17.813 -10.650 7.394 1.00 66.50 330 ALA A N 1
ATOM 2497 C CA . ALA A 1 330 ? 19.200 -11.112 7.311 1.00 66.50 330 ALA A CA 1
ATOM 2498 C C . ALA A 1 330 ? 20.027 -10.329 6.282 1.00 66.50 330 ALA A C 1
ATOM 2500 O O . ALA A 1 330 ? 21.221 -10.125 6.484 1.00 66.50 330 ALA A O 1
ATOM 2501 N N . LEU A 1 331 ? 19.398 -9.864 5.200 1.00 51.59 331 LEU A N 1
ATOM 2502 C CA . LEU A 1 331 ? 20.076 -9.170 4.102 1.00 51.59 331 LEU A CA 1
ATOM 2503 C C . LEU A 1 331 ? 20.087 -7.637 4.248 1.00 51.59 331 LEU A C 1
ATOM 2505 O O . LEU A 1 331 ? 20.379 -6.933 3.287 1.00 51.59 331 LEU A O 1
ATOM 2509 N N . GLY A 1 332 ? 19.743 -7.092 5.422 1.00 46.84 332 GLY A N 1
ATOM 2510 C CA . GLY A 1 332 ? 19.734 -5.639 5.652 1.00 46.84 332 GLY A CA 1
ATOM 2511 C C . GLY A 1 332 ? 18.792 -4.861 4.720 1.00 46.84 332 GLY A C 1
ATOM 2512 O O . GLY A 1 332 ? 19.051 -3.698 4.437 1.00 46.84 332 GLY A O 1
ATOM 2513 N N . GLY A 1 333 ? 17.726 -5.501 4.218 1.00 42.44 333 GLY A N 1
ATOM 2514 C CA . GLY A 1 333 ? 16.800 -4.930 3.228 1.00 42.44 333 GLY A CA 1
ATOM 2515 C C . GLY A 1 333 ? 17.065 -5.316 1.775 1.00 42.44 333 GLY A C 1
ATOM 2516 O O . GLY A 1 333 ? 16.235 -5.028 0.916 1.00 42.44 333 GLY A O 1
ATOM 2517 N N . LEU A 1 334 ? 18.156 -6.027 1.486 1.00 35.25 334 LEU A N 1
ATOM 2518 C CA . LEU A 1 334 ? 18.475 -6.548 0.154 1.00 35.25 334 LEU A CA 1
ATOM 2519 C C . LEU A 1 334 ? 18.024 -8.007 -0.002 1.00 35.25 334 LEU A C 1
ATOM 2521 O O . LEU A 1 334 ? 18.845 -8.897 -0.173 1.00 35.25 334 LEU A O 1
ATOM 2525 N N . VAL A 1 335 ? 16.716 -8.290 0.028 1.00 32.38 335 VAL A N 1
ATOM 2526 C CA . VAL A 1 335 ? 16.241 -9.613 -0.425 1.00 32.38 335 VAL A CA 1
ATOM 2527 C C . VAL A 1 335 ? 15.949 -9.618 -1.910 1.00 32.38 335 VAL A C 1
ATOM 2529 O O . VAL A 1 335 ? 14.957 -9.074 -2.392 1.00 32.38 335 VAL A O 1
ATOM 2532 N N . VAL A 1 336 ? 16.810 -10.359 -2.594 1.00 32.50 336 VAL A N 1
ATOM 2533 C CA . VAL A 1 336 ? 16.542 -11.116 -3.811 1.00 32.50 336 VAL A CA 1
ATOM 2534 C C . VAL A 1 336 ? 15.361 -12.064 -3.573 1.00 32.50 336 VAL A C 1
ATOM 2536 O O . VAL A 1 336 ? 15.503 -13.080 -2.900 1.00 32.50 336 VAL A O 1
ATOM 2539 N N . VAL A 1 337 ? 14.179 -11.752 -4.112 1.00 31.48 337 VAL A N 1
ATOM 2540 C CA . VAL A 1 337 ? 13.020 -12.657 -4.022 1.00 31.48 337 VAL A CA 1
ATOM 2541 C C . VAL A 1 337 ? 13.081 -13.672 -5.164 1.00 31.48 337 VAL A C 1
ATOM 2543 O O . VAL A 1 337 ? 12.686 -13.385 -6.295 1.00 31.48 337 VAL A O 1
ATOM 2546 N N . GLY A 1 338 ? 13.570 -14.874 -4.858 1.00 24.02 338 GLY A N 1
ATOM 2547 C CA . GLY A 1 338 ? 13.484 -16.056 -5.713 1.00 24.02 338 GLY A CA 1
ATOM 2548 C C . GLY A 1 338 ? 12.293 -16.946 -5.339 1.00 24.02 338 GLY A C 1
ATOM 2549 O O . GLY A 1 338 ? 12.354 -17.652 -4.344 1.00 24.02 338 GLY A O 1
ATOM 2550 N N . PHE A 1 339 ? 11.273 -16.954 -6.210 1.00 28.02 339 PHE A N 1
ATOM 2551 C CA . PHE A 1 339 ? 10.158 -17.920 -6.344 1.00 28.02 339 PHE A CA 1
ATOM 2552 C C . PHE A 1 339 ? 9.132 -18.013 -5.181 1.00 28.02 339 PHE A C 1
ATOM 2554 O O . PHE A 1 339 ? 9.471 -18.025 -4.011 1.00 28.02 339 PHE A O 1
ATOM 2561 N N . ALA A 1 340 ? 7.812 -18.102 -5.394 1.00 22.55 340 ALA A N 1
ATOM 2562 C CA . ALA A 1 340 ? 7.047 -18.541 -6.556 1.00 22.55 340 ALA A CA 1
ATOM 2563 C C . ALA A 1 340 ? 5.726 -17.752 -6.705 1.00 22.55 340 ALA A C 1
ATOM 2565 O O . ALA A 1 340 ? 4.858 -17.791 -5.835 1.00 22.55 340 ALA A O 1
ATOM 2566 N N . ALA A 1 341 ? 5.536 -17.119 -7.862 1.00 21.80 341 ALA A N 1
ATOM 2567 C CA . ALA A 1 341 ? 4.224 -16.763 -8.389 1.00 21.80 341 ALA A CA 1
ATOM 2568 C C . ALA A 1 341 ? 4.145 -17.284 -9.832 1.00 21.80 341 ALA A C 1
ATOM 2570 O O . ALA A 1 341 ? 4.986 -16.966 -10.667 1.00 21.80 341 ALA A O 1
ATOM 2571 N N . VAL A 1 342 ? 3.156 -18.132 -10.109 1.00 23.86 342 VAL A N 1
ATOM 2572 C CA . VAL A 1 342 ? 2.869 -18.778 -11.407 1.00 23.86 342 VAL A CA 1
ATOM 2573 C C . VAL A 1 342 ? 1.349 -18.581 -11.641 1.00 23.86 342 VAL A C 1
ATOM 2575 O O . VAL A 1 342 ? 0.608 -18.564 -10.656 1.00 23.86 342 VAL A O 1
ATOM 2578 N N . PRO A 1 343 ? 0.834 -18.343 -12.869 1.00 29.38 343 PRO A N 1
ATOM 2579 C CA . PRO A 1 343 ? 0.627 -17.010 -13.449 1.00 29.38 343 PRO A CA 1
ATOM 2580 C C . PRO A 1 343 ? -0.836 -16.801 -13.957 1.00 29.38 343 PRO A C 1
ATOM 2582 O O . PRO A 1 343 ? -1.690 -17.664 -13.774 1.00 29.38 343 PRO A O 1
ATOM 2585 N N . PHE A 1 344 ? -1.092 -15.687 -14.673 1.00 27.78 344 PHE A N 1
ATOM 2586 C CA . PHE A 1 344 ? -2.249 -15.413 -15.572 1.00 27.78 344 PHE A CA 1
ATOM 2587 C C . PHE A 1 344 ? -3.625 -15.082 -14.913 1.00 27.78 344 PHE A C 1
ATOM 2589 O O . PHE A 1 344 ? -3.985 -15.599 -13.861 1.00 27.78 344 PHE A O 1
ATOM 2596 N N . VAL A 1 345 ? -4.494 -14.185 -15.416 1.00 24.69 345 VAL A N 1
ATOM 2597 C CA . VAL A 1 345 ? -4.668 -13.516 -16.722 1.00 24.69 345 VAL A CA 1
ATOM 2598 C C . VAL A 1 345 ? -5.246 -12.100 -16.481 1.00 24.69 345 VAL A C 1
ATOM 2600 O O . VAL A 1 345 ? -6.243 -11.954 -15.774 1.00 24.69 345 VAL A O 1
ATOM 2603 N N . LYS A 1 346 ? -4.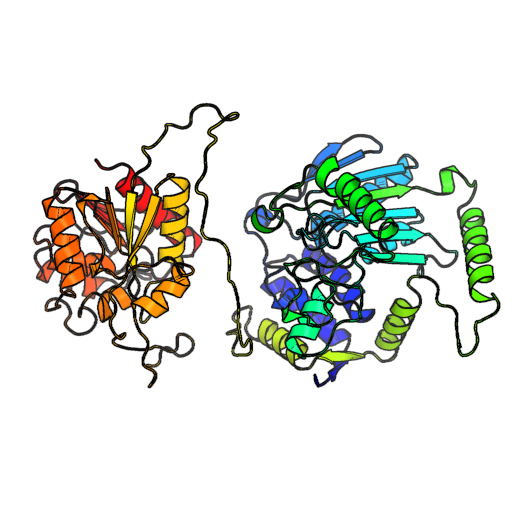690 -11.073 -17.136 1.00 24.89 346 LYS A N 1
ATOM 2604 C CA . LYS A 1 346 ? -5.403 -9.837 -17.515 1.00 24.89 346 LYS A CA 1
ATOM 2605 C C . LYS A 1 346 ? -5.988 -10.047 -18.915 1.00 24.89 346 LYS A C 1
ATOM 2607 O O . LYS A 1 346 ? -5.236 -10.372 -19.830 1.00 24.89 346 LYS A O 1
ATOM 2612 N N . HIS A 1 347 ? -7.290 -9.824 -19.096 1.00 24.53 347 HIS A N 1
ATOM 2613 C CA . HIS A 1 347 ? -7.850 -9.443 -20.397 1.00 24.53 347 HIS A CA 1
ATOM 2614 C C . HIS A 1 347 ? -9.161 -8.662 -20.250 1.00 24.53 347 HIS A C 1
ATOM 2616 O O . HIS A 1 347 ? -9.998 -8.993 -19.399 1.00 24.53 347 HIS A O 1
ATOM 2622 N N . ALA A 1 348 ? -9.305 -7.694 -21.162 1.00 21.95 348 ALA A N 1
ATOM 2623 C CA . ALA A 1 348 ? -10.426 -6.789 -21.440 1.00 21.95 348 ALA A CA 1
ATOM 2624 C C . ALA A 1 348 ? -10.280 -5.351 -20.909 1.00 21.95 348 ALA A C 1
ATOM 2626 O O . ALA A 1 348 ? -11.025 -4.948 -20.028 1.00 21.95 348 ALA A O 1
ATOM 2627 N N . MET A 1 349 ? -9.368 -4.574 -21.508 1.00 23.77 349 MET A N 1
ATOM 2628 C CA . MET A 1 349 ? -9.558 -3.135 -21.751 1.00 23.77 349 MET A CA 1
ATOM 2629 C C . MET A 1 349 ? -8.753 -2.714 -22.991 1.00 23.77 349 MET A C 1
ATOM 2631 O O . MET A 1 349 ? -7.590 -2.332 -22.903 1.00 23.77 349 MET A O 1
ATOM 2635 N N . SER A 1 350 ? -9.386 -2.784 -24.159 1.00 26.17 350 SER A N 1
ATOM 2636 C CA . SER A 1 350 ? -9.120 -1.853 -25.254 1.00 26.17 350 SER A CA 1
ATOM 2637 C C . SER A 1 350 ? -10.467 -1.451 -25.844 1.00 26.17 350 SER A C 1
ATOM 2639 O O . SER A 1 350 ? -11.146 -2.251 -26.483 1.00 26.17 350 SER A O 1
ATOM 2641 N N . ARG A 1 351 ? -10.900 -0.229 -25.522 1.00 27.16 351 ARG A N 1
ATOM 2642 C CA . ARG A 1 351 ? -11.676 0.691 -26.368 1.00 27.16 351 ARG A CA 1
ATOM 2643 C C . ARG A 1 351 ? -12.150 1.865 -25.518 1.00 27.16 351 ARG A C 1
ATOM 2645 O O . ARG A 1 351 ? -12.582 1.668 -24.388 1.00 27.16 351 ARG A O 1
ATOM 2652 N N . PHE A 1 352 ? -12.090 3.033 -26.150 1.00 25.38 352 PHE A N 1
ATOM 2653 C CA . PHE A 1 352 ? -12.480 4.369 -25.697 1.00 25.38 352 PHE A CA 1
ATOM 2654 C C . PHE A 1 352 ? -11.363 5.193 -25.046 1.00 25.38 352 PHE A C 1
ATOM 2656 O O . PHE A 1 352 ? -11.145 5.192 -23.841 1.00 25.38 352 PHE A O 1
ATOM 2663 N N . GLN A 1 353 ? -10.670 5.919 -25.925 1.00 24.66 353 GLN A N 1
ATOM 2664 C CA . GLN A 1 353 ? -10.017 7.193 -25.635 1.00 24.66 353 GLN A CA 1
ATOM 2665 C C . GLN A 1 353 ? -11.102 8.299 -25.633 1.00 24.66 353 GLN A C 1
ATOM 2667 O O . GLN A 1 353 ? -12.162 8.096 -26.238 1.00 24.66 353 GLN A O 1
ATOM 2672 N N . PRO A 1 354 ? -10.904 9.414 -24.909 1.00 32.41 354 PRO A N 1
ATOM 2673 C CA . PRO A 1 354 ? -11.989 10.162 -24.294 1.00 32.41 354 PRO A CA 1
ATOM 2674 C C . PRO A 1 354 ? -12.462 11.344 -25.142 1.00 32.41 354 PRO A C 1
ATOM 2676 O O . PRO A 1 354 ? -11.685 11.994 -25.836 1.00 32.41 354 PRO A O 1
ATOM 2679 N N . ALA A 1 355 ? -13.737 11.680 -24.979 1.00 26.28 355 ALA A N 1
ATOM 2680 C CA . ALA A 1 355 ? -14.187 13.058 -25.046 1.00 26.28 355 ALA A CA 1
ATOM 2681 C C . ALA A 1 355 ? -14.457 13.497 -23.605 1.00 26.28 355 ALA A C 1
ATOM 2683 O O . ALA A 1 355 ? -15.158 12.785 -22.889 1.00 26.28 355 ALA A O 1
ATOM 2684 N N . ILE A 1 356 ? -13.860 14.621 -23.207 1.00 27.61 356 ILE A N 1
ATOM 2685 C CA . ILE A 1 356 ? -14.333 15.652 -22.264 1.00 27.61 356 ILE A CA 1
ATOM 2686 C C . ILE A 1 356 ? -13.094 16.307 -21.641 1.00 27.61 356 ILE A C 1
ATOM 2688 O O . ILE A 1 356 ? -12.448 15.781 -20.739 1.00 27.61 356 ILE A O 1
ATOM 2692 N N . THR A 1 357 ? -12.772 17.479 -22.173 1.00 28.08 357 THR A N 1
ATOM 2693 C CA . THR A 1 357 ? -11.861 18.469 -21.603 1.00 28.08 357 THR A CA 1
ATOM 2694 C C . THR A 1 357 ? -12.554 19.287 -20.511 1.00 28.08 357 THR A C 1
ATOM 2696 O O . THR A 1 357 ? -13.660 19.781 -20.712 1.00 28.08 357 THR A O 1
ATOM 2699 N N . ASN A 1 358 ? -11.809 19.473 -19.420 1.00 24.97 358 ASN A N 1
ATOM 2700 C CA . ASN A 1 358 ? -11.631 20.678 -18.603 1.00 24.97 358 ASN A CA 1
ATOM 2701 C C . ASN A 1 358 ? -12.838 21.385 -17.961 1.00 24.97 358 ASN A C 1
ATOM 2703 O O . ASN A 1 358 ? -13.567 22.134 -18.603 1.00 24.97 358 ASN A O 1
ATOM 2707 N N . ALA A 1 359 ? -12.842 21.362 -16.625 1.00 24.16 359 ALA A N 1
ATOM 2708 C CA . ALA A 1 359 ? -12.879 22.588 -15.826 1.00 24.16 359 ALA A CA 1
ATOM 2709 C C . ALA A 1 359 ? -12.135 22.365 -14.492 1.00 24.16 359 ALA A C 1
ATOM 2711 O O . ALA A 1 359 ? -12.368 21.350 -13.843 1.00 24.16 359 ALA A O 1
ATOM 2712 N N . LEU A 1 360 ? -11.309 23.349 -14.095 1.00 28.91 360 LEU A N 1
ATOM 2713 C CA . LEU A 1 360 ? -10.550 23.520 -12.832 1.00 28.91 360 LEU A CA 1
ATOM 2714 C C . LEU A 1 360 ? -9.017 23.321 -12.882 1.00 28.91 360 LEU A C 1
ATOM 2716 O O . LEU A 1 360 ? -8.460 22.516 -12.147 1.00 28.91 360 LEU A O 1
ATOM 2720 N N . SER A 1 361 ? -8.318 24.174 -13.638 1.00 31.00 361 SER A N 1
ATOM 2721 C CA . SER A 1 361 ? -7.039 24.778 -13.209 1.00 31.00 361 SER A CA 1
ATOM 2722 C C . SER A 1 361 ? -6.689 25.960 -14.119 1.00 31.00 361 SER A C 1
ATOM 2724 O O . SER A 1 361 ? -6.827 25.848 -15.335 1.00 31.00 361 SER A O 1
ATOM 2726 N N . GLY A 1 362 ? -6.250 27.090 -13.550 1.00 30.03 362 GLY A N 1
ATOM 2727 C CA . GLY A 1 362 ? -5.675 28.207 -14.316 1.00 30.03 362 GLY A CA 1
ATOM 2728 C C . GLY A 1 362 ? -4.432 27.783 -15.118 1.00 30.03 362 GLY A C 1
ATOM 2729 O O . GLY A 1 362 ? -3.904 26.692 -14.888 1.00 30.03 362 GLY A O 1
ATOM 2730 N N . PRO A 1 363 ? -3.968 28.607 -16.074 1.00 30.02 363 PRO A N 1
ATOM 2731 C CA . PRO A 1 363 ? -3.117 28.143 -17.159 1.00 30.02 363 PRO A CA 1
ATOM 2732 C C . PRO A 1 363 ? -1.714 27.806 -16.648 1.00 30.02 363 PRO A C 1
ATOM 2734 O O . PRO A 1 363 ? -0.916 28.692 -16.344 1.00 30.02 363 PRO A O 1
ATOM 2737 N N . LYS A 1 364 ? -1.393 26.510 -16.598 1.00 39.56 364 LYS A N 1
ATOM 2738 C CA . LYS A 1 364 ? -0.031 26.071 -16.915 1.00 39.56 364 LYS A CA 1
ATOM 2739 C C . LYS A 1 364 ? 0.144 26.253 -18.427 1.00 39.56 364 LYS A C 1
ATOM 2741 O O . LYS A 1 364 ? -0.824 25.998 -19.143 1.00 39.56 364 LYS A O 1
ATOM 2746 N N . PRO A 1 365 ? 1.305 26.714 -18.919 1.00 35.72 365 PRO A N 1
ATOM 2747 C CA . PRO A 1 365 ? 1.533 26.816 -20.355 1.00 35.72 365 PRO A CA 1
ATOM 2748 C C . PRO A 1 365 ? 1.248 25.449 -20.985 1.00 35.72 365 PRO A C 1
ATOM 2750 O O . PRO A 1 365 ? 1.852 24.450 -20.593 1.00 35.72 365 PRO A O 1
ATOM 2753 N N . GLU A 1 366 ? 0.260 25.394 -21.881 1.00 42.00 366 GLU A N 1
ATOM 2754 C CA . GLU A 1 366 ? -0.054 24.193 -22.651 1.00 42.00 366 GLU A CA 1
ATOM 2755 C C . GLU A 1 366 ? 1.150 23.901 -23.546 1.00 42.00 366 GLU A C 1
ATOM 2757 O O . GLU A 1 366 ? 1.321 24.502 -24.606 1.00 42.00 366 GLU A O 1
ATOM 2762 N N . LEU A 1 367 ? 2.025 23.006 -23.088 1.00 47.19 367 LEU A N 1
ATOM 2763 C CA . LEU A 1 367 ? 2.995 22.371 -23.965 1.00 47.19 367 LEU A CA 1
ATOM 2764 C C . LEU A 1 367 ? 2.200 21.559 -25.005 1.00 47.19 367 LEU A C 1
ATOM 2766 O O . LEU A 1 367 ? 1.264 20.846 -24.625 1.00 47.19 367 LEU A O 1
ATOM 2770 N N . PRO A 1 368 ? 2.511 21.682 -26.307 1.00 52.62 368 PRO A N 1
ATOM 2771 C CA . PRO A 1 368 ? 1.795 20.963 -27.353 1.00 52.62 368 PRO A CA 1
ATOM 2772 C C . PRO A 1 368 ? 1.873 19.449 -27.112 1.00 52.62 368 PRO A C 1
ATOM 2774 O O . PRO A 1 368 ? 2.922 18.927 -26.737 1.00 52.62 368 PRO A O 1
ATOM 2777 N N . SER A 1 369 ? 0.767 18.732 -27.340 1.00 72.62 369 SER A N 1
ATOM 2778 C CA . SER A 1 369 ? 0.725 17.269 -27.216 1.00 72.62 369 SER A CA 1
ATOM 2779 C C . SER A 1 369 ? 1.550 16.626 -28.337 1.00 72.62 369 SER A C 1
ATOM 2781 O O . SER A 1 369 ? 1.036 16.334 -29.416 1.00 72.62 369 SER A O 1
ATOM 2783 N N . LYS A 1 370 ? 2.857 16.458 -28.102 1.00 91.62 370 LYS A N 1
ATOM 2784 C CA . LYS A 1 370 ? 3.783 15.787 -29.025 1.00 91.62 370 LYS A CA 1
ATOM 2785 C C . LYS A 1 370 ? 3.527 14.278 -29.008 1.00 91.62 370 LYS A C 1
ATOM 2787 O O . LYS A 1 370 ? 3.253 13.684 -27.962 1.00 91.62 370 LYS A O 1
ATOM 2792 N N . ARG A 1 371 ? 3.643 13.636 -30.164 1.00 96.75 371 ARG A N 1
ATOM 2793 C CA . ARG A 1 371 ? 3.646 12.176 -30.315 1.00 96.75 371 ARG A CA 1
ATOM 2794 C C . ARG A 1 371 ? 5.088 11.693 -30.244 1.00 96.75 371 ARG A C 1
ATOM 2796 O O . ARG A 1 371 ? 5.893 12.063 -31.090 1.00 96.75 371 ARG A O 1
ATOM 2803 N N . VAL A 1 372 ? 5.436 10.877 -29.258 1.00 98.38 372 VAL A N 1
ATOM 2804 C CA . VAL A 1 372 ? 6.821 10.441 -29.034 1.00 98.38 372 VAL A CA 1
ATOM 2805 C C . VAL A 1 372 ? 6.931 8.931 -29.200 1.00 98.38 372 VAL A C 1
ATOM 2807 O O . VAL A 1 372 ? 6.216 8.167 -28.547 1.00 98.38 372 VAL A O 1
ATOM 2810 N N . ALA A 1 373 ? 7.837 8.502 -30.076 1.00 98.62 373 ALA A N 1
ATOM 2811 C CA . ALA A 1 373 ? 8.227 7.105 -30.188 1.00 98.62 373 ALA A CA 1
ATOM 2812 C C . ALA A 1 373 ? 9.282 6.772 -29.124 1.00 98.62 373 ALA A C 1
ATOM 2814 O O . ALA A 1 373 ? 10.220 7.537 -28.916 1.00 98.62 373 ALA A O 1
ATOM 2815 N N . VAL A 1 374 ? 9.165 5.619 -28.469 1.00 98.81 374 VAL A N 1
ATOM 2816 C CA . VAL A 1 374 ? 10.192 5.121 -27.540 1.00 98.81 374 VAL A CA 1
ATOM 2817 C C . VAL A 1 374 ? 10.703 3.775 -28.038 1.00 98.81 374 VAL A C 1
ATOM 2819 O O . VAL A 1 374 ? 9.915 2.840 -28.164 1.00 98.81 374 VAL A O 1
ATOM 2822 N N . ILE A 1 375 ? 12.002 3.664 -28.325 1.00 98.81 375 ILE A N 1
ATOM 2823 C CA . ILE A 1 375 ? 12.612 2.418 -28.819 1.00 98.81 375 ILE A CA 1
ATOM 2824 C C . ILE A 1 375 ? 13.236 1.663 -27.646 1.00 98.81 375 ILE A C 1
ATOM 2826 O O . ILE A 1 375 ? 14.212 2.115 -27.054 1.00 98.81 375 ILE A O 1
ATOM 2830 N N . LEU A 1 376 ? 12.669 0.504 -27.325 1.00 98.81 376 LEU A N 1
ATOM 2831 C CA . LEU A 1 376 ? 13.125 -0.406 -26.281 1.00 98.81 376 LEU A CA 1
ATOM 2832 C C . LEU A 1 376 ? 14.005 -1.523 -26.870 1.00 98.81 376 LEU A C 1
ATOM 2834 O O . LEU A 1 376 ? 14.009 -1.795 -28.070 1.00 98.81 376 LEU A O 1
ATOM 2838 N N . SER A 1 377 ? 14.759 -2.178 -25.995 1.00 98.50 377 SER A N 1
ATOM 2839 C CA . SER A 1 377 ? 15.880 -3.068 -26.309 1.00 98.50 377 SER A CA 1
ATOM 2840 C C . SER A 1 377 ? 15.859 -4.387 -25.529 1.00 98.50 377 SER A C 1
ATOM 2842 O O . SER A 1 377 ? 16.886 -5.050 -25.420 1.00 98.50 377 SER A O 1
ATOM 2844 N N . GLY A 1 378 ? 14.699 -4.782 -25.002 1.00 98.19 378 GLY A N 1
ATOM 2845 C CA . GLY A 1 378 ? 14.489 -5.894 -24.067 1.00 98.19 378 GLY A CA 1
ATOM 2846 C C . GLY A 1 378 ? 13.979 -5.383 -22.716 1.00 98.19 378 GLY A C 1
ATOM 2847 O O . GLY A 1 378 ? 13.404 -4.294 -22.651 1.00 98.19 378 GLY A O 1
ATOM 2848 N N . ALA A 1 379 ? 14.207 -6.130 -21.633 1.00 97.50 379 ALA A N 1
ATOM 2849 C CA . ALA A 1 379 ? 13.939 -5.669 -20.268 1.00 97.50 379 ALA A CA 1
ATOM 2850 C C . ALA A 1 379 ? 14.995 -6.179 -19.275 1.00 97.50 379 ALA A C 1
ATOM 2852 O O . ALA A 1 379 ? 15.107 -7.382 -19.063 1.00 97.50 379 ALA A O 1
ATOM 2853 N N . GLY A 1 380 ? 15.711 -5.250 -18.636 1.00 95.38 380 GLY A N 1
ATOM 2854 C CA . GLY A 1 380 ? 16.755 -5.536 -17.650 1.00 95.38 380 GLY A CA 1
ATOM 2855 C C . GLY A 1 380 ? 18.059 -4.798 -17.958 1.00 95.38 380 GLY A C 1
ATOM 2856 O O . GLY A 1 380 ? 18.476 -4.719 -19.107 1.00 95.38 380 GLY A O 1
ATOM 2857 N N . VAL A 1 381 ? 18.739 -4.276 -16.933 1.00 92.50 381 VAL A N 1
ATOM 2858 C CA . VAL A 1 381 ? 19.927 -3.419 -17.117 1.00 92.50 381 VAL A CA 1
ATOM 2859 C C . VAL A 1 381 ? 21.068 -4.099 -17.885 1.00 92.50 381 VAL A C 1
ATOM 2861 O O . VAL A 1 381 ? 21.715 -3.441 -18.690 1.00 92.50 381 VAL A O 1
ATOM 2864 N N . TYR A 1 382 ? 21.310 -5.402 -17.697 1.00 93.44 382 TYR A N 1
ATOM 2865 C CA . TYR A 1 382 ? 22.486 -6.094 -18.257 1.00 93.44 382 TYR A CA 1
ATOM 2866 C C . TYR A 1 382 ? 22.297 -6.710 -19.650 1.00 93.44 382 TYR A C 1
ATOM 2868 O O . TYR A 1 382 ? 23.280 -7.109 -20.282 1.00 93.44 382 TYR A O 1
ATOM 2876 N N . ASP A 1 383 ? 21.072 -6.787 -20.155 1.00 94.12 383 ASP A N 1
ATOM 2877 C CA . ASP A 1 383 ? 20.733 -7.503 -21.391 1.00 94.12 383 ASP A CA 1
ATOM 2878 C C . ASP A 1 383 ? 19.532 -6.931 -22.154 1.00 94.12 383 ASP A C 1
ATOM 2880 O O . ASP A 1 383 ? 19.207 -7.424 -23.233 1.00 94.12 383 ASP A O 1
ATOM 2884 N N . GLY A 1 384 ? 18.909 -5.877 -21.633 1.00 97.81 384 GLY A N 1
ATOM 2885 C CA . GLY A 1 384 ? 17.746 -5.224 -22.206 1.00 97.81 384 GLY A CA 1
ATOM 2886 C C . GLY A 1 384 ? 17.719 -3.725 -21.914 1.00 97.81 384 GLY A C 1
ATOM 2887 O O . GLY A 1 384 ? 18.759 -3.092 -21.705 1.00 97.81 384 GLY A O 1
ATOM 2888 N N . THR A 1 385 ? 16.517 -3.153 -21.908 1.00 98.62 385 THR A N 1
ATOM 2889 C CA . THR A 1 385 ? 16.311 -1.766 -21.490 1.00 98.62 385 THR A CA 1
ATOM 2890 C C . THR A 1 385 ? 16.416 -1.634 -19.977 1.00 98.62 385 THR A C 1
ATOM 2892 O O . THR A 1 385 ? 15.806 -2.423 -19.247 1.00 98.62 385 THR A O 1
ATOM 2895 N N . GLU A 1 386 ? 17.141 -0.618 -19.508 1.00 97.81 386 GLU A N 1
ATOM 2896 C CA . GLU A 1 386 ? 17.153 -0.248 -18.091 1.00 97.81 386 GLU A CA 1
ATOM 2897 C C . GLU A 1 386 ? 15.736 0.187 -17.666 1.00 97.81 386 GLU A C 1
ATOM 2899 O O . GLU A 1 386 ? 15.113 1.070 -18.262 1.00 97.81 386 GLU A O 1
ATOM 2904 N N . ILE A 1 387 ? 15.181 -0.508 -16.672 1.00 97.94 387 ILE A N 1
ATOM 2905 C CA . ILE A 1 387 ? 13.751 -0.442 -16.356 1.00 97.94 387 ILE A CA 1
ATOM 2906 C C . ILE A 1 387 ? 13.401 0.895 -15.705 1.00 97.94 387 ILE A C 1
ATOM 2908 O O . ILE A 1 387 ? 12.353 1.465 -16.011 1.00 97.94 387 ILE A O 1
ATOM 2912 N N . GLN A 1 388 ? 14.245 1.394 -14.808 1.00 96.75 388 GLN A N 1
ATOM 2913 C CA . GLN A 1 388 ? 14.011 2.656 -14.115 1.00 96.75 388 GLN A CA 1
ATOM 2914 C C . GLN A 1 388 ? 14.176 3.842 -15.067 1.00 96.75 388 GLN A C 1
ATOM 2916 O O . GLN A 1 388 ? 13.397 4.791 -14.974 1.00 96.75 388 GLN A O 1
ATOM 2921 N N . GLU A 1 389 ? 15.091 3.771 -16.035 1.00 97.69 389 GLU A N 1
ATOM 2922 C CA . GLU A 1 389 ? 15.226 4.793 -17.074 1.00 97.69 389 GLU A CA 1
ATOM 2923 C C . GLU A 1 389 ? 13.994 4.859 -17.969 1.00 97.69 389 GLU A C 1
ATOM 2925 O O . GLU A 1 389 ? 13.403 5.926 -18.148 1.00 97.69 389 GLU A O 1
ATOM 2930 N N . ALA A 1 390 ? 13.552 3.707 -18.484 1.00 98.31 390 ALA A N 1
ATOM 2931 C CA . ALA A 1 390 ? 12.361 3.646 -19.318 1.00 98.31 390 ALA A CA 1
ATOM 2932 C C . ALA A 1 390 ? 11.110 4.100 -18.556 1.00 98.31 390 ALA A C 1
ATOM 2934 O O . ALA A 1 390 ? 10.329 4.890 -19.080 1.00 98.31 390 ALA A O 1
ATOM 2935 N N . VAL A 1 391 ? 10.922 3.660 -17.308 1.00 97.81 391 VAL A N 1
ATOM 2936 C CA . VAL A 1 391 ? 9.781 4.092 -16.484 1.00 97.81 391 VAL A CA 1
ATOM 2937 C C . VAL A 1 391 ? 9.843 5.593 -16.196 1.00 97.81 391 VAL A C 1
ATOM 2939 O O . VAL A 1 391 ? 8.824 6.268 -16.337 1.00 97.81 391 VAL A O 1
ATOM 2942 N N . SER A 1 392 ? 11.016 6.137 -15.863 1.00 98.44 392 SER A N 1
ATOM 2943 C CA . SER A 1 392 ? 11.194 7.579 -15.642 1.00 98.44 392 SER A CA 1
ATOM 2944 C C . SER A 1 392 ? 10.875 8.379 -16.904 1.00 98.44 392 SER A C 1
ATOM 2946 O O . SER A 1 392 ? 10.114 9.344 -16.844 1.00 98.44 392 SER A O 1
ATOM 2948 N N . CYS A 1 393 ? 11.367 7.929 -18.062 1.00 98.38 393 CYS A N 1
ATOM 2949 C CA . CYS A 1 393 ? 11.063 8.525 -19.359 1.00 98.38 393 CYS A CA 1
ATOM 2950 C C . CYS A 1 393 ? 9.549 8.545 -19.627 1.00 98.38 393 CYS A C 1
ATOM 2952 O O . CYS A 1 393 ? 8.989 9.596 -19.941 1.00 98.38 393 CYS A O 1
ATOM 2954 N N . LEU A 1 394 ? 8.861 7.416 -19.423 1.00 98.06 394 LEU A N 1
ATOM 2955 C CA . LEU A 1 394 ? 7.412 7.306 -19.623 1.00 98.06 394 LEU A CA 1
ATOM 2956 C C . LEU A 1 394 ? 6.608 8.191 -18.658 1.00 98.06 394 LEU A C 1
ATOM 2958 O O . LEU A 1 394 ? 5.611 8.788 -19.069 1.00 98.06 394 LEU A O 1
ATOM 2962 N N . ILE A 1 395 ? 7.029 8.306 -17.394 1.00 97.50 395 ILE A N 1
ATOM 2963 C CA . ILE A 1 395 ? 6.381 9.192 -16.414 1.00 97.50 395 ILE A CA 1
ATOM 2964 C C . ILE A 1 395 ? 6.513 10.652 -16.849 1.00 97.50 395 ILE A C 1
ATOM 2966 O O . ILE A 1 395 ? 5.521 11.381 -16.837 1.00 97.50 395 ILE A O 1
ATOM 2970 N N . HIS A 1 396 ? 7.707 11.086 -17.252 1.00 98.25 396 HIS A N 1
ATOM 2971 C CA . HIS A 1 396 ? 7.929 12.469 -17.676 1.00 98.25 396 HIS A CA 1
ATOM 2972 C C . HIS A 1 396 ? 7.216 12.800 -18.985 1.00 98.25 396 HIS A C 1
ATOM 2974 O O . HIS A 1 396 ? 6.589 13.853 -19.075 1.00 98.25 396 HIS A O 1
ATOM 2980 N N . LEU A 1 397 ? 7.193 11.878 -19.952 1.00 97.00 397 LEU A N 1
ATOM 2981 C CA . LEU A 1 397 ? 6.407 12.040 -21.180 1.00 97.00 397 LEU A CA 1
ATOM 2982 C C . LEU A 1 397 ? 4.911 12.176 -20.863 1.00 97.00 397 LEU A C 1
ATOM 2984 O O . LEU A 1 397 ? 4.237 13.047 -21.410 1.00 97.00 397 LEU A O 1
ATOM 2988 N N . SER A 1 398 ? 4.401 11.374 -19.922 1.00 93.12 398 SER A N 1
ATOM 2989 C CA . SER A 1 398 ? 3.019 11.494 -19.451 1.00 93.12 398 SER A CA 1
ATOM 2990 C C . SER A 1 398 ? 2.757 12.834 -18.758 1.00 93.12 398 SER A C 1
ATOM 2992 O O . SER A 1 398 ? 1.702 13.423 -18.977 1.00 93.12 398 SER A O 1
ATOM 2994 N N . LYS A 1 399 ? 3.688 13.329 -17.931 1.00 91.25 399 LYS A N 1
ATOM 2995 C CA . LYS A 1 399 ? 3.579 14.642 -17.268 1.00 91.25 399 LYS A CA 1
ATOM 2996 C C . LYS A 1 399 ? 3.619 15.803 -18.263 1.00 91.25 399 LYS A C 1
ATOM 2998 O O . LYS A 1 399 ? 2.992 16.828 -18.011 1.00 91.25 399 LYS A O 1
ATOM 3003 N N . ALA A 1 400 ? 4.304 15.622 -19.388 1.00 91.38 400 ALA A N 1
ATOM 3004 C CA . ALA A 1 400 ? 4.364 16.573 -20.491 1.00 91.38 400 ALA A CA 1
ATOM 3005 C C . ALA A 1 400 ? 3.165 16.476 -21.461 1.00 91.38 400 ALA A C 1
ATOM 3007 O O . ALA A 1 400 ? 3.172 17.134 -22.497 1.00 91.38 400 ALA A O 1
ATOM 3008 N N . ASN A 1 401 ? 2.135 15.672 -21.152 1.00 91.38 401 ASN A N 1
ATOM 3009 C CA . ASN A 1 401 ? 0.973 15.420 -22.020 1.00 91.38 401 ASN A CA 1
ATOM 3010 C C . ASN A 1 401 ? 1.333 14.874 -23.422 1.00 91.38 401 ASN A C 1
ATOM 3012 O O . ASN A 1 401 ? 0.571 15.047 -24.383 1.00 91.38 401 ASN A O 1
ATOM 3016 N N . ALA A 1 402 ? 2.478 14.198 -23.549 1.00 93.69 402 ALA A N 1
ATOM 3017 C CA . ALA A 1 402 ? 2.881 13.548 -24.788 1.00 93.69 402 ALA A CA 1
ATOM 3018 C C . ALA A 1 402 ? 2.109 12.235 -24.997 1.00 93.69 402 ALA A C 1
ATOM 3020 O O . ALA A 1 402 ? 1.870 11.467 -24.061 1.00 93.69 402 ALA A O 1
ATOM 3021 N N . THR A 1 403 ? 1.751 11.943 -26.246 1.00 94.31 403 THR A N 1
ATOM 3022 C CA . THR A 1 403 ? 1.212 10.631 -26.626 1.00 94.31 403 THR A CA 1
ATOM 3023 C C . THR A 1 403 ? 2.372 9.704 -26.959 1.00 94.31 403 THR A C 1
ATOM 3025 O O . THR A 1 403 ? 3.160 10.010 -27.849 1.00 94.31 403 THR A O 1
ATOM 3028 N N . VAL A 1 404 ? 2.483 8.569 -26.270 1.00 97.19 404 VAL A N 1
ATOM 3029 C CA . VAL A 1 404 ? 3.638 7.668 -26.400 1.00 97.19 404 VAL A CA 1
ATOM 3030 C C . VAL A 1 404 ? 3.257 6.360 -27.082 1.00 97.19 404 VAL A C 1
ATOM 3032 O O . VAL A 1 404 ? 2.285 5.718 -26.682 1.00 97.19 404 VAL A O 1
ATOM 3035 N N . GLN A 1 405 ? 4.073 5.931 -28.046 1.00 98.00 405 GLN A N 1
ATOM 3036 C CA . GLN A 1 405 ? 4.056 4.574 -28.595 1.00 98.00 405 GLN A CA 1
ATOM 3037 C C . GLN A 1 405 ? 5.444 3.952 -28.437 1.00 98.00 405 GLN A C 1
ATOM 3039 O O . GLN A 1 405 ? 6.452 4.539 -28.830 1.00 98.00 405 GLN A O 1
ATOM 3044 N N . MET A 1 406 ? 5.500 2.759 -27.847 1.00 98.62 406 MET A N 1
ATOM 3045 C CA . MET A 1 406 ? 6.749 2.022 -27.673 1.00 98.62 406 MET A CA 1
ATOM 3046 C C . MET A 1 406 ? 6.954 1.040 -28.823 1.00 98.62 406 MET A C 1
ATOM 3048 O O . MET A 1 406 ? 6.001 0.414 -29.297 1.00 98.62 406 MET A O 1
ATOM 3052 N N . PHE A 1 407 ? 8.209 0.872 -29.218 1.00 98.81 407 PHE A N 1
ATOM 3053 C CA . PHE A 1 407 ? 8.640 -0.020 -30.283 1.00 98.81 407 PHE A CA 1
ATOM 3054 C C . PHE A 1 407 ? 9.848 -0.836 -29.842 1.00 98.81 407 PHE A C 1
ATOM 3056 O O . PHE A 1 407 ? 10.643 -0.370 -29.032 1.00 98.81 407 PHE A O 1
ATOM 3063 N N . ALA A 1 408 ? 10.009 -2.038 -30.383 1.00 98.69 408 ALA A N 1
ATOM 3064 C CA . ALA A 1 408 ? 11.212 -2.841 -30.188 1.00 98.69 408 ALA A CA 1
ATOM 3065 C C . ALA A 1 408 ? 11.440 -3.773 -31.392 1.00 98.69 408 ALA A C 1
ATOM 3067 O O . ALA A 1 408 ? 10.463 -4.228 -31.997 1.00 98.69 408 ALA A O 1
ATOM 3068 N N . PRO A 1 409 ? 12.697 -4.084 -31.759 1.00 98.31 409 PRO A N 1
ATOM 3069 C CA . PRO A 1 409 ? 12.976 -5.081 -32.788 1.00 98.31 409 PRO A CA 1
ATOM 3070 C C . PRO A 1 409 ? 12.489 -6.472 -32.373 1.00 98.31 409 PRO A C 1
ATOM 3072 O O . PRO A 1 409 ? 12.672 -6.893 -31.227 1.00 98.31 409 PRO A O 1
ATOM 3075 N N . ASN A 1 410 ? 11.919 -7.225 -33.310 1.00 98.12 410 ASN A N 1
ATOM 3076 C CA . ASN A 1 410 ? 11.514 -8.609 -33.069 1.00 98.12 410 ASN A CA 1
ATOM 3077 C C . ASN A 1 410 ? 12.663 -9.586 -33.352 1.00 98.12 410 ASN A C 1
ATOM 3079 O O . ASN A 1 410 ? 12.654 -10.319 -34.338 1.00 98.12 410 ASN A O 1
ATOM 3083 N N . ILE A 1 411 ? 13.672 -9.565 -32.485 1.00 98.00 411 ILE A N 1
ATOM 3084 C CA . ILE A 1 411 ? 14.882 -10.389 -32.583 1.00 98.00 411 ILE A CA 1
ATOM 3085 C C . ILE A 1 411 ? 15.157 -11.094 -31.257 1.00 98.00 411 ILE A C 1
ATOM 3087 O O . ILE A 1 411 ? 14.671 -10.668 -30.207 1.00 98.00 411 ILE A O 1
ATOM 3091 N N . ASP A 1 412 ? 15.967 -12.145 -31.284 1.00 98.12 412 ASP A N 1
ATOM 3092 C CA . ASP A 1 412 ? 16.483 -12.743 -30.056 1.00 98.12 412 ASP A CA 1
ATOM 3093 C C . ASP A 1 412 ? 17.482 -11.794 -29.375 1.00 98.12 412 ASP A C 1
ATOM 3095 O O . ASP A 1 412 ? 18.251 -11.092 -30.035 1.00 98.12 412 ASP A O 1
ATOM 3099 N N . GLN A 1 413 ? 17.459 -11.754 -28.043 1.00 96.00 413 GLN A N 1
ATOM 3100 C CA . GLN A 1 413 ? 18.481 -11.076 -27.251 1.00 96.00 413 GLN A CA 1
ATOM 3101 C C . GLN A 1 413 ? 19.826 -11.764 -27.464 1.00 96.00 413 GLN A C 1
ATOM 3103 O O . GLN A 1 413 ? 19.903 -12.992 -27.480 1.00 96.00 413 GLN A O 1
ATOM 3108 N N . HIS A 1 414 ? 20.902 -10.981 -27.535 1.00 94.06 414 HIS A N 1
ATOM 3109 C CA . HIS A 1 414 ? 22.238 -11.547 -27.711 1.00 94.06 414 HIS A CA 1
ATOM 3110 C C . HIS A 1 414 ? 22.664 -12.410 -26.513 1.00 94.06 414 HIS A C 1
ATOM 3112 O O . HIS A 1 414 ? 23.254 -13.475 -26.669 1.00 94.06 414 HIS A O 1
ATOM 3118 N N . HIS A 1 415 ? 22.376 -11.940 -25.300 1.00 95.62 415 HIS A N 1
ATOM 3119 C CA . HIS A 1 415 ? 22.568 -12.692 -24.065 1.00 95.62 415 HIS A CA 1
ATOM 3120 C C . HIS A 1 415 ? 21.304 -12.591 -23.217 1.00 95.62 415 HIS A C 1
ATOM 3122 O O . HIS A 1 415 ? 20.599 -11.582 -23.263 1.00 95.62 415 HIS A O 1
ATOM 3128 N N . VAL A 1 416 ? 21.048 -13.619 -22.414 1.00 95.94 416 VAL A N 1
ATOM 3129 C CA . VAL A 1 416 ? 20.060 -13.575 -21.334 1.00 95.94 416 VAL A CA 1
ATOM 3130 C C . VAL A 1 416 ? 20.826 -13.662 -20.030 1.00 95.94 416 VAL A C 1
ATOM 3132 O O . VAL A 1 416 ? 21.491 -14.667 -19.769 1.00 95.94 416 VAL A O 1
ATOM 3135 N N . ILE A 1 417 ? 20.777 -12.597 -19.241 1.00 90.94 417 ILE A N 1
ATOM 3136 C CA . ILE A 1 417 ? 21.560 -12.469 -18.016 1.00 90.94 417 ILE A CA 1
ATOM 3137 C C . ILE A 1 417 ? 20.675 -12.811 -16.825 1.00 90.94 417 ILE A C 1
ATOM 3139 O O . ILE A 1 417 ? 19.525 -12.388 -16.733 1.00 90.94 417 ILE A O 1
ATOM 3143 N N . ASN A 1 418 ? 21.218 -13.566 -15.877 1.00 90.75 418 ASN A N 1
ATOM 3144 C CA . ASN A 1 418 ? 20.619 -13.661 -14.560 1.00 90.75 418 ASN A CA 1
ATOM 3145 C C . ASN A 1 418 ? 20.997 -12.405 -13.771 1.00 90.75 418 ASN A C 1
ATOM 3147 O O . ASN A 1 418 ? 22.102 -12.324 -13.244 1.00 90.75 418 ASN A O 1
ATOM 3151 N N . HIS A 1 419 ? 20.097 -11.426 -13.652 1.00 82.25 419 HIS A N 1
ATOM 3152 C CA . HIS A 1 419 ? 20.392 -10.169 -12.942 1.00 82.25 419 HIS A CA 1
ATOM 3153 C C . HIS A 1 419 ? 20.669 -10.337 -11.441 1.00 82.25 419 HIS A C 1
ATOM 3155 O O . HIS A 1 419 ? 21.069 -9.368 -10.806 1.00 82.25 419 HIS A O 1
ATOM 3161 N N . LEU A 1 420 ? 20.486 -11.534 -10.867 1.00 79.69 420 LEU A N 1
ATOM 3162 C CA . LEU A 1 420 ? 20.899 -11.836 -9.493 1.00 79.69 420 LEU A CA 1
ATOM 3163 C C . LEU A 1 420 ? 22.388 -12.163 -9.389 1.00 79.69 420 LEU A C 1
ATOM 3165 O O . LEU A 1 420 ? 23.018 -11.802 -8.399 1.00 79.69 420 LEU A O 1
ATOM 3169 N N . THR A 1 421 ? 22.935 -12.876 -10.376 1.00 88.75 421 THR A N 1
ATOM 3170 C CA . THR A 1 421 ? 24.325 -13.363 -10.342 1.00 88.75 421 THR A CA 1
ATOM 3171 C C . THR A 1 421 ? 25.242 -12.620 -11.310 1.00 88.75 421 THR A C 1
ATOM 3173 O O . THR A 1 421 ? 26.453 -12.641 -11.138 1.00 88.75 421 THR A O 1
ATOM 3176 N N . GLY A 1 422 ? 24.674 -11.939 -12.308 1.00 83.88 422 GLY A N 1
ATOM 3177 C CA . GLY A 1 422 ? 25.395 -11.308 -13.414 1.00 83.88 422 GLY A CA 1
ATOM 3178 C C . GLY A 1 422 ? 25.802 -12.282 -14.525 1.00 83.88 422 GLY A C 1
ATOM 3179 O O . GLY A 1 422 ? 26.354 -11.848 -15.535 1.00 83.88 422 GLY A O 1
ATOM 3180 N N . ASP A 1 423 ? 25.513 -13.578 -14.377 1.00 89.31 423 ASP A N 1
ATOM 3181 C CA . ASP A 1 423 ? 25.958 -14.606 -15.317 1.00 89.31 423 ASP A CA 1
ATOM 3182 C C . ASP A 1 423 ? 25.090 -14.667 -16.575 1.00 89.31 423 ASP A C 1
ATOM 3184 O O . ASP A 1 423 ? 23.867 -14.497 -16.535 1.00 89.31 423 ASP A O 1
ATOM 3188 N N . VAL A 1 424 ? 25.727 -15.008 -17.696 1.00 90.94 424 VAL A N 1
ATOM 3189 C CA . VAL A 1 424 ? 25.023 -15.421 -18.914 1.00 90.94 424 VAL A CA 1
ATOM 3190 C C . VAL A 1 424 ? 24.369 -16.778 -18.670 1.00 90.94 424 VAL A C 1
ATOM 3192 O O . VAL A 1 424 ? 25.012 -17.732 -18.237 1.00 90.94 424 VAL A O 1
ATOM 3195 N N . THR A 1 425 ? 23.077 -16.862 -18.961 1.00 94.62 425 THR A N 1
ATOM 3196 C CA . THR A 1 425 ? 22.297 -18.098 -18.880 1.00 94.62 425 THR A CA 1
ATOM 3197 C C . THR A 1 425 ? 22.239 -18.798 -20.238 1.00 94.62 425 THR A C 1
ATOM 3199 O O . THR A 1 425 ? 22.482 -18.188 -21.277 1.00 94.62 425 THR A O 1
ATOM 3202 N N . ASN A 1 426 ? 21.847 -20.074 -20.241 1.00 92.44 426 ASN A N 1
ATOM 3203 C CA . ASN A 1 426 ? 21.595 -20.836 -21.472 1.00 92.44 426 ASN A CA 1
ATOM 3204 C C . ASN A 1 426 ? 20.175 -20.609 -22.038 1.00 92.44 426 ASN A C 1
ATOM 3206 O O . ASN A 1 426 ? 19.712 -21.394 -22.865 1.00 92.44 426 ASN A O 1
ATOM 3210 N N . GLU A 1 427 ? 19.449 -19.594 -21.558 1.00 94.06 427 GLU A N 1
ATOM 3211 C CA . GLU A 1 427 ? 18.115 -19.252 -22.057 1.00 94.06 427 GLU A CA 1
ATOM 3212 C C . GLU A 1 427 ? 18.194 -18.408 -23.336 1.00 94.06 427 GLU A C 1
ATOM 3214 O O . GLU A 1 427 ? 19.135 -17.648 -23.551 1.00 94.06 427 GLU A O 1
ATOM 3219 N N . THR A 1 428 ? 17.144 -18.482 -24.155 1.00 95.31 428 THR A N 1
ATOM 3220 C CA . THR A 1 428 ? 16.910 -17.551 -25.265 1.00 95.31 428 THR A CA 1
ATOM 3221 C C . THR A 1 428 ? 15.639 -16.766 -24.979 1.00 95.31 428 THR A C 1
ATOM 3223 O O . THR A 1 428 ? 14.604 -17.344 -24.638 1.00 95.31 428 THR A O 1
ATOM 3226 N N . ARG A 1 429 ? 15.711 -15.441 -25.108 1.00 97.50 429 ARG A N 1
ATOM 3227 C CA . ARG A 1 429 ? 14.572 -14.528 -24.958 1.00 97.50 429 ARG A CA 1
ATOM 3228 C C . ARG A 1 429 ? 14.531 -13.565 -26.131 1.00 97.50 429 ARG A C 1
ATOM 3230 O O . ARG A 1 429 ? 15.561 -13.289 -26.729 1.00 97.50 429 ARG A O 1
ATOM 3237 N N . ASN A 1 430 ? 13.348 -13.047 -26.437 1.00 98.50 430 ASN A N 1
ATOM 3238 C CA . ASN A 1 430 ? 13.126 -12.139 -27.557 1.00 98.50 430 ASN A CA 1
ATOM 3239 C C . ASN A 1 430 ? 12.988 -10.689 -27.070 1.00 98.50 430 ASN A C 1
ATOM 3241 O O . ASN A 1 430 ? 12.265 -10.418 -26.112 1.00 98.50 430 ASN A O 1
ATOM 3245 N N . VAL A 1 431 ? 13.655 -9.765 -27.759 1.00 98.56 431 VAL A N 1
ATOM 3246 C CA . VAL A 1 431 ? 13.729 -8.335 -27.434 1.00 98.56 431 VAL A CA 1
ATOM 3247 C C . VAL A 1 431 ? 12.341 -7.692 -27.364 1.00 98.56 431 VAL A C 1
ATOM 3249 O O . VAL A 1 431 ? 12.017 -7.067 -26.356 1.00 98.56 431 VAL A O 1
ATOM 3252 N N . LEU A 1 432 ? 11.486 -7.895 -28.371 1.00 98.50 432 LEU A N 1
ATOM 3253 C CA . LEU A 1 432 ? 10.120 -7.360 -28.387 1.00 98.50 432 LEU A CA 1
ATOM 3254 C C . LEU A 1 432 ? 9.272 -7.922 -27.239 1.00 98.50 432 LEU A C 1
ATOM 3256 O O . LEU A 1 432 ? 8.575 -7.171 -26.550 1.00 98.50 432 LEU A O 1
ATOM 3260 N N . VAL A 1 433 ? 9.333 -9.238 -27.023 1.00 98.44 433 VAL A N 1
ATOM 3261 C CA . VAL A 1 433 ? 8.568 -9.918 -25.966 1.00 98.44 433 VAL A CA 1
ATOM 3262 C C . VAL A 1 433 ? 8.985 -9.424 -24.582 1.00 98.44 433 VAL A C 1
ATOM 3264 O O . VAL A 1 433 ? 8.127 -9.147 -23.742 1.00 98.44 433 VAL A O 1
ATOM 3267 N N . GLU A 1 434 ? 10.284 -9.264 -24.339 1.00 98.44 434 GLU A N 1
ATOM 3268 C CA . GLU A 1 434 ? 10.779 -8.761 -23.060 1.00 98.44 434 GLU A CA 1
ATOM 3269 C C . GLU A 1 434 ? 10.459 -7.269 -22.886 1.00 98.44 434 GLU A C 1
ATOM 3271 O O . GLU A 1 434 ? 9.968 -6.872 -21.828 1.00 98.44 434 GLU A O 1
ATOM 3276 N N . SER A 1 435 ? 10.583 -6.446 -23.933 1.00 98.50 435 SER A N 1
ATOM 3277 C CA . SER A 1 435 ? 10.148 -5.042 -23.905 1.00 98.50 435 SER A CA 1
ATOM 3278 C C . SER A 1 435 ? 8.652 -4.873 -23.619 1.00 98.50 435 SER A C 1
ATOM 3280 O O . SER A 1 435 ? 8.250 -3.894 -22.983 1.00 98.50 435 SER A O 1
ATOM 3282 N N . ALA A 1 436 ? 7.812 -5.851 -23.976 1.00 97.38 436 ALA A N 1
ATOM 3283 C CA . ALA A 1 436 ? 6.392 -5.840 -23.627 1.00 97.38 436 ALA A CA 1
ATOM 3284 C C . ALA A 1 436 ? 6.144 -5.859 -22.106 1.00 97.38 436 ALA A C 1
ATOM 3286 O O . ALA A 1 436 ? 5.080 -5.417 -21.659 1.00 97.38 436 ALA A O 1
ATOM 3287 N N . ARG A 1 437 ? 7.112 -6.316 -21.295 1.00 97.69 437 ARG A N 1
ATOM 3288 C CA . ARG A 1 437 ? 7.040 -6.259 -19.825 1.00 97.69 437 ARG A CA 1
ATOM 3289 C C . ARG A 1 437 ? 7.067 -4.817 -19.320 1.00 97.69 437 ARG A C 1
ATOM 3291 O O . ARG A 1 437 ? 6.250 -4.472 -18.469 1.00 97.69 437 ARG A O 1
ATOM 3298 N N . ILE A 1 438 ? 7.937 -3.978 -19.890 1.00 96.81 438 ILE A N 1
ATOM 3299 C CA . ILE A 1 438 ? 8.019 -2.538 -19.589 1.00 96.81 438 ILE A CA 1
ATOM 3300 C C . ILE A 1 438 ? 6.774 -1.831 -20.134 1.00 96.81 438 ILE A C 1
ATOM 3302 O O . ILE A 1 438 ? 6.078 -1.122 -19.410 1.00 96.81 438 ILE A O 1
ATOM 3306 N N . ALA A 1 439 ? 6.420 -2.112 -21.389 1.00 94.00 439 ALA A N 1
ATOM 3307 C CA . ALA A 1 439 ? 5.314 -1.460 -22.083 1.00 94.00 439 ALA A CA 1
ATOM 3308 C C . ALA A 1 439 ? 3.909 -1.909 -21.630 1.00 94.00 439 ALA A C 1
ATOM 3310 O O . ALA A 1 439 ? 2.900 -1.455 -22.174 1.00 94.00 439 ALA A O 1
ATOM 3311 N N . ARG A 1 440 ? 3.808 -2.839 -20.670 1.00 92.81 440 ARG A N 1
ATOM 3312 C CA . ARG A 1 440 ? 2.546 -3.468 -20.227 1.00 92.81 440 ARG A CA 1
ATOM 3313 C C . ARG A 1 440 ? 1.736 -4.045 -21.401 1.00 92.81 440 ARG A C 1
ATOM 3315 O O . ARG A 1 440 ? 0.510 -3.927 -21.436 1.00 92.81 440 ARG A O 1
ATOM 3322 N N . GLY A 1 441 ? 2.431 -4.653 -22.361 1.00 90.50 441 GLY A N 1
ATOM 3323 C CA . GLY A 1 441 ? 1.867 -5.231 -23.583 1.00 90.50 441 GLY A CA 1
ATOM 3324 C C . GLY A 1 441 ? 1.601 -4.240 -24.721 1.00 90.50 441 GLY A C 1
ATOM 3325 O O . GLY A 1 441 ? 1.141 -4.668 -25.773 1.00 90.50 441 GLY A O 1
ATOM 3326 N N . LYS A 1 442 ? 1.873 -2.941 -24.542 1.00 93.44 442 LYS A N 1
ATOM 3327 C CA . LYS A 1 442 ? 1.665 -1.894 -25.558 1.00 93.44 442 LYS A CA 1
ATOM 3328 C C . LYS A 1 442 ? 2.971 -1.528 -26.272 1.00 93.44 442 LYS A C 1
ATOM 3330 O O . LYS A 1 442 ? 3.413 -0.386 -26.209 1.00 93.44 442 LYS A O 1
ATOM 3335 N N . VAL A 1 443 ? 3.605 -2.515 -26.894 1.00 97.50 443 VAL A N 1
ATOM 3336 C CA . VAL A 1 443 ? 4.809 -2.333 -27.716 1.00 97.50 443 VAL A CA 1
ATOM 3337 C C . VAL A 1 443 ? 4.555 -2.915 -29.099 1.00 97.50 443 VAL A C 1
ATOM 3339 O O . VAL A 1 443 ? 3.946 -3.978 -29.220 1.00 97.50 443 VAL A O 1
ATOM 3342 N N . GLU A 1 444 ? 5.000 -2.210 -30.130 1.00 98.12 444 GLU A N 1
ATOM 3343 C CA . GLU A 1 444 ? 4.910 -2.658 -31.516 1.00 98.12 444 GLU A CA 1
ATOM 3344 C C . GLU A 1 444 ? 6.277 -3.080 -32.059 1.00 98.12 444 GLU A C 1
ATOM 3346 O O . GLU A 1 444 ? 7.330 -2.715 -31.534 1.00 98.12 444 GLU A O 1
ATOM 3351 N N . GLN A 1 445 ? 6.250 -3.874 -33.125 1.00 98.25 445 GLN A N 1
ATOM 3352 C CA . GLN A 1 445 ? 7.443 -4.193 -33.901 1.00 98.25 445 GLN A CA 1
ATOM 3353 C C . GLN A 1 445 ? 8.033 -2.902 -34.471 1.00 98.25 445 GLN A C 1
ATOM 3355 O O . GLN A 1 445 ? 7.293 -2.094 -35.033 1.00 98.25 445 GLN A O 1
ATOM 3360 N N . LEU A 1 446 ? 9.342 -2.689 -34.314 1.00 98.06 446 LEU A N 1
ATOM 3361 C CA . LEU A 1 446 ? 10.010 -1.466 -34.774 1.00 98.06 446 LEU A CA 1
ATOM 3362 C C . LEU A 1 446 ? 9.804 -1.216 -36.275 1.00 98.06 446 LEU A C 1
ATOM 3364 O O . LEU A 1 446 ? 9.700 -0.077 -36.708 1.00 98.06 446 LEU A O 1
ATOM 3368 N N . GLU A 1 447 ? 9.653 -2.280 -37.053 1.00 95.00 447 GLU A N 1
ATOM 3369 C CA . GLU A 1 447 ? 9.337 -2.267 -38.480 1.00 95.00 447 GLU A CA 1
ATOM 3370 C C . GLU A 1 447 ? 8.013 -1.570 -38.818 1.00 95.00 447 GLU A C 1
ATOM 3372 O O . GLU A 1 447 ? 7.833 -1.110 -39.944 1.00 95.00 447 GLU A O 1
ATOM 3377 N N . ALA A 1 448 ? 7.076 -1.509 -37.869 1.00 94.50 448 ALA A N 1
ATOM 3378 C CA . ALA A 1 448 ? 5.796 -0.830 -38.042 1.00 94.50 448 ALA A CA 1
ATOM 3379 C C . ALA A 1 448 ? 5.887 0.688 -37.809 1.00 94.50 448 ALA A C 1
ATOM 3381 O O . ALA A 1 448 ? 4.942 1.407 -38.143 1.00 94.50 448 ALA A O 1
ATOM 3382 N N . LEU A 1 449 ? 6.998 1.183 -37.250 1.00 97.69 449 LEU A N 1
ATOM 3383 C CA . LEU A 1 449 ? 7.184 2.599 -36.957 1.00 97.69 449 LEU A CA 1
ATOM 3384 C C . LEU A 1 449 ? 7.257 3.407 -38.255 1.00 97.69 449 LEU A C 1
ATOM 3386 O O . LEU A 1 449 ? 8.118 3.190 -39.108 1.00 97.69 449 LEU A O 1
ATOM 3390 N N . LYS A 1 450 ? 6.385 4.411 -38.355 1.00 95.75 450 LYS A N 1
ATOM 3391 C CA . LYS A 1 450 ? 6.404 5.430 -39.407 1.00 95.75 450 LYS A CA 1
ATOM 3392 C C . LYS A 1 450 ? 6.828 6.767 -38.825 1.00 95.75 450 LYS A C 1
ATOM 3394 O O . LYS A 1 450 ? 6.168 7.297 -37.936 1.00 95.75 450 LYS A O 1
ATOM 3399 N N . VAL A 1 451 ? 7.951 7.306 -39.290 1.00 96.12 451 VAL A N 1
ATOM 3400 C CA . VAL A 1 451 ? 8.568 8.502 -38.693 1.00 96.12 451 VAL A CA 1
ATOM 3401 C C . VAL A 1 451 ? 7.659 9.724 -38.809 1.00 96.12 451 VAL A C 1
ATOM 3403 O O . VAL A 1 451 ? 7.658 10.575 -37.926 1.00 96.12 451 VAL A O 1
ATOM 3406 N N . GLU A 1 452 ? 6.843 9.820 -39.854 1.00 95.88 452 GLU A N 1
ATOM 3407 C CA . GLU A 1 452 ? 5.836 10.865 -40.052 1.00 95.88 452 GLU A CA 1
ATOM 3408 C C . GLU A 1 452 ? 4.765 10.923 -38.941 1.00 95.88 452 GLU A C 1
ATOM 3410 O O . GLU A 1 452 ? 4.236 12.003 -38.660 1.00 95.88 452 GLU A O 1
ATOM 3415 N N . ASP A 1 453 ? 4.507 9.808 -38.252 1.00 96.31 453 ASP A N 1
ATOM 3416 C CA . ASP A 1 453 ? 3.484 9.699 -37.205 1.00 96.31 453 ASP A CA 1
ATOM 3417 C C . ASP A 1 453 ? 3.961 10.162 -35.820 1.00 96.31 453 ASP A C 1
ATOM 3419 O O . ASP A 1 453 ? 3.163 10.240 -34.883 1.00 96.31 453 ASP A O 1
ATOM 3423 N N . PHE A 1 454 ? 5.239 10.511 -35.680 1.00 97.94 454 PHE A N 1
ATOM 3424 C CA . PHE A 1 454 ? 5.837 10.925 -34.413 1.00 97.94 454 PHE A CA 1
ATOM 3425 C C . PHE A 1 454 ? 6.588 12.236 -34.568 1.00 97.94 454 PHE A C 1
ATOM 3427 O O . PHE A 1 454 ? 7.174 12.506 -35.608 1.00 97.94 454 PHE A O 1
ATOM 3434 N N . ASP A 1 455 ? 6.589 13.055 -33.530 1.00 97.94 455 ASP A N 1
ATOM 3435 C CA . ASP A 1 455 ? 7.268 14.345 -33.503 1.00 97.94 455 ASP A CA 1
ATOM 3436 C C . ASP A 1 455 ? 8.693 14.213 -32.954 1.00 97.94 455 ASP A C 1
ATOM 3438 O O . ASP A 1 455 ? 9.557 14.990 -33.338 1.00 97.94 455 ASP A O 1
ATOM 3442 N N . ALA A 1 456 ? 8.961 13.197 -32.125 1.00 98.44 456 ALA A N 1
ATOM 3443 C CA . ALA A 1 456 ? 10.284 12.892 -31.579 1.00 98.44 456 ALA A CA 1
ATOM 3444 C C . ALA A 1 456 ? 10.460 11.388 -31.305 1.00 98.44 456 ALA A C 1
ATOM 3446 O O . ALA A 1 456 ? 9.483 10.632 -31.263 1.00 98.44 456 ALA A O 1
ATOM 3447 N N . VAL A 1 457 ? 11.706 10.966 -31.075 1.00 98.75 457 VAL A N 1
ATOM 3448 C CA . VAL A 1 457 ? 12.050 9.604 -30.643 1.00 98.75 457 VAL A CA 1
ATOM 3449 C C . VAL A 1 457 ? 12.986 9.624 -29.439 1.00 98.75 457 VAL A C 1
ATOM 3451 O O . VAL A 1 457 ? 13.894 10.447 -29.374 1.00 98.75 457 VAL A O 1
ATOM 3454 N N . ILE A 1 458 ? 12.785 8.715 -28.485 1.00 98.88 458 ILE A N 1
ATOM 3455 C CA . ILE A 1 458 ? 13.672 8.528 -27.330 1.00 98.88 458 ILE A CA 1
ATOM 3456 C C . ILE A 1 458 ? 14.139 7.071 -27.258 1.00 98.88 458 ILE A C 1
ATOM 3458 O O . ILE A 1 458 ? 13.346 6.144 -27.427 1.00 98.88 458 ILE A O 1
ATOM 3462 N N . VAL A 1 459 ? 15.428 6.869 -26.981 1.00 98.81 459 VAL A N 1
ATOM 3463 C CA . VAL A 1 459 ? 16.045 5.554 -26.769 1.00 98.81 459 VAL A CA 1
ATOM 3464 C C . VAL A 1 459 ? 16.596 5.489 -25.338 1.00 98.81 459 VAL A C 1
ATOM 3466 O O . VAL A 1 459 ? 17.624 6.113 -25.052 1.00 98.81 459 VAL A O 1
ATOM 3469 N N . PRO A 1 460 ? 15.912 4.776 -24.423 1.00 98.44 460 PRO A N 1
ATOM 3470 C CA . PRO A 1 460 ? 16.436 4.469 -23.097 1.00 98.44 460 PRO A CA 1
ATOM 3471 C C . PRO A 1 460 ? 17.705 3.610 -23.158 1.00 98.44 460 PRO A C 1
ATOM 3473 O O . PRO A 1 460 ? 17.939 2.899 -24.141 1.00 98.44 460 PRO A O 1
ATOM 3476 N N . GLY A 1 461 ? 18.514 3.655 -22.100 1.00 94.50 461 GLY A N 1
ATOM 3477 C CA . GLY A 1 461 ? 19.749 2.892 -22.013 1.00 94.50 461 GLY A CA 1
ATOM 3478 C C . GLY A 1 461 ? 19.560 1.462 -21.514 1.00 94.50 461 GLY A C 1
ATOM 3479 O O . GLY A 1 461 ? 18.575 0.777 -21.808 1.00 94.50 461 GLY A O 1
ATOM 3480 N N . GLY A 1 462 ? 20.559 0.990 -20.771 1.00 95.25 462 GLY A N 1
ATOM 3481 C CA . GLY A 1 462 ? 20.765 -0.424 -20.469 1.00 95.25 462 GLY A CA 1
ATOM 3482 C C . GLY A 1 462 ? 21.596 -1.128 -21.542 1.00 95.25 462 GLY A C 1
ATOM 3483 O O . GLY A 1 462 ? 21.669 -0.716 -22.702 1.00 95.25 462 GLY A O 1
ATOM 3484 N N . PHE A 1 463 ? 22.242 -2.224 -21.161 1.00 94.31 463 PHE A N 1
ATOM 3485 C CA . PHE A 1 463 ? 23.138 -2.971 -22.042 1.00 94.31 463 PHE A CA 1
ATOM 3486 C C . PHE A 1 463 ? 22.426 -3.560 -23.263 1.00 94.31 463 PHE A C 1
ATOM 3488 O O . PHE A 1 463 ? 23.100 -3.872 -24.237 1.00 94.31 463 PHE A O 1
ATOM 3495 N N . GLY A 1 464 ? 21.094 -3.663 -23.282 1.00 96.94 464 GLY A N 1
ATOM 3496 C CA . GLY A 1 464 ? 20.346 -3.996 -24.494 1.00 96.94 464 GLY A CA 1
ATOM 3497 C C . GLY A 1 464 ? 20.557 -2.983 -25.624 1.00 96.94 464 GLY A C 1
ATOM 3498 O O . GLY A 1 464 ? 20.605 -3.374 -26.787 1.00 96.94 464 GLY A O 1
ATOM 3499 N N . ALA A 1 465 ? 20.773 -1.696 -25.325 1.00 97.62 465 ALA A N 1
ATOM 3500 C CA . ALA A 1 465 ? 21.149 -0.719 -26.352 1.00 97.62 465 ALA A CA 1
ATOM 3501 C C . ALA A 1 465 ? 22.535 -1.034 -26.958 1.00 97.62 465 ALA A C 1
ATOM 3503 O O . ALA A 1 465 ? 22.735 -0.912 -28.167 1.00 97.62 465 ALA A O 1
ATOM 3504 N N . ALA A 1 466 ? 23.466 -1.526 -26.137 1.00 95.50 466 ALA A N 1
ATOM 3505 C CA . ALA A 1 466 ? 24.823 -1.891 -26.544 1.00 95.50 466 ALA A CA 1
ATOM 3506 C C . ALA A 1 466 ? 24.967 -3.323 -27.107 1.00 95.50 466 ALA A C 1
ATOM 3508 O O . ALA A 1 466 ? 25.986 -3.616 -27.727 1.00 95.50 466 ALA A O 1
ATOM 3509 N N . LYS A 1 467 ? 24.001 -4.217 -26.852 1.00 96.94 467 LYS A N 1
ATOM 3510 C CA . LYS A 1 467 ? 24.047 -5.647 -27.220 1.00 96.94 467 LYS A CA 1
ATOM 3511 C C . LYS A 1 467 ? 23.003 -6.062 -28.262 1.00 96.94 467 LYS A C 1
ATOM 3513 O O . LYS A 1 467 ? 23.264 -6.984 -29.027 1.00 96.94 467 LYS A O 1
ATOM 3518 N N . ASN A 1 468 ? 21.822 -5.437 -28.253 1.00 98.06 468 ASN A N 1
ATOM 3519 C CA . ASN A 1 468 ? 20.676 -5.826 -29.087 1.00 98.06 468 ASN A CA 1
ATOM 3520 C C . ASN A 1 468 ? 20.352 -4.765 -30.149 1.00 98.06 468 ASN A C 1
ATOM 3522 O O . ASN A 1 468 ? 20.125 -5.100 -31.308 1.00 98.06 468 ASN A O 1
ATOM 3526 N N . LEU A 1 469 ? 20.329 -3.479 -29.771 1.00 98.56 469 LEU A N 1
ATOM 3527 C CA . LEU A 1 469 ? 20.143 -2.384 -30.739 1.00 98.56 469 LEU A CA 1
ATOM 3528 C C . LEU A 1 469 ? 21.434 -2.053 -31.493 1.00 98.56 469 LEU A C 1
ATOM 3530 O O . LEU A 1 469 ? 21.403 -1.360 -32.509 1.00 98.56 469 LEU A O 1
ATOM 3534 N N . SER A 1 470 ? 22.566 -2.545 -31.000 1.00 98.25 470 SER A N 1
ATOM 3535 C CA . SER A 1 470 ? 23.871 -2.422 -31.627 1.00 98.25 470 SER A CA 1
ATOM 3536 C C . SER A 1 470 ? 24.822 -3.506 -31.124 1.00 98.25 470 SER A C 1
ATOM 3538 O O . SER A 1 470 ? 24.482 -4.233 -30.192 1.00 98.25 470 SER A O 1
ATOM 3540 N N . SER A 1 471 ? 26.012 -3.598 -31.716 1.00 96.62 471 SER A N 1
ATOM 3541 C CA . SER A 1 471 ? 27.082 -4.499 -31.273 1.00 96.62 471 SER A CA 1
ATOM 3542 C C . SER A 1 471 ? 28.157 -3.818 -30.413 1.00 96.62 471 SER A C 1
ATOM 3544 O O . SER A 1 471 ? 29.246 -4.362 -30.240 1.00 96.62 471 SER A O 1
ATOM 3546 N N . PHE A 1 472 ? 27.878 -2.635 -29.850 1.00 97.25 472 PHE A N 1
ATOM 3547 C CA . PHE A 1 472 ? 28.853 -1.841 -29.088 1.00 97.25 472 PHE A CA 1
ATOM 3548 C C . PHE A 1 472 ? 29.549 -2.606 -27.960 1.00 97.25 472 PHE A C 1
ATOM 3550 O O . PHE A 1 472 ? 30.763 -2.502 -27.802 1.00 97.25 472 PHE A O 1
ATOM 3557 N N . ALA A 1 473 ? 28.805 -3.419 -27.209 1.00 89.94 473 ALA A N 1
ATOM 3558 C CA . ALA A 1 473 ? 29.348 -4.206 -26.104 1.00 89.94 473 ALA A CA 1
ATOM 3559 C C . ALA A 1 473 ? 30.408 -5.237 -26.542 1.00 89.94 473 ALA A C 1
ATOM 3561 O O . ALA A 1 473 ? 31.121 -5.765 -25.690 1.00 89.94 473 ALA A O 1
ATOM 3562 N N . PHE A 1 474 ? 30.490 -5.538 -27.841 1.00 91.81 474 PHE A N 1
ATOM 3563 C CA . PHE A 1 474 ? 31.387 -6.541 -28.417 1.00 91.81 474 PHE A CA 1
ATOM 3564 C C . PHE A 1 474 ? 32.468 -5.904 -29.295 1.00 91.81 474 PHE A C 1
ATOM 3566 O O . PHE A 1 474 ? 33.635 -6.278 -29.207 1.00 91.81 474 PHE A O 1
ATOM 3573 N N . ASP A 1 475 ? 32.086 -4.909 -30.097 1.00 92.75 475 ASP A N 1
ATOM 3574 C CA . ASP A 1 475 ? 32.931 -4.349 -31.155 1.00 92.75 475 ASP A CA 1
ATOM 3575 C C . ASP A 1 475 ? 33.469 -2.942 -30.829 1.00 92.75 475 ASP A C 1
ATOM 3577 O O . ASP A 1 475 ? 34.280 -2.391 -31.585 1.00 92.75 475 ASP A O 1
ATOM 3581 N N . GLY A 1 476 ? 33.025 -2.332 -29.722 1.00 92.94 476 GLY A N 1
ATOM 3582 C CA . GLY A 1 476 ? 33.404 -0.975 -29.324 1.00 92.94 476 GLY A CA 1
ATOM 3583 C C . GLY A 1 476 ? 33.144 0.040 -30.441 1.00 92.94 476 GLY A C 1
ATOM 3584 O O . GLY A 1 476 ? 32.077 0.053 -31.046 1.00 92.94 476 GLY A O 1
ATOM 3585 N N . ALA A 1 477 ? 34.136 0.869 -30.776 1.00 93.44 477 ALA A N 1
ATOM 3586 C CA . ALA A 1 477 ? 34.016 1.878 -31.837 1.00 93.44 477 ALA A CA 1
ATOM 3587 C C . ALA A 1 477 ? 33.760 1.304 -33.250 1.00 93.44 477 ALA A C 1
ATOM 3589 O O . ALA A 1 477 ? 33.368 2.044 -34.148 1.00 93.44 477 ALA A O 1
ATOM 3590 N N . LYS A 1 478 ? 33.981 -0.002 -33.471 1.00 93.88 478 LYS A N 1
ATOM 3591 C CA . LYS A 1 478 ? 33.697 -0.686 -34.749 1.00 93.88 478 LYS A CA 1
ATOM 3592 C C . LYS A 1 478 ? 32.295 -1.304 -34.796 1.00 93.88 478 LYS A C 1
ATOM 3594 O O . LYS A 1 478 ? 32.021 -2.123 -35.671 1.00 93.88 478 LYS A O 1
ATOM 3599 N N . MET A 1 479 ? 31.438 -0.939 -33.845 1.00 97.38 479 MET A N 1
ATOM 3600 C CA . MET A 1 479 ? 30.063 -1.408 -33.746 1.00 97.38 479 MET A CA 1
ATOM 3601 C C . MET A 1 479 ? 29.265 -1.234 -35.034 1.00 97.38 479 MET A C 1
ATOM 3603 O O . MET A 1 479 ? 29.439 -0.275 -35.788 1.00 97.38 479 MET A O 1
ATOM 3607 N N . ASN A 1 480 ? 28.304 -2.132 -35.208 1.00 96.56 480 ASN A N 1
ATOM 3608 C CA . ASN A 1 480 ? 27.196 -1.961 -36.127 1.00 96.56 480 ASN A CA 1
ATOM 3609 C C . ASN A 1 480 ? 25.933 -1.651 -35.320 1.00 96.56 480 ASN A C 1
ATOM 3611 O O . ASN A 1 480 ? 25.707 -2.222 -34.250 1.00 96.56 480 ASN A O 1
ATOM 3615 N N . VAL A 1 481 ? 25.091 -0.763 -35.841 1.00 98.50 481 VAL A N 1
ATOM 3616 C CA . VAL A 1 481 ? 23.743 -0.533 -35.309 1.00 98.50 481 VAL A CA 1
ATOM 3617 C C . VAL A 1 481 ? 22.778 -1.498 -35.994 1.00 98.50 481 VAL A C 1
ATOM 3619 O O . VAL A 1 481 ? 22.903 -1.765 -37.191 1.00 98.50 481 VAL A O 1
ATOM 3622 N N . GLN A 1 482 ? 21.814 -2.034 -35.244 1.00 98.19 482 GLN A N 1
ATOM 3623 C CA . GLN A 1 482 ? 20.791 -2.922 -35.790 1.00 98.19 482 GLN A CA 1
ATOM 3624 C C . GLN A 1 482 ? 20.081 -2.212 -36.968 1.00 98.19 482 GLN A C 1
ATOM 3626 O O . GLN A 1 482 ? 19.707 -1.043 -36.827 1.00 98.19 482 GLN A O 1
ATOM 3631 N N . PRO A 1 483 ? 19.894 -2.863 -38.137 1.00 97.62 483 PRO A N 1
ATOM 3632 C CA . PRO A 1 483 ? 19.525 -2.164 -39.374 1.00 97.62 483 PRO A CA 1
ATOM 3633 C C . PRO A 1 483 ? 18.248 -1.312 -39.316 1.00 97.62 483 PRO A C 1
ATOM 3635 O O . PRO A 1 483 ? 18.188 -0.243 -39.918 1.00 97.62 483 PRO A O 1
ATOM 3638 N N . GLN A 1 484 ? 17.224 -1.759 -38.591 1.00 96.25 484 GLN A N 1
ATOM 3639 C CA . GLN A 1 484 ? 15.959 -1.037 -38.436 1.00 96.25 484 GLN A CA 1
ATOM 3640 C C . GLN A 1 484 ? 16.096 0.130 -37.463 1.00 96.25 484 GLN A C 1
ATOM 3642 O O . GLN A 1 484 ? 15.511 1.185 -37.700 1.00 96.25 484 GLN A O 1
ATOM 3647 N N . VAL A 1 485 ? 16.890 -0.028 -36.401 1.00 98.31 485 VAL A N 1
ATOM 3648 C CA . VAL A 1 485 ? 17.229 1.071 -35.485 1.00 98.31 485 VAL A CA 1
ATOM 3649 C C . VAL A 1 485 ? 17.989 2.155 -36.243 1.00 98.31 485 VAL A C 1
ATOM 3651 O O . VAL A 1 485 ? 17.611 3.323 -36.168 1.00 98.31 485 VAL A O 1
ATOM 3654 N N . ALA A 1 486 ? 18.994 1.765 -37.034 1.00 98.44 486 ALA A N 1
ATOM 3655 C CA . ALA A 1 486 ? 19.758 2.673 -37.883 1.00 98.44 486 ALA A CA 1
ATOM 3656 C C . ALA A 1 486 ? 18.841 3.425 -38.858 1.00 98.44 486 ALA A C 1
ATOM 3658 O O . ALA A 1 486 ? 18.796 4.653 -38.839 1.00 98.44 486 ALA A O 1
ATOM 3659 N N . ALA A 1 487 ? 18.036 2.699 -39.641 1.00 97.62 487 ALA A N 1
ATOM 3660 C CA . ALA A 1 487 ? 17.107 3.299 -40.597 1.00 97.62 487 ALA A CA 1
ATOM 3661 C C . ALA A 1 487 ? 16.109 4.260 -39.927 1.00 97.62 487 ALA A C 1
ATOM 3663 O O . ALA A 1 487 ? 15.854 5.350 -40.442 1.00 97.62 487 ALA A O 1
ATOM 3664 N N . THR A 1 488 ? 15.579 3.881 -38.762 1.00 98.25 488 THR A N 1
ATOM 3665 C CA . THR A 1 488 ? 14.627 4.696 -37.999 1.00 98.25 488 THR A CA 1
ATOM 3666 C C . THR A 1 488 ? 15.268 5.994 -37.524 1.00 98.25 488 THR A C 1
ATOM 3668 O O . THR A 1 488 ? 14.771 7.073 -37.843 1.00 98.25 488 THR A O 1
ATOM 3671 N N . LEU A 1 489 ? 16.385 5.919 -36.794 1.00 98.56 489 LEU A N 1
ATOM 3672 C CA . LEU A 1 489 ? 17.034 7.103 -36.229 1.00 98.56 489 LEU A CA 1
ATOM 3673 C C . LEU A 1 489 ? 17.574 8.028 -37.323 1.00 98.56 489 LEU A C 1
ATOM 3675 O O . LEU A 1 489 ? 17.395 9.242 -37.232 1.00 98.56 489 LEU A O 1
ATOM 3679 N N . THR A 1 490 ? 18.155 7.478 -38.395 1.00 98.56 490 THR A N 1
ATOM 3680 C CA . THR A 1 490 ? 18.571 8.271 -39.560 1.00 98.56 490 THR A CA 1
ATOM 3681 C C . THR A 1 490 ? 17.384 8.982 -40.210 1.00 98.56 490 THR A C 1
ATOM 3683 O O . THR A 1 490 ? 17.514 10.135 -40.612 1.00 98.56 490 THR A O 1
ATOM 3686 N N . SER A 1 491 ? 16.208 8.350 -40.265 1.00 98.00 491 SER A N 1
ATOM 3687 C CA . SER A 1 491 ? 14.990 8.980 -40.781 1.00 98.00 491 SER A CA 1
ATOM 3688 C C . SER A 1 491 ? 14.475 10.106 -39.867 1.00 98.00 491 SER A C 1
ATOM 3690 O O . SER A 1 491 ? 14.155 11.185 -40.370 1.00 98.00 491 SER A O 1
ATOM 3692 N N . PHE A 1 492 ? 14.471 9.940 -38.535 1.00 98.50 492 PHE A N 1
ATOM 3693 C CA . PHE A 1 492 ? 14.157 11.037 -37.598 1.00 98.50 492 PHE A CA 1
ATOM 3694 C C . PHE A 1 492 ? 15.123 12.223 -37.760 1.00 98.50 492 PHE A C 1
ATOM 3696 O O . PHE A 1 492 ? 14.678 13.367 -37.883 1.00 98.50 492 PHE A O 1
ATOM 3703 N N . HIS A 1 493 ? 16.429 11.955 -37.847 1.00 98.38 493 HIS A N 1
ATOM 3704 C CA . HIS A 1 493 ? 17.459 12.982 -38.047 1.00 98.38 493 HIS A CA 1
ATOM 3705 C C . HIS A 1 493 ? 17.313 13.709 -39.391 1.00 98.38 493 HIS A C 1
ATOM 3707 O O . HIS A 1 493 ? 17.326 14.943 -39.434 1.00 98.38 493 HIS A O 1
ATOM 3713 N N . ALA A 1 494 ? 17.083 12.972 -40.483 1.00 97.69 494 ALA A N 1
ATOM 3714 C CA . ALA A 1 494 ? 16.863 13.540 -41.814 1.00 97.69 494 ALA A CA 1
ATOM 3715 C C . ALA A 1 494 ? 15.621 14.446 -41.862 1.00 97.69 494 ALA A C 1
ATOM 3717 O O . ALA A 1 494 ? 15.645 15.494 -42.507 1.00 97.69 494 ALA A O 1
ATOM 3718 N N . ASN A 1 495 ? 14.567 14.086 -41.121 1.00 97.19 495 ASN A N 1
ATOM 3719 C CA . ASN A 1 495 ? 13.347 14.885 -40.969 1.00 97.19 495 ASN A CA 1
ATOM 3720 C C . ASN A 1 495 ? 13.465 15.997 -39.914 1.00 97.19 495 ASN A C 1
ATOM 3722 O O . ASN A 1 495 ? 12.474 16.665 -39.626 1.00 97.19 495 ASN A O 1
ATOM 3726 N N . LYS A 1 496 ? 14.657 16.212 -39.338 1.00 96.69 496 LYS A N 1
ATOM 3727 C CA . LYS A 1 496 ? 14.913 17.229 -38.308 1.00 96.69 496 LYS A CA 1
ATOM 3728 C C . LYS A 1 496 ? 13.969 17.095 -37.112 1.00 96.69 496 LYS A C 1
ATOM 3730 O O . LYS A 1 496 ? 13.510 18.106 -36.587 1.00 96.69 496 LYS A O 1
ATOM 3735 N N . LYS A 1 497 ? 13.695 15.867 -36.679 1.00 97.94 497 LYS A N 1
ATOM 3736 C CA . LYS A 1 497 ? 12.886 15.574 -35.492 1.00 97.94 497 LYS A CA 1
ATOM 3737 C C . LYS A 1 497 ? 13.790 15.272 -34.291 1.00 97.94 497 LYS A C 1
ATOM 3739 O O . LYS A 1 497 ? 14.811 14.612 -34.492 1.00 97.94 497 LYS A O 1
ATOM 3744 N N . PRO A 1 498 ? 13.455 15.734 -33.072 1.00 98.44 498 PRO A N 1
ATOM 3745 C CA . PRO A 1 498 ? 14.300 15.528 -31.899 1.00 98.44 498 PRO A CA 1
ATOM 3746 C C . PRO A 1 498 ? 14.553 14.050 -31.574 1.00 98.44 498 PRO A C 1
ATOM 3748 O O . PRO A 1 498 ? 13.641 13.219 -31.642 1.00 98.44 498 PRO A O 1
ATOM 3751 N N . ILE A 1 499 ? 15.793 13.745 -31.183 1.00 98.81 499 ILE A N 1
ATOM 3752 C CA . ILE A 1 499 ? 16.236 12.416 -30.743 1.00 98.81 499 ILE A CA 1
ATOM 3753 C C . ILE A 1 499 ? 16.768 12.520 -29.310 1.00 98.81 499 ILE A C 1
ATOM 3755 O O . ILE A 1 499 ? 17.735 13.233 -29.058 1.00 98.81 499 ILE A O 1
ATOM 3759 N N . GLY A 1 500 ? 16.163 11.793 -28.372 1.00 98.81 500 GLY A N 1
ATOM 3760 C CA . GLY A 1 500 ? 16.641 11.663 -26.994 1.00 98.81 500 GLY A CA 1
ATOM 3761 C C . GLY A 1 500 ? 17.431 10.371 -26.781 1.00 98.81 500 GLY A C 1
ATOM 3762 O O . GLY A 1 500 ? 16.915 9.292 -27.065 1.00 98.81 500 GLY A O 1
ATOM 3763 N N . LEU A 1 501 ? 18.652 10.457 -26.253 1.00 98.75 501 LEU A N 1
ATOM 3764 C CA . LEU A 1 501 ? 19.527 9.309 -25.978 1.00 98.75 501 LEU A CA 1
ATOM 3765 C C . LEU A 1 501 ? 20.021 9.364 -24.529 1.00 98.75 501 LEU A C 1
ATOM 3767 O O . LEU A 1 501 ? 20.682 10.321 -24.145 1.00 98.75 501 LEU A O 1
ATOM 3771 N N . MET A 1 502 ? 19.741 8.351 -23.715 1.00 97.50 502 MET A N 1
ATOM 3772 C CA . MET A 1 502 ? 20.183 8.337 -22.313 1.00 97.50 502 MET A CA 1
ATOM 3773 C C . MET A 1 502 ? 21.054 7.132 -21.983 1.00 97.50 502 MET A C 1
ATOM 3775 O O . MET A 1 502 ? 20.995 6.094 -22.648 1.00 97.50 502 MET A O 1
ATOM 3779 N N . CYS A 1 503 ? 21.861 7.295 -20.939 1.00 96.62 503 CYS A N 1
ATOM 3780 C CA . CYS A 1 503 ? 22.806 6.296 -20.472 1.00 96.62 503 CYS A CA 1
ATOM 3781 C C . CYS A 1 503 ? 23.749 5.858 -21.592 1.00 96.62 503 CYS A C 1
ATOM 3783 O O . CYS A 1 503 ? 24.433 6.709 -22.140 1.00 96.62 503 CYS A O 1
ATOM 3785 N N . ILE A 1 504 ? 23.798 4.579 -21.962 1.00 97.75 504 ILE A N 1
ATOM 3786 C CA . ILE A 1 504 ? 24.715 4.076 -22.991 1.00 97.75 504 ILE A CA 1
ATOM 3787 C C . ILE A 1 504 ? 24.197 4.306 -24.421 1.00 97.75 504 ILE A C 1
ATOM 3789 O O . ILE A 1 504 ? 24.966 4.209 -25.372 1.00 97.75 504 ILE A O 1
ATOM 3793 N N . ALA A 1 505 ? 22.919 4.658 -24.611 1.00 98.31 505 ALA A N 1
ATOM 3794 C CA . ALA A 1 505 ? 22.326 4.871 -25.937 1.00 98.31 505 ALA A CA 1
ATOM 3795 C C . ALA A 1 505 ? 23.028 5.926 -26.834 1.00 98.31 505 ALA A C 1
ATOM 3797 O O . ALA A 1 505 ? 22.988 5.755 -28.056 1.00 98.31 505 ALA A O 1
ATOM 3798 N N . PRO A 1 506 ? 23.710 6.973 -26.317 1.00 98.50 506 PRO A N 1
ATOM 3799 C CA . PRO A 1 506 ? 24.486 7.908 -27.131 1.00 98.50 506 PRO A CA 1
ATOM 3800 C C . PRO A 1 506 ? 25.528 7.257 -28.050 1.00 98.50 506 PRO A C 1
ATOM 3802 O O . PRO A 1 506 ? 25.787 7.801 -29.120 1.00 98.50 506 PRO A O 1
ATOM 3805 N N . VAL A 1 507 ? 26.062 6.068 -27.734 1.00 97.81 507 VAL A N 1
ATOM 3806 C CA . VAL A 1 507 ? 27.002 5.365 -28.638 1.00 97.81 507 VAL A CA 1
ATOM 3807 C C . VAL A 1 507 ? 26.369 5.026 -29.997 1.00 97.81 507 VAL A C 1
ATOM 3809 O O . VAL A 1 507 ? 27.048 5.049 -31.021 1.00 97.81 507 VAL A O 1
ATOM 3812 N N . ILE A 1 508 ? 25.050 4.794 -30.034 1.00 98.56 508 ILE A N 1
ATOM 3813 C CA . ILE A 1 508 ? 24.288 4.590 -31.276 1.00 98.56 508 ILE A CA 1
ATOM 3814 C C . ILE A 1 508 ? 24.238 5.895 -32.077 1.00 98.56 508 ILE A C 1
ATOM 3816 O O . ILE A 1 508 ? 24.472 5.890 -33.284 1.00 98.56 508 ILE A O 1
ATOM 3820 N N . GLY A 1 509 ? 23.968 7.020 -31.407 1.00 97.75 509 GLY A N 1
ATOM 3821 C CA . GLY A 1 509 ? 23.961 8.343 -32.034 1.00 97.75 509 GLY A CA 1
ATOM 3822 C C . GLY A 1 509 ? 25.322 8.712 -32.623 1.00 97.75 509 GLY A C 1
ATOM 3823 O O . GLY A 1 509 ? 25.383 9.216 -33.739 1.00 97.75 509 GLY A O 1
ATOM 3824 N N . ALA A 1 510 ? 26.407 8.389 -31.917 1.00 97.81 510 ALA A N 1
ATOM 3825 C CA . ALA A 1 510 ? 27.772 8.629 -32.375 1.00 97.81 510 ALA A CA 1
ATOM 3826 C C . ALA A 1 510 ? 28.097 7.884 -33.677 1.00 97.81 510 ALA A C 1
ATOM 3828 O O . ALA A 1 510 ? 28.679 8.460 -34.590 1.00 97.81 510 ALA A O 1
ATOM 3829 N N . ASN A 1 511 ? 27.680 6.617 -33.776 1.00 98.06 511 ASN A N 1
ATOM 3830 C CA . ASN A 1 511 ? 27.891 5.798 -34.967 1.00 98.06 511 ASN A CA 1
ATOM 3831 C C . ASN A 1 511 ? 27.102 6.314 -36.183 1.00 98.06 511 ASN A C 1
ATOM 3833 O O . ASN A 1 511 ? 27.622 6.337 -37.297 1.00 98.06 511 ASN A O 1
ATOM 3837 N N . LEU A 1 512 ? 25.848 6.727 -35.973 1.00 98.12 512 LEU A N 1
ATOM 3838 C CA . LEU A 1 512 ? 24.952 7.145 -37.056 1.00 98.12 512 LEU A CA 1
ATOM 3839 C C . LEU A 1 512 ? 25.160 8.598 -37.498 1.00 98.12 512 LEU A C 1
ATOM 3841 O O . LEU A 1 512 ? 24.874 8.925 -38.651 1.00 98.12 512 LEU A O 1
ATOM 3845 N N . PHE A 1 513 ? 25.633 9.468 -36.601 1.00 97.75 513 PHE A N 1
ATOM 3846 C CA . PHE A 1 513 ? 25.717 10.912 -36.825 1.00 97.75 513 PHE A CA 1
ATOM 3847 C C . PHE A 1 513 ? 27.119 11.453 -36.507 1.00 97.75 513 PHE A C 1
ATOM 3849 O O . PHE A 1 513 ? 27.317 12.104 -35.476 1.00 97.75 513 PHE A O 1
ATOM 3856 N N . PRO A 1 514 ? 28.104 11.234 -37.398 1.00 94.06 514 PRO A N 1
ATOM 3857 C CA . PRO A 1 514 ? 29.419 11.852 -37.270 1.00 94.06 514 PRO A CA 1
ATOM 3858 C C . PRO A 1 514 ? 29.308 13.371 -37.073 1.00 94.06 514 PRO A C 1
ATOM 3860 O O . PRO A 1 514 ? 28.575 14.055 -37.788 1.00 94.06 514 PRO A O 1
ATOM 3863 N N . GLY A 1 515 ? 30.039 13.898 -36.097 1.00 94.75 515 GLY A N 1
ATOM 3864 C CA . GLY A 1 515 ? 30.024 15.303 -35.694 1.00 94.75 515 GLY A CA 1
ATOM 3865 C C . GLY A 1 515 ? 28.949 15.676 -34.668 1.00 94.75 515 GLY A C 1
ATOM 3866 O O . GLY A 1 515 ? 28.934 16.826 -34.231 1.00 94.75 515 GLY A O 1
ATOM 3867 N N . ALA A 1 516 ? 28.070 14.751 -34.264 1.00 97.50 516 ALA A N 1
ATOM 3868 C CA . ALA A 1 516 ? 27.105 15.005 -33.196 1.00 97.50 516 ALA A CA 1
ATOM 3869 C C . ALA A 1 516 ? 27.796 15.227 -31.844 1.00 97.50 516 ALA A C 1
ATOM 3871 O O . ALA A 1 516 ? 28.769 14.549 -31.511 1.00 97.50 516 ALA A O 1
ATOM 3872 N N . GLN A 1 517 ? 27.270 16.160 -31.053 1.00 98.44 517 GLN A N 1
ATOM 3873 C CA . GLN A 1 517 ? 27.702 16.385 -29.675 1.00 98.44 517 GLN A CA 1
ATOM 3874 C C . GLN A 1 517 ? 26.860 15.537 -28.721 1.00 98.44 517 GLN A C 1
ATOM 3876 O O . GLN A 1 517 ? 25.630 15.593 -28.743 1.00 98.44 517 GLN A O 1
ATOM 3881 N N . LEU A 1 518 ? 27.520 14.741 -27.881 1.00 98.25 518 LEU A N 1
ATOM 3882 C CA . LEU A 1 518 ? 26.886 13.751 -27.011 1.00 98.25 518 LEU A CA 1
ATOM 3883 C C . LEU A 1 518 ? 27.507 13.772 -25.613 1.00 98.25 518 LEU A C 1
ATOM 3885 O O . LEU A 1 518 ? 28.691 14.065 -25.457 1.00 98.25 518 LEU A O 1
ATOM 3889 N N . THR A 1 519 ? 26.724 13.430 -24.591 1.00 98.19 519 THR A N 1
ATOM 3890 C CA . THR A 1 519 ? 27.238 13.212 -23.237 1.00 98.19 519 THR A CA 1
ATOM 3891 C C . THR A 1 519 ? 26.906 11.817 -22.726 1.00 98.19 519 THR A C 1
ATOM 3893 O O . THR A 1 519 ? 25.806 11.309 -22.935 1.00 98.19 519 THR A O 1
ATOM 3896 N N . LEU A 1 520 ? 27.876 11.222 -22.035 1.00 95.88 520 LEU A N 1
ATOM 3897 C CA . LEU A 1 520 ? 27.712 10.055 -21.164 1.00 95.88 520 LEU A CA 1
ATOM 3898 C C . LEU A 1 520 ? 27.958 10.438 -19.692 1.00 95.88 520 LEU A C 1
ATOM 3900 O O . LEU A 1 520 ? 28.008 9.571 -18.829 1.00 95.88 520 LEU A O 1
ATOM 3904 N N . GLY A 1 521 ? 28.153 11.727 -19.404 1.00 95.69 521 GLY A N 1
ATOM 3905 C CA . GLY A 1 521 ? 28.711 12.221 -18.150 1.00 95.69 521 GLY A CA 1
ATOM 3906 C C . GLY A 1 521 ? 30.229 12.406 -18.212 1.00 95.69 521 GLY A C 1
ATOM 3907 O O . GLY A 1 521 ? 30.797 12.557 -19.297 1.00 95.69 521 GLY A O 1
ATOM 3908 N N . HIS A 1 522 ? 30.902 12.403 -17.062 1.00 94.19 522 HIS A N 1
ATOM 3909 C CA . HIS A 1 522 ? 32.365 12.517 -17.011 1.00 94.19 522 HIS A CA 1
ATOM 3910 C C . HIS A 1 522 ? 33.065 11.236 -17.481 1.00 94.19 522 HIS A C 1
ATOM 3912 O O . HIS A 1 522 ? 32.578 10.127 -17.253 1.00 94.19 522 HIS A O 1
ATOM 3918 N N . ARG A 1 523 ? 34.247 11.371 -18.099 1.00 88.88 523 ARG A N 1
ATOM 3919 C CA . ARG A 1 523 ? 35.081 10.229 -18.516 1.00 88.88 523 ARG A CA 1
ATOM 3920 C C . ARG A 1 523 ? 35.688 9.483 -17.338 1.00 88.88 523 ARG A C 1
ATOM 3922 O O . ARG A 1 523 ? 35.822 8.263 -17.387 1.00 88.88 523 ARG A O 1
ATOM 3929 N N . THR A 1 524 ? 36.096 10.221 -16.309 1.00 79.94 524 THR A N 1
ATOM 3930 C CA . THR A 1 524 ? 36.849 9.692 -15.169 1.00 79.94 524 THR A CA 1
ATOM 3931 C C . THR A 1 524 ? 36.346 10.280 -13.860 1.00 79.94 524 THR A C 1
ATOM 3933 O O . THR A 1 524 ? 36.066 11.473 -13.783 1.00 79.94 524 THR A O 1
ATOM 3936 N N . GLY A 1 525 ? 36.300 9.468 -12.808 1.00 77.38 525 GLY A N 1
ATOM 3937 C CA . GLY A 1 525 ? 35.960 9.898 -11.454 1.00 77.38 525 GLY A CA 1
ATOM 3938 C C . GLY A 1 525 ? 35.557 8.708 -10.588 1.00 77.38 525 GLY A C 1
ATOM 3939 O O . GLY A 1 525 ? 35.318 7.621 -11.101 1.00 77.38 525 GLY A O 1
ATOM 3940 N N . ALA A 1 526 ? 35.461 8.900 -9.270 1.00 69.50 526 ALA A N 1
ATOM 3941 C CA . ALA A 1 526 ? 35.147 7.810 -8.334 1.00 69.50 526 ALA A CA 1
ATOM 3942 C C . ALA A 1 526 ? 33.778 7.139 -8.583 1.00 69.50 526 ALA A C 1
ATOM 3944 O O . ALA A 1 526 ? 33.578 6.005 -8.163 1.00 69.50 526 ALA A O 1
ATOM 3945 N N . ALA A 1 527 ? 32.861 7.833 -9.262 1.00 80.19 527 ALA A N 1
ATOM 3946 C CA . ALA A 1 527 ? 31.524 7.355 -9.623 1.00 80.19 527 ALA A CA 1
ATOM 3947 C C . ALA A 1 527 ? 31.268 7.398 -11.145 1.00 80.19 527 ALA A C 1
ATOM 3949 O O . ALA A 1 527 ? 30.118 7.378 -11.580 1.00 80.19 527 ALA A O 1
ATOM 3950 N N . TRP A 1 528 ? 32.336 7.514 -11.943 1.00 85.25 528 TRP A N 1
ATOM 3951 C CA . TRP A 1 528 ? 32.271 7.647 -13.395 1.00 85.25 528 TRP A CA 1
ATOM 3952 C C . TRP A 1 528 ? 33.233 6.660 -14.053 1.00 85.25 528 TRP A C 1
ATOM 3954 O O . TRP A 1 528 ? 34.455 6.811 -13.961 1.00 85.25 528 TRP A O 1
ATOM 3964 N N . SER A 1 529 ? 32.676 5.670 -14.745 1.00 75.88 529 SER A N 1
ATOM 3965 C CA . SER A 1 529 ? 33.413 4.592 -15.413 1.00 75.88 529 SER A CA 1
ATOM 3966 C C . SER A 1 529 ? 33.280 4.645 -16.946 1.00 75.88 529 SER A C 1
ATOM 3968 O O . SER A 1 529 ? 33.410 3.638 -17.641 1.00 75.88 529 SER A O 1
ATOM 3970 N N . ASN A 1 530 ? 33.077 5.848 -17.500 1.00 84.56 530 ASN A N 1
ATOM 3971 C CA . ASN A 1 530 ? 32.644 6.036 -18.891 1.00 84.56 530 ASN A CA 1
ATOM 3972 C C . ASN A 1 530 ? 33.772 6.232 -19.905 1.00 84.56 530 ASN A C 1
ATOM 3974 O O . ASN A 1 530 ? 33.494 6.271 -21.101 1.00 84.56 530 ASN A O 1
ATOM 3978 N N . GLY A 1 531 ? 35.029 6.357 -19.464 1.00 81.50 531 GLY A N 1
ATOM 3979 C CA . GLY A 1 531 ? 36.167 6.704 -20.324 1.00 81.50 531 GLY A CA 1
ATOM 3980 C C . GLY A 1 531 ? 36.241 5.874 -21.607 1.00 81.50 531 GLY A C 1
ATOM 3981 O O . GLY A 1 531 ? 36.274 6.437 -22.694 1.00 81.50 531 GLY A O 1
ATOM 3982 N N . GLY A 1 532 ? 36.128 4.545 -21.505 1.00 86.50 532 GLY A N 1
ATOM 3983 C CA . GLY A 1 532 ? 36.170 3.668 -22.681 1.00 86.50 532 GLY A CA 1
ATOM 3984 C C . GLY A 1 532 ? 35.015 3.879 -23.669 1.00 86.50 532 GLY A C 1
ATOM 3985 O O . GLY A 1 532 ? 35.213 3.758 -24.877 1.00 86.50 532 GLY A O 1
ATOM 3986 N N . ALA A 1 533 ? 33.817 4.222 -23.185 1.00 91.50 533 ALA A N 1
ATOM 3987 C CA . ALA A 1 533 ? 32.680 4.515 -24.052 1.00 91.50 533 ALA A CA 1
ATOM 3988 C C . ALA A 1 533 ? 32.789 5.902 -24.695 1.00 91.50 533 ALA A C 1
ATOM 3990 O O . ALA A 1 533 ? 32.514 6.048 -25.885 1.00 91.50 533 ALA A O 1
ATOM 3991 N N . SER A 1 534 ? 33.265 6.895 -23.945 1.00 93.00 534 SER A N 1
ATOM 3992 C CA . SER A 1 534 ? 33.544 8.236 -24.457 1.00 93.00 534 SER A CA 1
ATOM 3993 C C . SER A 1 534 ? 34.627 8.225 -25.540 1.00 93.00 534 SER A C 1
ATOM 3995 O O . SER A 1 534 ? 34.437 8.809 -26.604 1.00 93.00 534 SER A O 1
ATOM 3997 N N . ASP A 1 535 ? 35.722 7.496 -25.325 1.00 92.44 535 ASP A N 1
ATOM 3998 C CA . ASP A 1 535 ? 36.800 7.375 -26.311 1.00 92.44 535 ASP A CA 1
ATOM 3999 C C . ASP A 1 535 ? 36.310 6.674 -27.590 1.00 92.44 535 ASP A C 1
ATOM 4001 O O . ASP A 1 535 ? 36.696 7.031 -28.706 1.00 92.44 535 ASP A O 1
ATOM 4005 N N . ALA A 1 536 ? 35.403 5.700 -27.452 1.00 93.94 536 ALA A N 1
ATOM 4006 C CA . ALA A 1 536 ? 34.782 5.050 -28.599 1.00 93.94 536 ALA A CA 1
ATOM 4007 C C . ALA A 1 536 ? 33.845 5.988 -29.382 1.00 93.94 536 ALA A C 1
ATOM 4009 O O . ALA A 1 536 ? 33.834 5.927 -30.611 1.00 93.94 536 ALA A O 1
ATOM 4010 N N . ILE A 1 537 ? 33.096 6.870 -28.704 1.00 96.44 537 ILE A N 1
ATOM 4011 C CA . ILE A 1 537 ? 32.279 7.913 -29.352 1.00 96.44 537 ILE A CA 1
ATOM 4012 C C . ILE A 1 537 ? 33.158 8.836 -30.207 1.00 96.44 537 ILE A C 1
ATOM 4014 O O . ILE A 1 537 ? 32.817 9.116 -31.357 1.00 96.44 537 ILE A O 1
ATOM 4018 N N . GLU A 1 538 ? 34.315 9.253 -29.695 1.00 95.69 538 GLU A N 1
ATOM 4019 C CA . GLU A 1 538 ? 35.247 10.106 -30.445 1.00 95.69 538 GLU A CA 1
ATOM 4020 C C . GLU A 1 538 ? 35.888 9.388 -31.629 1.00 95.69 538 GLU A C 1
ATOM 4022 O O . GLU A 1 538 ? 36.022 9.964 -32.710 1.00 95.69 538 GLU A O 1
ATOM 4027 N N . ALA A 1 539 ? 36.218 8.105 -31.473 1.00 95.25 539 ALA A N 1
ATOM 4028 C CA . ALA A 1 539 ? 36.710 7.281 -32.573 1.00 95.25 539 ALA A CA 1
ATOM 4029 C C . ALA A 1 539 ? 35.675 7.109 -33.707 1.00 95.25 539 ALA A C 1
ATOM 4031 O O . ALA A 1 539 ? 36.058 6.838 -34.846 1.00 95.25 539 ALA A O 1
ATOM 4032 N N . MET A 1 540 ? 34.382 7.305 -33.421 1.00 96.94 540 MET A N 1
ATOM 4033 C CA . MET A 1 540 ? 33.294 7.352 -34.410 1.00 96.94 540 MET A CA 1
ATOM 4034 C C . MET A 1 540 ? 33.063 8.762 -34.994 1.00 96.94 540 MET A C 1
ATOM 4036 O O . MET A 1 540 ? 32.095 8.985 -35.717 1.00 96.94 540 MET A O 1
ATOM 4040 N N . ASN A 1 541 ? 33.984 9.704 -34.749 1.00 95.25 541 ASN A N 1
ATOM 4041 C CA . ASN A 1 541 ? 33.944 11.108 -35.177 1.00 95.25 541 ASN A CA 1
ATOM 4042 C C . ASN A 1 541 ? 32.804 11.940 -34.567 1.00 95.25 541 ASN A C 1
ATOM 4044 O O . ASN A 1 541 ? 32.433 12.963 -35.139 1.00 95.25 541 ASN A O 1
ATOM 4048 N N . ALA A 1 542 ? 32.243 11.538 -33.428 1.00 97.12 542 ALA A N 1
ATOM 4049 C CA . ALA A 1 542 ? 31.348 12.379 -32.632 1.00 97.12 542 ALA A CA 1
ATOM 4050 C C . ALA A 1 542 ? 32.128 13.104 -31.521 1.00 97.12 542 ALA A C 1
ATOM 4052 O O . ALA A 1 542 ? 33.282 12.787 -31.243 1.00 97.12 542 ALA A O 1
ATOM 4053 N N . VAL A 1 543 ? 31.518 14.109 -30.896 1.00 97.50 543 VAL A N 1
ATOM 4054 C CA . VAL A 1 543 ? 32.160 14.934 -29.863 1.00 97.50 543 VAL A CA 1
ATOM 4055 C C . VAL A 1 543 ? 31.557 14.602 -28.506 1.00 97.50 543 VAL A C 1
ATOM 4057 O O . VAL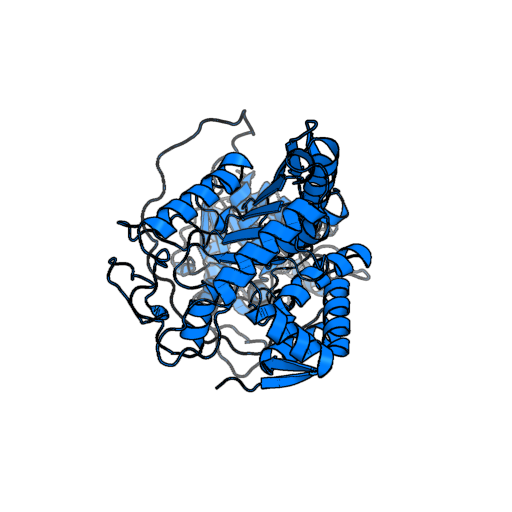 A 1 543 ? 30.351 14.752 -28.314 1.00 97.50 543 VAL A O 1
ATOM 4060 N N . VAL A 1 544 ? 32.391 14.194 -27.548 1.00 97.44 544 VAL A N 1
ATOM 4061 C CA . VAL A 1 544 ? 31.951 13.987 -26.163 1.00 97.44 544 VAL A CA 1
ATOM 4062 C C . VAL A 1 544 ? 32.061 15.287 -25.382 1.00 97.44 544 VAL A C 1
ATOM 4064 O O . VAL A 1 544 ? 33.146 15.855 -25.256 1.00 97.44 544 VAL A O 1
ATOM 4067 N N . VAL A 1 545 ? 30.948 15.723 -24.800 1.00 97.94 545 VAL A N 1
ATOM 4068 C CA . VAL A 1 545 ? 30.904 16.845 -23.858 1.00 97.94 545 VAL A CA 1
ATOM 4069 C C . VAL A 1 545 ? 30.606 16.292 -22.470 1.00 97.94 545 VAL A C 1
ATOM 4071 O O . VAL A 1 545 ? 29.562 15.675 -22.254 1.00 97.94 545 VAL A O 1
ATOM 4074 N N . GLU A 1 546 ? 31.521 16.491 -21.524 1.00 96.69 546 GLU A N 1
ATOM 4075 C CA . GLU A 1 546 ? 31.307 16.056 -20.143 1.00 96.69 546 GLU A CA 1
ATOM 4076 C C . GLU A 1 546 ? 30.219 16.895 -19.471 1.00 96.69 546 GLU A C 1
ATOM 4078 O O . GLU A 1 546 ? 30.159 18.114 -19.648 1.00 96.69 546 GLU A O 1
ATOM 4083 N N . LYS A 1 547 ? 29.358 16.214 -18.717 1.00 97.19 547 LYS A N 1
ATOM 4084 C CA . LYS A 1 547 ? 28.236 16.784 -17.977 1.00 97.19 547 LYS A CA 1
ATOM 4085 C C . LYS A 1 547 ? 28.140 16.136 -16.603 1.00 97.19 547 LYS A C 1
ATOM 4087 O O . LYS A 1 547 ? 28.423 14.944 -16.468 1.00 97.19 547 LYS A O 1
ATOM 4092 N N . ASP A 1 548 ? 27.722 16.909 -15.610 1.00 95.50 548 ASP A N 1
ATOM 4093 C CA . ASP A 1 548 ? 27.427 16.373 -14.286 1.00 95.50 548 ASP A CA 1
ATOM 4094 C C . ASP A 1 548 ? 26.180 15.471 -14.314 1.00 95.50 548 ASP A C 1
ATOM 4096 O O . ASP A 1 548 ? 25.382 15.481 -15.253 1.00 95.50 548 ASP A O 1
ATOM 4100 N N . SER A 1 549 ? 26.003 14.661 -13.266 1.00 91.75 549 SER A N 1
ATOM 4101 C CA . SER A 1 549 ? 24.928 13.654 -13.187 1.00 91.75 549 SER A CA 1
ATOM 4102 C C . SER A 1 549 ? 23.508 14.229 -13.250 1.00 91.75 549 SER A C 1
ATOM 4104 O O . SER A 1 549 ? 22.564 13.513 -13.578 1.00 91.75 549 SER A O 1
ATOM 4106 N N . ASP A 1 550 ? 23.341 15.517 -12.953 1.00 94.25 550 ASP A N 1
ATOM 4107 C CA . ASP A 1 550 ? 22.071 16.228 -13.028 1.00 94.25 550 ASP A CA 1
ATOM 4108 C C . ASP A 1 550 ? 21.957 17.106 -14.284 1.00 94.25 550 ASP A C 1
ATOM 4110 O O . ASP A 1 550 ? 20.934 17.760 -14.474 1.00 94.25 550 ASP A O 1
ATOM 4114 N N . GLU A 1 551 ? 22.939 17.106 -15.180 1.00 97.44 551 GLU A N 1
ATOM 4115 C CA . GLU A 1 551 ? 22.924 17.885 -16.415 1.00 97.44 551 GLU A CA 1
ATOM 4116 C C . GLU A 1 551 ? 22.549 17.046 -17.649 1.00 97.44 551 GLU A C 1
ATOM 4118 O O . GLU A 1 551 ? 22.653 15.819 -17.675 1.00 97.44 551 GLU A O 1
ATOM 4123 N N . ILE A 1 552 ? 22.133 17.738 -18.712 1.00 98.56 552 ILE A N 1
ATOM 4124 C CA . ILE A 1 552 ? 21.923 17.171 -20.049 1.00 98.56 552 ILE A CA 1
ATOM 4125 C C . ILE A 1 552 ? 22.743 17.953 -21.076 1.00 98.56 552 ILE A C 1
ATOM 4127 O O . ILE A 1 552 ? 23.133 19.101 -20.841 1.00 98.56 552 ILE A O 1
ATOM 4131 N N . LEU A 1 553 ? 22.965 17.355 -22.241 1.00 98.56 553 LEU A N 1
ATOM 4132 C CA . LEU A 1 553 ? 23.548 18.022 -23.397 1.00 98.56 553 LEU A CA 1
ATOM 4133 C C . LEU A 1 553 ? 22.520 18.138 -24.520 1.00 98.56 553 LEU A C 1
ATOM 4135 O O . LEU A 1 553 ? 21.840 17.167 -24.842 1.00 98.56 553 LEU A O 1
ATOM 4139 N N . VAL A 1 554 ? 22.466 19.312 -25.149 1.00 98.56 554 VAL A N 1
ATOM 4140 C CA . VAL A 1 554 ? 21.605 19.601 -26.300 1.00 98.56 554 VAL A CA 1
ATOM 4141 C C . VAL A 1 554 ? 22.477 19.954 -27.499 1.00 98.56 554 VAL A C 1
ATOM 4143 O O . VAL A 1 554 ? 23.065 21.034 -27.553 1.00 98.56 554 VAL A O 1
ATOM 4146 N N . ASP A 1 555 ? 22.541 19.065 -28.484 1.00 98.19 555 ASP A N 1
ATOM 4147 C CA . ASP A 1 555 ? 23.088 19.366 -29.803 1.00 98.19 555 ASP A CA 1
ATOM 4148 C C . ASP A 1 555 ? 21.980 19.949 -30.683 1.00 98.19 555 ASP A C 1
ATOM 4150 O O . ASP A 1 555 ? 21.250 19.234 -31.374 1.00 98.19 555 ASP A O 1
ATOM 4154 N N . ALA A 1 556 ? 21.856 21.276 -30.665 1.00 95.69 556 ALA A N 1
ATOM 4155 C CA . ALA A 1 556 ? 20.850 21.988 -31.449 1.00 95.69 556 ALA A CA 1
ATOM 4156 C C . ALA A 1 556 ? 21.011 21.790 -32.971 1.00 95.69 556 ALA A C 1
ATOM 4158 O O . ALA A 1 556 ? 20.027 21.886 -33.704 1.00 95.69 556 ALA A O 1
ATOM 4159 N N . THR A 1 557 ? 22.223 21.488 -33.455 1.00 95.12 557 THR A N 1
ATOM 4160 C CA . THR A 1 557 ? 22.493 21.312 -34.894 1.00 95.12 557 THR A CA 1
ATOM 4161 C C . THR A 1 557 ? 21.900 20.003 -35.399 1.00 95.12 557 THR A C 1
ATOM 4163 O O . THR A 1 557 ? 21.252 19.964 -36.449 1.00 95.12 557 THR A O 1
ATOM 4166 N N . ASN A 1 558 ? 22.097 18.931 -34.632 1.00 96.31 558 ASN A N 1
ATOM 4167 C CA . ASN A 1 558 ? 21.587 17.602 -34.963 1.00 96.31 558 ASN A CA 1
ATOM 4168 C C . ASN A 1 558 ? 20.216 17.302 -34.341 1.00 96.31 558 ASN A C 1
ATOM 4170 O O . ASN A 1 558 ? 19.621 16.277 -34.665 1.00 96.31 558 ASN A O 1
ATOM 4174 N N . LYS A 1 559 ? 19.707 18.199 -33.487 1.00 97.88 559 LYS A N 1
ATOM 4175 C CA . LYS A 1 559 ? 18.515 18.017 -32.648 1.00 97.88 559 LYS A CA 1
ATOM 4176 C C . LYS A 1 559 ? 18.586 16.755 -31.784 1.00 97.88 559 LYS A C 1
ATOM 4178 O O . LYS A 1 559 ? 17.620 16.000 -31.681 1.00 97.88 559 LYS A O 1
ATOM 4183 N N . ILE A 1 560 ? 19.743 16.531 -31.168 1.00 98.62 560 ILE A N 1
ATOM 4184 C CA . ILE A 1 560 ? 19.972 15.393 -30.278 1.00 98.62 560 ILE A CA 1
ATOM 4185 C C . ILE A 1 560 ? 20.089 15.906 -28.847 1.00 98.62 560 ILE A C 1
ATOM 4187 O O . ILE A 1 560 ? 20.854 16.827 -28.574 1.00 98.62 560 ILE A O 1
ATOM 4191 N N . VAL A 1 561 ? 19.344 15.294 -27.932 1.00 98.75 561 VAL A N 1
ATOM 4192 C CA . VAL A 1 561 ? 19.460 15.526 -26.492 1.00 98.75 561 VAL A CA 1
ATOM 4193 C C . VAL A 1 561 ? 20.031 14.268 -25.861 1.00 98.75 561 VAL A C 1
ATOM 4195 O O . VAL A 1 561 ? 19.524 13.173 -26.104 1.00 98.75 561 VAL A O 1
ATOM 4198 N N . SER A 1 562 ? 21.080 14.408 -25.053 1.00 98.75 562 SER A N 1
ATOM 4199 C CA . SER A 1 562 ? 21.668 13.280 -24.331 1.00 98.75 562 SER A CA 1
ATOM 4200 C C . SER A 1 562 ? 21.820 13.531 -22.840 1.00 98.75 562 SER A C 1
ATOM 4202 O O . SER A 1 562 ? 21.984 14.673 -22.410 1.00 98.75 562 SER A O 1
ATOM 4204 N N . ALA A 1 563 ? 21.717 12.460 -22.054 1.00 98.25 563 ALA A N 1
ATOM 4205 C CA . ALA A 1 563 ? 21.758 12.518 -20.598 1.00 98.25 563 ALA A CA 1
ATOM 4206 C C . ALA A 1 563 ? 22.576 11.353 -20.012 1.00 98.25 563 ALA A C 1
ATOM 4208 O O . ALA A 1 563 ? 22.419 10.221 -20.487 1.00 98.25 563 ALA A O 1
ATOM 4209 N N . PRO A 1 564 ? 23.404 11.592 -18.975 1.00 96.62 564 PRO A N 1
ATOM 4210 C CA . PRO A 1 564 ? 24.228 10.548 -18.368 1.00 96.62 564 PRO A CA 1
ATOM 4211 C C . PRO A 1 564 ? 23.415 9.401 -17.754 1.00 96.62 564 PRO A C 1
ATOM 4213 O O . PRO A 1 564 ? 23.795 8.244 -17.910 1.00 96.62 564 PRO A O 1
ATOM 4216 N N . ALA A 1 565 ? 22.289 9.694 -17.091 1.00 96.25 565 ALA A N 1
ATOM 4217 C CA . ALA A 1 565 ? 21.461 8.707 -16.391 1.00 96.25 565 ALA A CA 1
ATOM 4218 C C . ALA A 1 565 ? 22.314 7.697 -15.578 1.00 96.25 565 ALA A C 1
ATOM 4220 O O . ALA A 1 565 ? 23.204 8.125 -14.838 1.00 96.25 565 ALA A O 1
ATOM 4221 N N . TYR A 1 566 ? 22.098 6.379 -15.697 1.00 95.62 566 TYR A N 1
ATOM 4222 C CA . TYR A 1 566 ? 22.881 5.387 -14.938 1.00 95.62 566 TYR A CA 1
ATOM 4223 C C . TYR A 1 566 ? 24.334 5.194 -15.399 1.00 95.62 566 TYR A C 1
ATOM 4225 O O . TYR A 1 566 ? 25.025 4.344 -14.851 1.00 95.62 566 TYR A O 1
ATOM 4233 N N . MET A 1 567 ? 24.851 6.000 -16.334 1.00 93.75 567 MET A N 1
ATOM 4234 C CA . MET A 1 567 ? 26.309 6.096 -16.535 1.00 93.75 567 MET A CA 1
ATOM 4235 C C . MET A 1 567 ? 27.011 6.756 -15.333 1.00 93.75 567 MET A C 1
ATOM 4237 O O . MET A 1 567 ? 28.239 6.779 -15.268 1.00 93.75 567 MET A O 1
ATOM 4241 N N . TYR A 1 568 ? 26.242 7.317 -14.391 1.00 93.62 568 TYR A N 1
ATOM 4242 C CA . TYR A 1 568 ? 26.708 7.715 -13.068 1.00 93.62 568 TYR A CA 1
ATOM 4243 C C . TYR A 1 568 ? 26.471 6.589 -12.050 1.00 93.62 568 TYR A C 1
ATOM 4245 O O . TYR A 1 568 ? 25.343 6.374 -11.600 1.00 93.62 568 TYR A O 1
ATOM 4253 N N . ASP A 1 569 ? 27.541 5.904 -11.636 1.00 85.94 569 ASP A N 1
ATOM 4254 C CA . ASP A 1 569 ? 27.475 4.695 -10.796 1.00 85.94 569 ASP A CA 1
ATOM 4255 C C . ASP A 1 569 ? 26.912 4.961 -9.384 1.00 85.94 569 ASP A C 1
ATOM 4257 O O . ASP A 1 569 ? 26.383 4.062 -8.731 1.00 85.94 569 ASP A O 1
ATOM 4261 N N . ALA A 1 570 ? 27.000 6.207 -8.903 1.00 89.56 570 ALA A N 1
ATOM 4262 C CA . ALA A 1 570 ? 26.426 6.635 -7.623 1.00 89.56 570 ALA A CA 1
ATOM 4263 C C . ALA A 1 570 ? 25.000 7.213 -7.756 1.00 89.56 570 ALA A C 1
ATOM 4265 O O . ALA A 1 570 ? 24.459 7.773 -6.799 1.00 89.56 570 ALA A O 1
ATOM 4266 N N . GLY A 1 571 ? 24.385 7.091 -8.936 1.00 88.12 571 GLY A N 1
ATOM 4267 C CA . GLY A 1 571 ? 23.036 7.568 -9.209 1.00 88.12 571 GLY A CA 1
ATOM 4268 C C . GLY A 1 571 ? 21.981 6.845 -8.375 1.00 88.12 571 GLY A C 1
ATOM 4269 O O . GLY A 1 571 ? 21.876 5.620 -8.372 1.00 88.12 571 GLY A O 1
ATOM 4270 N N . THR A 1 572 ? 21.140 7.616 -7.690 1.00 93.56 572 THR A N 1
ATOM 4271 C CA . THR A 1 572 ? 19.939 7.093 -7.029 1.00 93.56 572 THR A CA 1
ATOM 4272 C C . THR A 1 572 ? 18.765 7.072 -8.012 1.00 93.56 572 THR A C 1
ATOM 4274 O O . THR A 1 572 ? 18.738 7.889 -8.935 1.00 93.56 572 THR A O 1
ATOM 4277 N N . PRO A 1 573 ? 17.736 6.229 -7.804 1.00 93.00 573 PRO A N 1
ATOM 4278 C CA . PRO A 1 573 ? 16.525 6.262 -8.629 1.00 93.00 573 PRO A CA 1
ATOM 4279 C C . PRO A 1 573 ? 15.917 7.664 -8.782 1.00 93.00 573 PRO A C 1
ATOM 4281 O O . PRO A 1 573 ? 15.476 8.026 -9.868 1.00 93.00 573 PRO A O 1
ATOM 4284 N N . GLY A 1 574 ? 15.941 8.479 -7.719 1.00 92.62 574 GLY A N 1
ATOM 4285 C CA . GLY A 1 574 ? 15.447 9.859 -7.747 1.00 92.62 574 GLY A CA 1
ATOM 4286 C C . GLY A 1 574 ? 16.296 10.785 -8.619 1.00 92.62 574 GLY A C 1
ATOM 4287 O O . GLY A 1 574 ? 15.758 11.482 -9.473 1.00 92.62 574 GLY A O 1
ATOM 4288 N N . SER A 1 575 ? 17.625 10.747 -8.475 1.00 94.31 575 SER A N 1
ATOM 4289 C CA . SER A 1 575 ? 18.509 11.586 -9.298 1.00 94.31 575 SER A CA 1
ATOM 4290 C C . SER A 1 575 ? 18.465 11.197 -10.778 1.00 94.31 575 SER A C 1
ATOM 4292 O O . SER A 1 575 ? 18.500 12.072 -11.639 1.00 94.31 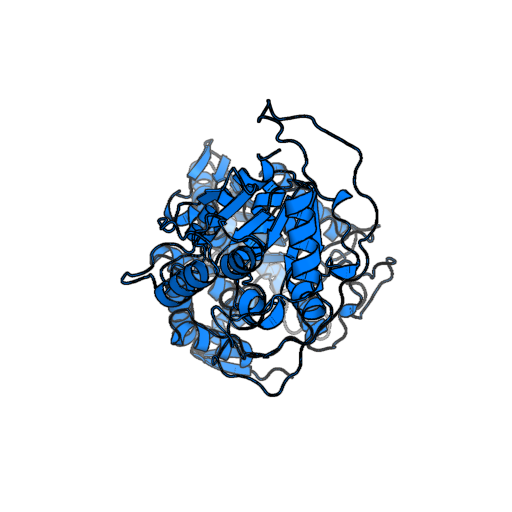575 SER A O 1
ATOM 4294 N N . ILE A 1 576 ? 18.339 9.899 -11.088 1.00 96.56 576 ILE A N 1
ATOM 4295 C CA . ILE A 1 576 ? 18.180 9.438 -12.475 1.00 96.56 576 ILE A CA 1
ATOM 4296 C C . ILE A 1 576 ? 16.820 9.854 -13.035 1.00 96.56 576 ILE A C 1
ATOM 4298 O O . ILE A 1 576 ? 16.743 10.335 -14.167 1.00 96.56 576 ILE A O 1
ATOM 4302 N N . TYR A 1 577 ? 15.759 9.737 -12.233 1.00 98.38 577 TYR A N 1
ATOM 4303 C CA . TYR A 1 577 ? 14.438 10.240 -12.590 1.00 98.38 577 TYR A CA 1
ATOM 4304 C C . TYR A 1 577 ? 14.487 11.734 -12.950 1.00 98.38 577 TYR A C 1
ATOM 4306 O O . TYR A 1 577 ? 13.960 12.118 -13.994 1.00 98.38 577 TYR A O 1
ATOM 4314 N N . ASP A 1 578 ? 15.152 12.570 -12.150 1.00 97.19 578 ASP A N 1
ATOM 4315 C CA . ASP A 1 578 ? 15.265 14.010 -12.414 1.00 97.19 578 ASP A CA 1
ATOM 4316 C C . ASP A 1 578 ? 16.107 14.315 -13.665 1.00 97.19 578 ASP A C 1
ATOM 4318 O O . ASP A 1 578 ? 15.712 15.143 -14.490 1.00 97.19 578 ASP A O 1
ATOM 4322 N N . ASN A 1 579 ? 17.232 13.615 -13.856 1.00 98.19 579 ASN A N 1
ATOM 4323 C CA . ASN A 1 579 ? 18.094 13.771 -15.032 1.00 98.19 579 ASN A CA 1
ATOM 4324 C C . ASN A 1 579 ? 17.361 13.418 -16.341 1.00 98.19 579 ASN A C 1
ATOM 4326 O O . ASN A 1 579 ? 17.388 14.185 -17.305 1.00 98.19 579 ASN A O 1
ATOM 4330 N N . ILE A 1 580 ? 16.624 12.303 -16.353 1.00 98.62 580 ILE A N 1
ATOM 4331 C CA . ILE A 1 580 ? 15.792 11.898 -17.495 1.00 98.62 580 ILE A CA 1
ATOM 4332 C C . ILE A 1 580 ? 14.645 12.883 -17.721 1.00 98.62 580 ILE A C 1
ATOM 4334 O O . ILE A 1 580 ? 14.279 13.141 -18.868 1.00 98.62 580 ILE A O 1
ATOM 4338 N N . GLY A 1 581 ? 14.100 13.466 -16.653 1.00 98.12 581 GLY A N 1
ATOM 4339 C CA . GLY A 1 581 ? 13.085 14.513 -16.746 1.00 98.12 581 GLY A CA 1
ATOM 4340 C C . GLY A 1 581 ? 13.547 15.707 -17.564 1.00 98.12 581 GLY A C 1
ATOM 4341 O O . GLY A 1 581 ? 12.843 16.109 -18.488 1.00 98.12 581 GLY A O 1
ATOM 4342 N N . LYS A 1 582 ? 14.761 16.204 -17.296 1.00 98.38 582 LYS A N 1
ATOM 4343 C CA . LYS A 1 582 ? 15.366 17.303 -18.064 1.00 98.38 582 LYS A CA 1
ATOM 4344 C C . LYS A 1 582 ? 15.504 16.941 -19.548 1.00 98.38 582 LYS A C 1
ATOM 4346 O O . LYS A 1 582 ? 15.176 17.754 -20.408 1.00 98.38 582 LYS A O 1
ATOM 4351 N N . LEU A 1 583 ? 15.939 15.714 -19.860 1.00 98.50 583 LEU A N 1
ATOM 4352 C CA . LEU A 1 583 ? 16.038 15.245 -21.249 1.00 98.50 583 LEU A CA 1
ATOM 4353 C C . LEU A 1 583 ? 14.671 15.224 -21.935 1.00 98.50 583 LEU A C 1
ATOM 4355 O O . LEU A 1 583 ? 14.542 15.719 -23.051 1.00 98.50 583 LEU A O 1
ATOM 4359 N N . VAL A 1 584 ? 13.656 14.653 -21.282 1.00 98.31 584 VAL A N 1
ATOM 4360 C CA . VAL A 1 584 ? 12.302 14.558 -21.845 1.00 98.31 584 VAL A CA 1
ATOM 4361 C C . VAL A 1 584 ? 11.697 15.943 -22.059 1.00 98.31 584 VAL A C 1
ATOM 4363 O O . VAL A 1 584 ? 11.113 16.184 -23.113 1.00 98.31 584 VAL A O 1
ATOM 4366 N N . GLU A 1 585 ? 11.851 16.849 -21.093 1.00 97.25 585 GLU A N 1
ATOM 4367 C CA . GLU A 1 585 ? 11.378 18.230 -21.201 1.00 97.25 585 GLU A CA 1
ATOM 4368 C C . GLU A 1 585 ? 11.976 18.923 -22.428 1.00 97.25 585 GLU A C 1
ATOM 4370 O O . GLU A 1 585 ? 11.241 19.513 -23.221 1.00 97.25 585 GLU A O 1
ATOM 4375 N N . GLU A 1 586 ? 13.285 18.784 -22.642 1.00 97.81 586 GLU A N 1
ATOM 4376 C CA . GLU A 1 586 ? 13.939 19.381 -23.802 1.00 97.81 586 GLU A CA 1
ATOM 4377 C C . GLU A 1 586 ? 13.488 18.736 -25.118 1.00 97.81 586 GLU A C 1
ATOM 4379 O O . GLU A 1 586 ? 13.125 19.448 -26.051 1.00 97.81 586 GLU A O 1
ATOM 4384 N N . VAL A 1 587 ? 13.427 17.401 -25.187 1.00 97.75 587 VAL A N 1
ATOM 4385 C CA . VAL A 1 587 ? 12.972 16.676 -26.388 1.00 97.75 587 VAL A CA 1
ATOM 4386 C C . VAL A 1 587 ? 11.553 17.086 -26.790 1.00 97.75 587 VAL A C 1
ATOM 4388 O O . VAL A 1 587 ? 11.283 17.273 -27.974 1.00 97.75 587 VAL A O 1
ATOM 4391 N N . VAL A 1 588 ? 10.645 17.243 -25.822 1.00 95.56 588 VAL A N 1
ATOM 4392 C CA . VAL A 1 588 ? 9.254 17.655 -26.077 1.00 95.56 588 VAL A CA 1
ATOM 4393 C C . VAL A 1 588 ? 9.166 19.132 -26.474 1.00 95.56 588 VAL A C 1
ATOM 4395 O O . VAL A 1 588 ? 8.305 19.500 -27.276 1.00 95.56 588 VAL A O 1
ATOM 4398 N N . ARG A 1 589 ? 10.052 19.981 -25.940 1.00 93.44 589 ARG A N 1
ATOM 4399 C CA . ARG A 1 589 ? 10.098 21.421 -26.228 1.00 93.44 589 ARG A CA 1
ATOM 4400 C C . ARG A 1 589 ? 10.644 21.739 -27.621 1.00 93.44 589 ARG A C 1
ATOM 4402 O O . ARG A 1 589 ? 10.283 22.769 -28.181 1.00 93.44 589 ARG A O 1
ATOM 4409 N N . MET A 1 590 ? 11.520 20.898 -28.164 1.00 90.50 590 MET A N 1
ATOM 4410 C CA . MET A 1 590 ? 12.130 21.120 -29.474 1.00 90.50 590 MET A CA 1
ATOM 4411 C C . MET A 1 590 ? 11.109 20.943 -30.617 1.00 90.50 590 MET A C 1
ATOM 4413 O O . MET A 1 590 ? 10.317 19.994 -30.652 1.00 90.50 590 MET A O 1
ATOM 4417 N N . ASP A 1 591 ? 11.141 21.876 -31.570 1.00 77.25 591 ASP A N 1
ATOM 4418 C CA . ASP A 1 591 ? 10.346 21.870 -32.808 1.00 77.25 591 ASP A CA 1
ATOM 4419 C C . ASP A 1 591 ? 11.160 21.381 -33.989 1.00 77.25 591 ASP A C 1
ATOM 4421 O O . ASP A 1 591 ? 12.344 21.782 -34.078 1.00 77.25 591 ASP A O 1
#

pLDDT: mean 89.9, std 16.68, range [21.8, 98.88]

InterPro domains:
  IPR003767 Malate/L-lactate dehydrogenase-like [PF02615] (11-326)
  IPR029062 Class I glutamine amidotransferase-like [G3DSA:3.40.50.880] (366-591)
  IPR029062 Class I glutamine amidotransferase-like [SSF52317] (370-568)
  IPR036111 Malate/L-sulfolactate/L-lactate dehydrogenase-like superfamily [SSF89733] (8-329)
  IPR043143 Malate/L-sulfolactate/L-lactate dehydrogenase-like, NADPH binding domain [G3DSA:3.30.1370.60] (68-298)
  IPR043144 Malate/L-sulfolactate/L-lactate dehydrogenase-like, alpha-helical domain [G3DSA:1.10.1530.10] (13-316)

Sequence (591 aa):
MSKFIPVPVSLLEERTTQALTILGYTSEEATIIRRVLLYAQLRGNTQGVVKLVTKNLDKSPESNVNPIYIEKESPTIATVNGNQHCGMLVLQRSTDIAIAKAKAQGVSVVTCRTSTGAIGYYANEIARQGCIGFIFTGSPELVAPTGSKMPLFGTNPLALGFPRSNSEEPLVMDLATSAISYFAVILAKIAKEKIPEGVAVDKQGNVTTNPAAVHAILPFGGHKGSALALAVELLSNALAGGAIHDKDNANDWASCVIAIDPTQFYPQMAQFTTRVEETLQRVKTADKMPNVKTIWLPGERGNAIYRKHVVEGKIPMEEGLWNQLQEFTALGGLVVV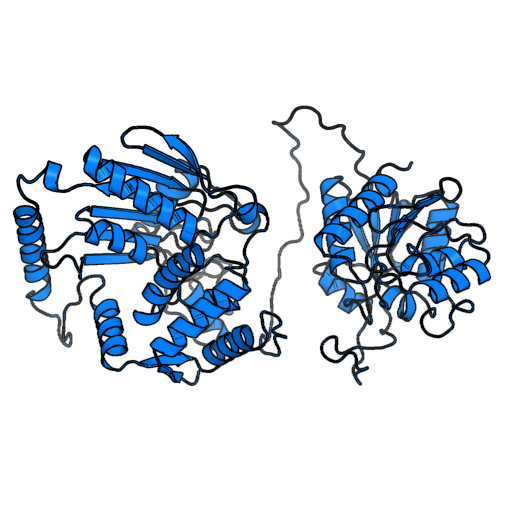GFAAVPFVKHAMSRFQPAITNALSGPKPELPSKRVAVILSGAGVYDGTEIQEAVSCLIHLSKANATVQMFAPNIDQHHVINHLTGDVTNETRNVLVESARIARGKVEQLEALKVEDFDAVIVPGGFGAAKNLSSFAFDGAKMNVQPQVAATLTSFHANKKPIGLMCIAPVIGANLFPGAQLTLGHRTGAAWSNGGASDAIEAMNAVVVEKDSDEILVDATNKIVSAPAYMYDAGTPGSIYDNIGKLVEEVVRMD

Radius of gyration: 28.98 Å; chains: 1; bounding box: 66×58×79 Å